Protein AF-A0A8E0V5H8-F1 (afdb_monomer_lite)

Structure (mmCIF, N/CA/C/O backbone):
data_AF-A0A8E0V5H8-F1
#
_entry.id   AF-A0A8E0V5H8-F1
#
loop_
_atom_site.group_PDB
_atom_site.id
_atom_site.type_symbol
_atom_site.label_atom_id
_atom_site.label_alt_id
_atom_site.label_comp_id
_atom_site.label_asym_id
_atom_site.label_entity_id
_atom_site.label_seq_id
_atom_site.pdbx_PDB_ins_code
_atom_site.Cartn_x
_atom_site.Cartn_y
_atom_site.Cartn_z
_atom_site.occupancy
_atom_site.B_iso_or_equiv
_atom_site.auth_seq_id
_atom_site.auth_comp_id
_atom_site.auth_asym_id
_atom_site.auth_atom_id
_atom_site.pdbx_PDB_model_num
ATOM 1 N N . MET A 1 1 ? 18.408 -0.011 6.079 1.00 61.62 1 MET A N 1
ATOM 2 C CA . MET A 1 1 ? 19.449 -0.281 5.066 1.00 61.62 1 MET A CA 1
ATOM 3 C C . MET A 1 1 ? 18.864 0.003 3.688 1.00 61.62 1 MET A C 1
ATOM 5 O O . MET A 1 1 ? 17.857 -0.609 3.338 1.00 61.62 1 MET A O 1
ATOM 9 N N . TRP A 1 2 ? 19.415 0.983 2.966 1.00 67.19 2 TRP A N 1
ATOM 10 C CA . TRP A 1 2 ? 18.943 1.441 1.649 1.00 67.19 2 TRP A CA 1
ATOM 11 C C . TRP A 1 2 ? 20.096 1.348 0.656 1.00 67.19 2 TRP A C 1
ATOM 13 O O . TRP A 1 2 ? 21.160 1.885 0.937 1.00 67.19 2 TRP A O 1
ATOM 23 N N . ALA A 1 3 ? 19.897 0.625 -0.444 1.00 65.56 3 ALA A N 1
ATOM 24 C CA . ALA A 1 3 ? 20.980 0.212 -1.336 1.00 65.56 3 ALA A CA 1
ATOM 25 C C . ALA A 1 3 ? 20.443 -0.527 -2.568 1.00 65.56 3 ALA A C 1
ATOM 27 O O . ALA A 1 3 ? 19.241 -0.804 -2.640 1.00 65.56 3 ALA A O 1
ATOM 28 N N . THR A 1 4 ? 21.333 -0.879 -3.495 1.00 66.75 4 THR A N 1
ATOM 29 C CA . THR A 1 4 ? 21.095 -1.831 -4.593 1.00 66.75 4 THR A CA 1
ATOM 30 C C . THR A 1 4 ? 21.309 -3.282 -4.129 1.00 66.75 4 THR A C 1
ATOM 32 O O . THR A 1 4 ? 21.403 -3.543 -2.927 1.00 66.75 4 THR A O 1
ATOM 35 N N . LEU A 1 5 ? 21.283 -4.245 -5.057 1.00 69.69 5 LEU A N 1
ATOM 36 C CA . LEU A 1 5 ? 21.452 -5.674 -4.774 1.00 69.69 5 LEU A CA 1
ATOM 37 C C . LEU A 1 5 ? 22.862 -5.999 -4.241 1.00 69.69 5 LEU A C 1
ATOM 39 O O . LEU A 1 5 ? 22.973 -6.653 -3.204 1.00 69.69 5 LEU A O 1
ATOM 43 N N . ASP A 1 6 ? 23.893 -5.457 -4.896 1.00 68.88 6 ASP A N 1
ATOM 44 C CA . ASP A 1 6 ? 25.323 -5.711 -4.634 1.00 68.88 6 ASP A CA 1
ATOM 45 C C . ASP A 1 6 ? 26.011 -4.626 -3.788 1.00 68.88 6 ASP A C 1
ATOM 47 O O . ASP A 1 6 ? 27.233 -4.477 -3.813 1.00 68.88 6 ASP A O 1
ATOM 51 N N . ASP A 1 7 ? 25.241 -3.807 -3.072 1.00 73.25 7 ASP A N 1
ATOM 52 C CA . ASP A 1 7 ? 25.827 -2.774 -2.222 1.00 73.25 7 ASP A CA 1
ATOM 53 C C . ASP A 1 7 ? 26.635 -3.413 -1.076 1.00 73.25 7 ASP A C 1
ATOM 55 O O . ASP A 1 7 ? 26.091 -4.234 -0.339 1.00 73.25 7 ASP A O 1
ATOM 59 N N . PRO A 1 8 ? 27.904 -3.028 -0.866 1.00 71.44 8 PRO A N 1
ATOM 60 C CA . PRO A 1 8 ? 28.782 -3.689 0.101 1.00 71.44 8 PRO A CA 1
ATOM 61 C C . PRO A 1 8 ? 28.424 -3.412 1.571 1.00 71.44 8 PRO A C 1
ATOM 63 O O . PRO A 1 8 ? 29.077 -3.937 2.471 1.00 71.44 8 PRO A O 1
ATOM 66 N N . VAL A 1 9 ? 27.446 -2.540 1.841 1.00 74.56 9 VAL A N 1
ATOM 67 C CA . VAL A 1 9 ? 27.025 -2.141 3.193 1.00 74.56 9 VAL A CA 1
ATOM 68 C C . VAL A 1 9 ? 25.563 -2.497 3.459 1.00 74.56 9 VAL A C 1
ATOM 70 O O . VAL A 1 9 ? 25.184 -2.774 4.598 1.00 74.56 9 VAL A O 1
ATOM 73 N N . ALA A 1 10 ? 24.722 -2.463 2.432 1.00 75.56 10 ALA A N 1
ATOM 74 C CA . 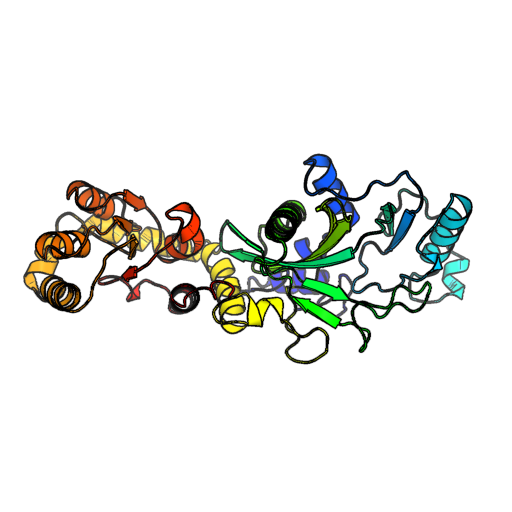ALA A 1 10 ? 23.280 -2.627 2.561 1.00 75.56 10 ALA A CA 1
ATOM 75 C C . ALA A 1 10 ? 22.666 -3.519 1.462 1.00 75.56 10 ALA A C 1
ATOM 77 O O . ALA A 1 10 ? 21.456 -3.440 1.214 1.00 75.56 10 ALA A O 1
ATOM 78 N N . GLY A 1 11 ? 23.484 -4.363 0.829 1.00 80.50 11 GLY A N 1
ATOM 79 C CA . GLY A 1 11 ? 23.102 -5.335 -0.187 1.00 80.50 11 GLY A CA 1
ATOM 80 C C . GLY A 1 11 ? 22.328 -6.532 0.364 1.00 80.50 11 GLY A C 1
ATOM 81 O O . GLY A 1 11 ? 21.857 -6.558 1.507 1.00 80.50 11 GLY A O 1
ATOM 82 N N . VAL A 1 12 ? 22.114 -7.540 -0.488 1.00 84.25 12 VAL A N 1
ATOM 83 C CA . VAL A 1 12 ? 21.314 -8.728 -0.127 1.00 84.25 12 VAL A CA 1
ATOM 84 C C . VAL A 1 12 ? 21.965 -9.519 1.002 1.00 84.25 12 VAL A C 1
ATOM 86 O O . VAL A 1 12 ? 21.256 -9.991 1.894 1.00 84.25 12 VAL A O 1
ATOM 89 N N . LEU A 1 13 ? 23.290 -9.668 0.981 1.00 85.81 13 LEU A N 1
ATOM 90 C CA . LEU A 1 13 ? 24.021 -10.450 1.978 1.00 85.81 13 LEU A CA 1
ATOM 91 C C . LEU A 1 13 ? 23.962 -9.784 3.355 1.00 85.81 13 LEU A C 1
ATOM 93 O O . LEU A 1 13 ? 23.685 -10.449 4.354 1.00 85.81 13 LEU A O 1
ATOM 97 N N . GLU A 1 14 ? 24.112 -8.466 3.396 1.00 87.44 14 GLU A N 1
ATOM 98 C CA . GLU A 1 14 ? 24.053 -7.652 4.607 1.00 87.44 14 GLU A CA 1
ATOM 99 C C . GLU A 1 14 ? 22.628 -7.637 5.170 1.00 87.44 14 GLU A C 1
ATOM 101 O O . GLU A 1 14 ? 22.437 -7.817 6.375 1.00 87.44 14 GLU A O 1
ATOM 106 N N . SER A 1 15 ? 21.610 -7.530 4.303 1.00 86.06 15 SER A N 1
ATOM 107 C CA . SER A 1 15 ? 20.204 -7.730 4.680 1.00 86.06 15 SER A CA 1
ATOM 108 C C . SER A 1 15 ? 19.974 -9.100 5.327 1.00 86.06 15 SER A C 1
ATOM 110 O O . SER A 1 15 ? 19.369 -9.153 6.396 1.00 86.06 15 SER A O 1
ATOM 112 N N . ARG A 1 16 ? 20.486 -10.198 4.746 1.00 89.25 16 ARG A N 1
ATOM 113 C CA . ARG A 1 16 ? 20.338 -11.553 5.325 1.00 89.25 16 ARG A CA 1
ATOM 114 C C . ARG A 1 16 ? 21.029 -11.680 6.674 1.00 89.25 16 ARG A C 1
ATOM 116 O O . ARG A 1 16 ? 20.470 -12.269 7.597 1.00 89.25 16 ARG A O 1
ATOM 123 N N . TYR A 1 17 ? 22.236 -11.133 6.795 1.00 89.06 17 TYR A N 1
ATOM 124 C CA . TYR A 1 17 ? 22.958 -11.131 8.061 1.00 89.06 17 TYR A CA 1
ATOM 125 C C . TYR A 1 17 ? 22.163 -10.386 9.135 1.00 89.06 17 TYR A C 1
ATOM 127 O O . TYR A 1 17 ? 21.938 -10.930 10.214 1.00 89.06 17 TYR A O 1
ATOM 135 N N . PHE A 1 18 ? 21.653 -9.193 8.823 1.00 86.94 18 PHE A N 1
ATOM 136 C CA . PHE A 1 18 ? 20.837 -8.422 9.757 1.00 86.94 18 PHE A CA 1
ATOM 137 C C . PHE A 1 18 ? 19.556 -9.164 10.170 1.00 86.94 18 PHE A C 1
ATOM 139 O O . PHE A 1 18 ? 19.222 -9.211 11.353 1.00 86.94 18 PHE A O 1
ATOM 146 N N . GLU A 1 19 ? 18.863 -9.790 9.216 1.00 87.06 19 GLU A N 1
ATOM 147 C CA . GLU A 1 19 ? 17.675 -10.614 9.474 1.00 87.06 19 GLU A CA 1
ATOM 148 C C . GLU A 1 19 ? 17.983 -11.806 10.391 1.00 87.06 19 GLU A C 1
ATOM 150 O O . GLU A 1 19 ? 17.187 -12.117 11.277 1.00 87.06 19 GLU A O 1
ATOM 155 N N . SER A 1 20 ? 19.157 -12.433 10.246 1.00 89.94 20 SER A N 1
ATOM 156 C CA . SER A 1 20 ? 19.571 -13.573 11.077 1.00 89.94 20 SER A CA 1
ATOM 157 C C . SER A 1 20 ? 19.726 -13.235 12.565 1.00 89.94 20 SER A C 1
ATOM 159 O O . SER A 1 20 ? 19.619 -14.121 13.412 1.00 89.94 20 SER A O 1
ATOM 161 N N . LEU A 1 21 ? 19.919 -11.953 12.899 1.00 90.12 21 LEU A N 1
ATOM 162 C CA . LEU A 1 21 ? 19.999 -11.475 14.281 1.00 90.12 21 LEU A CA 1
ATOM 163 C C . LEU A 1 21 ? 18.622 -11.370 14.956 1.00 90.12 21 LEU A C 1
ATOM 165 O O . LEU A 1 21 ? 18.553 -11.066 16.146 1.00 90.12 21 LEU A O 1
ATOM 169 N N . ASN A 1 22 ? 17.531 -11.594 14.212 1.00 82.88 22 ASN A N 1
ATOM 170 C CA . ASN A 1 22 ? 16.152 -11.470 14.687 1.00 82.88 22 ASN A CA 1
ATOM 171 C C . ASN A 1 22 ? 15.864 -10.104 15.346 1.00 82.88 22 ASN A C 1
ATOM 173 O O . ASN A 1 22 ? 15.116 -9.994 16.321 1.00 82.88 22 ASN A O 1
ATOM 177 N N . LEU A 1 23 ? 16.502 -9.051 14.828 1.00 82.44 23 LEU A N 1
ATOM 178 C CA . LEU A 1 23 ? 16.301 -7.686 15.291 1.00 82.44 23 LEU A CA 1
ATOM 179 C C . LEU A 1 23 ? 15.064 -7.073 14.618 1.00 82.44 23 LEU A C 1
ATOM 181 O O . LEU A 1 23 ? 14.849 -7.283 13.421 1.00 82.44 23 LEU A O 1
ATOM 185 N N . PRO A 1 24 ? 14.274 -6.259 15.342 1.00 78.12 24 PRO A N 1
ATOM 186 C CA . PRO A 1 24 ? 13.177 -5.516 14.741 1.00 78.12 24 PRO A CA 1
ATOM 187 C C . PRO A 1 24 ? 13.637 -4.641 13.572 1.00 78.12 24 PRO A C 1
ATOM 189 O O . PRO A 1 24 ? 14.528 -3.806 13.729 1.00 78.12 24 PRO A O 1
ATOM 192 N N . SER A 1 25 ? 12.999 -4.807 12.410 1.00 78.44 25 SER A N 1
ATOM 193 C CA . SER A 1 25 ? 13.359 -4.095 11.184 1.00 78.44 25 SER A CA 1
ATOM 194 C C . SER A 1 25 ? 12.134 -3.673 10.385 1.00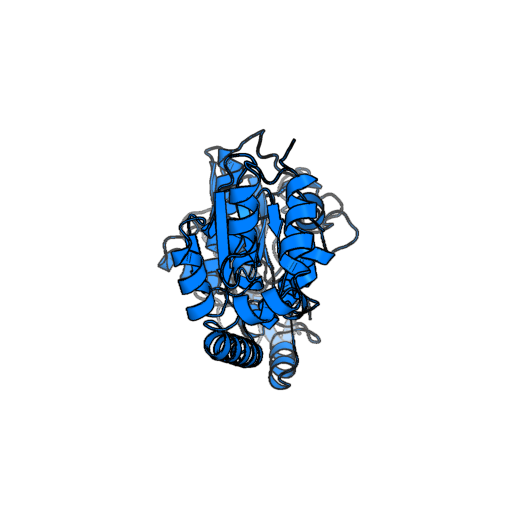 78.44 25 SER A C 1
ATOM 196 O O . SER A 1 25 ? 11.317 -4.496 9.971 1.00 78.44 25 SER A O 1
ATOM 198 N N . CYS A 1 26 ? 12.056 -2.380 10.094 1.00 75.75 26 CYS A N 1
ATOM 199 C CA . CYS A 1 26 ? 11.250 -1.832 9.007 1.00 75.75 26 CYS A CA 1
ATOM 200 C C . CYS A 1 26 ? 12.157 -1.518 7.804 1.00 75.75 26 CYS A C 1
ATOM 202 O O . CYS A 1 26 ? 12.095 -0.448 7.223 1.00 75.75 26 CYS A O 1
ATOM 204 N N . GLY A 1 27 ? 13.107 -2.399 7.493 1.00 75.88 27 GLY A N 1
ATOM 205 C CA . GLY A 1 27 ? 13.953 -2.287 6.307 1.00 75.88 27 GLY A CA 1
ATOM 206 C C . GLY A 1 27 ? 13.397 -3.080 5.127 1.00 75.88 27 GLY A C 1
ATOM 207 O O . GLY A 1 27 ? 12.459 -3.857 5.271 1.00 75.88 27 GLY A O 1
ATOM 208 N N . ILE A 1 28 ? 14.025 -2.911 3.964 1.00 78.50 28 ILE A N 1
ATOM 209 C CA . ILE A 1 28 ? 13.819 -3.802 2.820 1.00 78.50 28 ILE A CA 1
ATOM 210 C C . ILE A 1 28 ? 14.421 -5.165 3.156 1.00 78.50 28 ILE A C 1
ATOM 212 O O . ILE A 1 28 ? 15.620 -5.248 3.458 1.00 78.50 28 ILE A O 1
ATOM 216 N N . CYS A 1 29 ? 13.605 -6.212 3.073 1.00 82.06 29 CYS A N 1
ATOM 217 C CA . CYS A 1 29 ? 14.061 -7.571 3.316 1.00 82.06 29 CYS A CA 1
ATOM 218 C C . CYS A 1 29 ? 14.986 -8.088 2.203 1.00 82.06 29 CYS A C 1
ATOM 220 O O . CYS A 1 29 ? 14.924 -7.656 1.051 1.00 82.06 29 CYS A O 1
ATOM 222 N N . SER A 1 30 ? 15.842 -9.051 2.532 1.00 85.69 30 SER A N 1
ATOM 223 C CA . SER A 1 30 ? 16.802 -9.642 1.597 1.00 85.69 30 SER A CA 1
ATOM 224 C C . SER A 1 30 ? 16.130 -10.305 0.395 1.00 85.69 30 SER A C 1
ATOM 226 O O . SER A 1 30 ? 16.610 -10.181 -0.733 1.00 85.69 30 SER A O 1
ATOM 228 N N . TRP A 1 31 ? 15.001 -10.978 0.619 1.00 85.31 31 TRP A N 1
ATOM 229 C CA . TRP A 1 31 ? 14.212 -11.611 -0.434 1.00 85.31 31 TRP A CA 1
ATOM 230 C C . TRP A 1 31 ? 13.556 -10.574 -1.355 1.00 85.31 31 TRP A C 1
ATOM 232 O O . TRP A 1 31 ? 13.530 -10.788 -2.561 1.00 85.31 31 TRP A O 1
ATOM 242 N N . GLU A 1 32 ? 13.111 -9.427 -0.828 1.00 81.88 32 GLU A N 1
ATOM 243 C CA . GLU A 1 32 ? 12.593 -8.321 -1.648 1.00 81.88 32 GLU A CA 1
ATOM 244 C C . GLU A 1 32 ? 13.691 -7.727 -2.512 1.00 81.88 32 GLU A C 1
ATOM 246 O O . GLU A 1 32 ? 13.478 -7.429 -3.679 1.00 81.88 32 GLU A O 1
ATOM 251 N N . ARG A 1 33 ? 14.882 -7.559 -1.937 1.00 80.38 33 ARG A N 1
ATOM 252 C CA . ARG A 1 33 ? 16.041 -7.026 -2.648 1.00 80.38 33 ARG A CA 1
ATOM 253 C C . ARG A 1 33 ? 16.548 -7.988 -3.721 1.00 80.38 33 ARG A C 1
ATOM 255 O O . ARG A 1 33 ? 17.104 -7.533 -4.705 1.00 80.38 33 ARG A O 1
ATOM 262 N N . SER A 1 34 ? 16.317 -9.288 -3.541 1.00 81.19 34 SER A N 1
ATOM 263 C CA . SER A 1 34 ? 16.594 -10.327 -4.542 1.00 81.19 34 SER A CA 1
ATOM 264 C C . SER A 1 34 ? 15.524 -10.385 -5.645 1.00 81.19 34 SER A C 1
ATOM 266 O O . SER A 1 34 ? 15.623 -11.218 -6.544 1.00 81.19 34 SER A O 1
ATOM 268 N N . MET A 1 35 ? 14.466 -9.562 -5.567 1.00 83.50 35 MET A N 1
ATOM 269 C CA . MET A 1 35 ? 13.486 -9.456 -6.641 1.00 83.50 35 MET A CA 1
ATOM 270 C C . MET A 1 35 ? 14.032 -8.621 -7.789 1.00 83.50 35 MET A C 1
ATOM 272 O O . MET A 1 35 ? 14.701 -7.608 -7.640 1.00 83.50 35 MET A O 1
ATOM 276 N N . THR A 1 36 ? 13.649 -9.078 -8.960 1.00 83.69 36 THR A N 1
ATOM 277 C CA . THR A 1 36 ? 14.303 -8.850 -10.232 1.00 83.69 36 THR A CA 1
ATOM 278 C C . THR A 1 36 ? 13.259 -8.327 -11.203 1.00 83.69 36 THR A C 1
ATOM 280 O O . THR A 1 36 ? 12.073 -8.670 -11.077 1.00 83.69 36 THR A O 1
ATOM 283 N N . LYS A 1 37 ? 13.655 -7.522 -12.196 1.00 86.44 37 LYS A N 1
ATOM 284 C CA . LYS A 1 37 ? 12.700 -7.041 -13.209 1.00 86.44 37 LYS A CA 1
ATOM 285 C C . LYS A 1 37 ? 12.038 -8.210 -13.946 1.00 86.44 37 LYS A C 1
ATOM 287 O O . LYS A 1 37 ? 10.820 -8.213 -14.120 1.00 86.44 37 LYS A O 1
ATOM 292 N N . ASN A 1 38 ? 12.805 -9.245 -14.287 1.00 87.56 38 ASN A N 1
ATOM 293 C CA . ASN A 1 38 ? 12.292 -10.444 -14.950 1.00 87.56 38 ASN A CA 1
ATOM 294 C C . ASN A 1 38 ? 11.340 -11.242 -14.047 1.00 87.56 38 ASN A C 1
ATOM 296 O O . ASN A 1 38 ? 10.272 -11.662 -14.507 1.00 87.56 38 ASN A O 1
ATOM 300 N N . ASN A 1 39 ? 11.657 -11.372 -12.752 1.00 89.75 39 ASN A N 1
ATOM 301 C CA . ASN A 1 39 ? 10.744 -11.973 -11.774 1.00 89.75 39 ASN A CA 1
ATOM 302 C C . ASN A 1 39 ? 9.403 -11.222 -11.715 1.00 89.75 39 ASN A C 1
ATOM 304 O O . ASN A 1 39 ? 8.339 -11.850 -11.740 1.00 89.75 39 ASN A O 1
ATOM 308 N N . PHE A 1 40 ? 9.440 -9.887 -11.702 1.00 91.94 40 PHE A N 1
ATOM 309 C CA . PHE A 1 40 ? 8.237 -9.058 -11.749 1.00 91.94 40 PHE A CA 1
ATOM 310 C C . PHE A 1 40 ? 7.427 -9.289 -13.035 1.00 91.94 40 PHE A C 1
ATOM 312 O O . PHE A 1 40 ? 6.246 -9.631 -12.949 1.00 91.94 40 PHE A O 1
ATOM 319 N N . TYR A 1 41 ? 8.040 -9.187 -14.221 1.00 92.94 41 TYR A N 1
ATOM 320 C CA . TYR A 1 41 ? 7.317 -9.370 -15.488 1.00 92.94 41 TYR A CA 1
ATOM 321 C C . TYR A 1 41 ? 6.713 -10.765 -15.622 1.00 92.94 41 TYR A C 1
ATOM 323 O O . TYR A 1 41 ? 5.582 -10.907 -16.088 1.00 92.94 41 TYR A O 1
ATOM 331 N N . LYS A 1 42 ? 7.435 -11.804 -15.190 1.00 92.50 42 LYS A N 1
ATOM 332 C CA . LYS A 1 42 ? 6.932 -13.181 -15.185 1.00 92.50 42 LYS A CA 1
ATOM 333 C C . LYS A 1 42 ? 5.688 -13.309 -14.308 1.00 92.50 42 LYS A C 1
ATOM 335 O O . LYS A 1 42 ? 4.698 -13.904 -14.735 1.00 92.50 42 LYS A O 1
ATOM 340 N N . ASN A 1 43 ? 5.712 -12.723 -13.111 1.00 93.31 43 ASN A N 1
ATOM 341 C CA . ASN A 1 43 ? 4.565 -12.730 -12.207 1.00 93.31 43 ASN A CA 1
ATOM 342 C C . ASN A 1 43 ? 3.379 -11.936 -12.773 1.00 93.31 43 ASN A C 1
ATOM 344 O O . ASN A 1 43 ? 2.247 -12.420 -12.686 1.00 93.31 43 ASN A O 1
ATOM 348 N N . ALA A 1 44 ? 3.635 -10.779 -13.389 1.00 95.44 44 ALA A N 1
ATOM 349 C CA . ALA A 1 44 ? 2.608 -9.936 -13.996 1.00 95.44 44 ALA A CA 1
ATOM 350 C C . ALA A 1 44 ? 1.919 -10.628 -15.171 1.00 95.44 44 ALA A C 1
ATOM 352 O O . ALA A 1 44 ? 0.695 -10.744 -15.202 1.00 95.44 44 ALA A O 1
ATOM 353 N N . ARG A 1 45 ? 2.703 -11.210 -16.085 1.00 94.88 45 ARG A N 1
ATOM 354 C CA . ARG A 1 45 ? 2.180 -11.988 -17.217 1.00 94.88 45 ARG A CA 1
ATOM 355 C C . ARG A 1 45 ? 1.394 -13.208 -16.751 1.00 94.88 45 ARG A C 1
ATOM 357 O O . ARG A 1 45 ? 0.314 -13.461 -17.271 1.00 94.88 45 ARG A O 1
ATOM 364 N N . ARG A 1 46 ? 1.875 -13.927 -15.726 1.00 95.00 46 ARG A N 1
ATOM 365 C CA . ARG A 1 46 ? 1.159 -15.083 -15.155 1.00 95.00 46 ARG A CA 1
ATOM 366 C C . ARG A 1 46 ? -0.215 -14.704 -14.594 1.00 95.00 46 ARG A C 1
ATOM 368 O O . ARG A 1 46 ? -1.128 -15.518 -14.646 1.00 95.00 46 ARG A O 1
ATOM 375 N N . ARG A 1 47 ? -0.351 -13.503 -14.028 1.00 94.69 47 ARG A N 1
ATOM 376 C CA . ARG A 1 47 ? -1.614 -12.995 -13.468 1.00 94.69 47 ARG A CA 1
ATOM 377 C C . ARG A 1 47 ? -2.447 -12.187 -14.463 1.00 94.69 47 ARG A C 1
ATOM 379 O O . ARG A 1 47 ? -3.558 -11.809 -14.117 1.00 94.69 47 ARG A O 1
ATOM 386 N N . ALA A 1 48 ? -1.918 -11.925 -15.660 1.00 94.69 48 ALA A N 1
ATOM 387 C CA . ALA A 1 48 ? -2.462 -10.964 -16.619 1.00 94.69 48 ALA A CA 1
ATOM 388 C C . ALA A 1 48 ? -2.697 -9.556 -16.020 1.00 94.69 48 ALA A C 1
ATOM 390 O O . ALA A 1 48 ? -3.546 -8.809 -16.500 1.00 94.69 48 ALA A O 1
ATOM 391 N N . ALA A 1 49 ? -1.947 -9.202 -14.970 1.00 94.75 49 ALA A N 1
ATOM 392 C CA . ALA A 1 49 ? -2.022 -7.927 -14.261 1.00 94.75 49 ALA A CA 1
ATOM 393 C C . ALA A 1 49 ? -0.742 -7.699 -13.423 1.00 94.75 49 ALA A C 1
ATOM 395 O O . ALA A 1 49 ? -0.222 -8.671 -12.865 1.00 94.75 49 ALA A O 1
ATOM 396 N N . PRO A 1 50 ? -0.245 -6.454 -13.292 1.00 96.31 50 PRO A N 1
ATOM 397 C CA . PRO A 1 50 ? -0.659 -5.286 -14.076 1.00 96.31 50 PRO A CA 1
ATOM 398 C C . PRO A 1 50 ? -0.285 -5.449 -15.563 1.00 96.31 50 PRO A C 1
ATOM 400 O O . PRO A 1 50 ? 0.507 -6.334 -15.905 1.00 96.31 50 PRO A O 1
ATOM 403 N N . PRO A 1 51 ? -0.811 -4.603 -16.466 1.00 97.12 51 PRO A N 1
ATOM 404 C CA . PRO A 1 51 ? -0.309 -4.532 -17.831 1.00 97.12 51 PRO A CA 1
ATOM 405 C C . PRO A 1 51 ? 1.187 -4.200 -17.826 1.00 97.12 51 PRO A C 1
ATOM 407 O O . PRO A 1 51 ? 1.610 -3.190 -17.264 1.00 97.12 51 PRO A O 1
ATOM 410 N N . VAL A 1 52 ? 1.991 -5.050 -18.458 1.00 96.56 52 VAL A N 1
ATOM 411 C CA . VAL A 1 52 ? 3.433 -4.846 -18.644 1.00 96.56 52 VAL A CA 1
ATOM 412 C C . VAL A 1 52 ? 3.761 -4.892 -20.134 1.00 96.56 52 VAL A C 1
ATOM 414 O O . VAL A 1 52 ? 3.029 -5.543 -20.887 1.00 96.56 52 VAL A O 1
ATOM 417 N N . PRO A 1 53 ? 4.843 -4.242 -20.587 1.00 94.62 53 PRO A N 1
ATOM 418 C CA . PRO A 1 53 ? 5.209 -4.271 -21.996 1.00 94.62 53 PRO A CA 1
ATOM 419 C C . PRO A 1 53 ? 5.513 -5.696 -22.493 1.00 94.62 53 PRO A C 1
ATOM 421 O O . PRO A 1 53 ? 5.967 -6.573 -21.736 1.00 94.62 53 PRO A O 1
ATOM 424 N N . GLY A 1 54 ? 5.249 -5.927 -23.782 1.00 92.94 54 GLY A N 1
ATOM 425 C CA . GLY A 1 54 ? 5.603 -7.170 -24.467 1.00 92.94 54 GLY A CA 1
ATOM 426 C C . GLY A 1 54 ? 7.116 -7.327 -24.633 1.00 92.94 54 GLY A C 1
ATOM 427 O O . GLY A 1 54 ? 7.897 -6.558 -24.077 1.00 92.94 54 GLY A O 1
ATOM 428 N N . THR A 1 55 ? 7.546 -8.329 -25.394 1.00 92.44 55 THR A N 1
ATOM 429 C CA . THR A 1 55 ? 8.978 -8.618 -25.620 1.00 92.44 55 THR A CA 1
ATOM 430 C C . THR A 1 55 ? 9.352 -8.755 -27.086 1.00 92.44 55 THR A C 1
ATOM 432 O O . THR A 1 55 ? 10.530 -8.941 -27.383 1.00 92.44 55 THR A O 1
ATOM 435 N N . ASP A 1 56 ? 8.377 -8.694 -27.995 1.00 91.12 56 ASP A N 1
ATOM 436 C CA . ASP A 1 56 ? 8.536 -9.218 -29.356 1.00 91.12 56 ASP A CA 1
ATOM 437 C C . ASP A 1 56 ? 8.401 -8.169 -30.453 1.00 91.12 56 ASP A C 1
ATOM 439 O O . ASP A 1 56 ? 8.820 -8.419 -31.583 1.00 91.12 56 ASP A O 1
ATOM 443 N N . ARG A 1 57 ? 7.840 -6.996 -30.145 1.00 94.62 57 ARG A N 1
ATOM 444 C CA . ARG A 1 57 ? 7.654 -5.930 -31.130 1.00 94.62 57 ARG A CA 1
ATOM 445 C C . ARG A 1 57 ? 8.663 -4.818 -30.907 1.00 94.62 57 ARG A C 1
ATOM 447 O O . ARG A 1 57 ? 8.847 -4.338 -29.798 1.00 94.62 57 ARG A O 1
ATOM 454 N N . PHE A 1 58 ? 9.305 -4.392 -31.983 1.00 92.62 58 PHE A N 1
ATOM 455 C CA . PHE A 1 58 ? 10.164 -3.218 -31.944 1.00 92.62 58 PHE A CA 1
ATOM 456 C C . PHE A 1 58 ? 9.327 -1.922 -31.905 1.00 92.62 58 PHE A C 1
ATOM 458 O O . PHE A 1 58 ? 8.241 -1.899 -32.491 1.00 92.62 58 PHE A O 1
ATOM 465 N N . PRO A 1 59 ? 9.827 -0.840 -31.275 1.00 95.38 59 PRO A N 1
ATOM 466 C CA . PRO A 1 59 ? 11.114 -0.754 -30.581 1.00 95.38 59 PRO A CA 1
ATOM 467 C C . PRO A 1 59 ? 11.152 -1.527 -29.252 1.00 95.38 59 PRO A C 1
ATOM 469 O O . PRO A 1 59 ? 10.171 -1.572 -28.515 1.00 95.38 59 PRO A O 1
ATOM 472 N N . LEU A 1 60 ? 12.303 -2.131 -28.952 1.00 89.62 60 LEU A N 1
ATOM 473 C CA . LEU A 1 60 ? 12.601 -2.820 -27.696 1.00 89.62 60 LEU A CA 1
ATOM 474 C C . LEU A 1 60 ? 13.616 -2.005 -26.896 1.00 89.62 60 LEU A C 1
ATOM 476 O O . LEU A 1 60 ? 14.526 -1.435 -27.477 1.00 89.62 60 LEU A O 1
ATOM 480 N N . VAL A 1 61 ? 13.512 -1.989 -25.573 1.00 88.38 61 VAL A N 1
ATOM 481 C CA . VAL A 1 61 ? 14.538 -1.436 -24.685 1.00 88.38 61 VAL A CA 1
ATOM 482 C C . VAL A 1 61 ? 15.250 -2.559 -23.936 1.00 88.38 61 VAL A C 1
ATOM 484 O O . VAL A 1 61 ? 14.604 -3.467 -23.402 1.00 88.38 61 VAL A O 1
ATOM 487 N N .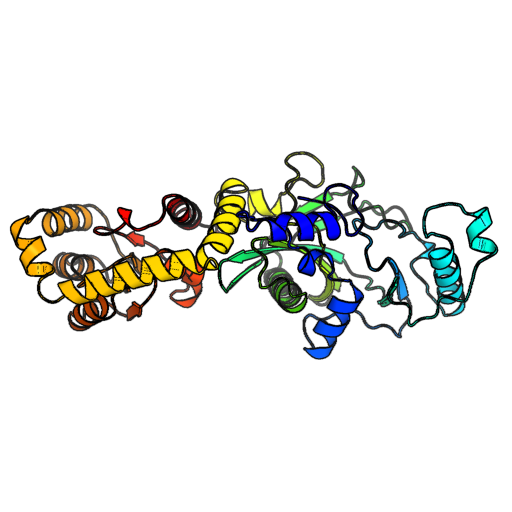 VAL A 1 62 ? 16.580 -2.492 -23.914 1.00 84.56 62 VAL A N 1
ATOM 488 C CA . VAL A 1 62 ? 17.468 -3.377 -23.153 1.00 84.56 62 VAL A CA 1
ATOM 489 C C . VAL A 1 62 ? 17.923 -2.637 -21.907 1.00 84.56 62 VAL A C 1
ATOM 491 O O . VAL A 1 62 ? 18.443 -1.529 -21.997 1.00 84.56 62 VAL A O 1
ATOM 494 N N . LYS A 1 63 ? 17.736 -3.239 -20.735 1.00 82.31 63 LYS A N 1
ATOM 495 C CA . LYS A 1 63 ? 18.171 -2.655 -19.464 1.00 82.31 63 LYS A CA 1
ATOM 496 C C . LYS A 1 63 ? 18.739 -3.716 -18.526 1.00 82.31 63 LYS A C 1
ATOM 498 O O . LYS A 1 63 ? 18.307 -4.866 -18.605 1.00 82.31 63 LYS A O 1
ATOM 503 N N . PRO A 1 64 ? 19.646 -3.356 -17.603 1.00 77.31 64 PRO A N 1
ATOM 504 C CA . PRO A 1 64 ? 20.102 -4.284 -16.576 1.00 77.31 64 PRO A CA 1
ATOM 505 C C . PRO A 1 64 ? 18.933 -4.757 -15.716 1.00 77.31 64 PRO A C 1
ATOM 507 O O . PRO A 1 64 ? 18.048 -3.967 -15.361 1.00 77.31 64 PRO A O 1
ATOM 510 N N . GLU A 1 65 ? 18.945 -6.024 -15.326 1.00 76.62 65 GLU A N 1
ATOM 511 C CA . GLU A 1 65 ? 17.912 -6.599 -14.473 1.00 76.62 65 GLU A CA 1
ATOM 512 C C . GLU A 1 65 ? 17.919 -5.950 -13.075 1.00 76.62 65 GLU A C 1
ATOM 514 O O . GLU A 1 65 ? 16.887 -5.434 -12.638 1.00 76.62 65 GLU A O 1
ATOM 519 N N . ASN A 1 66 ? 19.092 -5.828 -12.446 1.00 68.81 66 ASN A N 1
ATOM 520 C CA . ASN A 1 66 ? 19.259 -5.283 -11.086 1.00 68.81 66 ASN A CA 1
ATOM 521 C C . ASN A 1 66 ? 19.599 -3.785 -11.024 1.00 68.81 66 ASN A C 1
ATOM 523 O O . ASN A 1 66 ? 19.814 -3.231 -9.945 1.00 68.81 66 ASN A O 1
ATOM 527 N N . GLY A 1 67 ? 19.630 -3.105 -12.173 1.00 62.59 67 GLY A N 1
ATOM 528 C CA . GLY A 1 67 ? 19.914 -1.670 -12.233 1.00 62.59 67 GLY A CA 1
ATOM 529 C C . GLY A 1 67 ? 18.798 -0.820 -11.617 1.00 62.59 67 GLY A C 1
ATOM 530 O O . GLY A 1 67 ? 17.616 -1.157 -11.726 1.00 62.59 67 GLY A O 1
ATOM 531 N N . CYS A 1 68 ? 19.163 0.317 -11.029 1.00 65.25 68 CYS A N 1
ATOM 532 C CA . CYS A 1 68 ? 18.225 1.347 -10.577 1.00 65.25 68 CYS A CA 1
ATOM 533 C C . CYS A 1 68 ? 18.534 2.688 -11.250 1.00 65.25 68 CYS A C 1
ATOM 535 O O . CYS A 1 68 ? 19.641 2.894 -11.744 1.00 65.25 68 CYS A O 1
ATOM 537 N N . ALA A 1 69 ? 17.571 3.613 -11.246 1.00 58.59 69 ALA A N 1
ATOM 538 C CA . ALA A 1 69 ? 17.788 5.002 -11.663 1.00 58.59 69 ALA A CA 1
ATOM 539 C C . ALA A 1 69 ? 18.320 5.190 -13.095 1.00 58.59 69 ALA A C 1
ATOM 541 O O . ALA A 1 69 ? 19.077 6.123 -13.360 1.00 58.59 69 ALA A O 1
ATOM 542 N N . SER A 1 70 ? 17.918 4.308 -14.013 1.00 61.06 70 SER A N 1
ATOM 543 C CA . SER A 1 70 ? 18.401 4.297 -15.400 1.00 61.06 70 SER A CA 1
ATOM 544 C C . SER A 1 70 ? 19.924 4.134 -15.530 1.00 61.06 70 SER A C 1
ATOM 546 O O . SER A 1 70 ? 20.501 4.522 -16.541 1.00 61.06 70 SER A O 1
ATOM 548 N N . GLN A 1 71 ? 20.594 3.553 -14.527 1.00 60.50 71 GLN A N 1
ATOM 549 C CA . GLN A 1 71 ? 22.002 3.179 -14.651 1.00 60.50 71 GLN A CA 1
ATOM 550 C C . GLN A 1 71 ? 22.194 2.263 -15.864 1.00 60.50 71 GLN A C 1
ATOM 552 O O . GLN A 1 71 ? 21.474 1.276 -16.017 1.00 60.50 71 GLN A O 1
ATOM 557 N N . LEU A 1 72 ? 23.185 2.600 -16.695 1.00 62.97 72 LEU A N 1
ATOM 558 C CA . LEU A 1 72 ? 23.548 1.874 -17.918 1.00 62.97 72 LEU A CA 1
ATOM 559 C C . LEU A 1 72 ? 22.456 1.862 -19.007 1.00 62.97 72 LEU A C 1
ATOM 561 O O . LEU A 1 72 ? 22.491 0.999 -19.879 1.00 62.97 72 LEU A O 1
ATOM 565 N N . ILE A 1 73 ? 21.503 2.802 -18.962 1.00 68.12 73 ILE A N 1
ATOM 566 C CA . ILE A 1 73 ? 20.540 3.046 -20.044 1.00 68.12 73 ILE A CA 1
ATOM 567 C C . ILE A 1 73 ? 20.946 4.328 -20.780 1.00 68.12 73 ILE A C 1
ATOM 569 O O . ILE A 1 73 ? 21.143 5.374 -20.162 1.00 68.12 73 ILE A O 1
ATOM 573 N N . ASP A 1 74 ? 21.071 4.232 -22.098 1.00 71.75 74 ASP A N 1
ATOM 574 C CA . ASP A 1 74 ? 21.414 5.314 -23.022 1.00 71.75 74 ASP A CA 1
ATOM 575 C C . ASP A 1 74 ? 20.583 5.230 -24.318 1.00 71.75 74 ASP A C 1
ATOM 577 O O . ASP A 1 74 ? 19.729 4.357 -24.472 1.00 71.75 74 ASP A O 1
ATOM 581 N N . GLU A 1 75 ? 20.836 6.122 -25.280 1.00 72.56 75 GLU A N 1
ATOM 582 C CA . GLU A 1 75 ? 20.118 6.133 -26.566 1.00 72.56 75 GLU A CA 1
ATOM 583 C C . GLU A 1 75 ? 20.226 4.802 -27.321 1.00 72.56 75 GLU A C 1
ATOM 585 O O . GLU A 1 75 ? 19.312 4.416 -28.044 1.00 72.56 75 GLU A O 1
ATOM 590 N N . GLN A 1 76 ? 21.326 4.070 -27.136 1.00 75.06 76 GLN A N 1
ATOM 591 C CA . GLN A 1 76 ? 21.556 2.800 -27.815 1.00 75.06 76 GLN A CA 1
ATOM 592 C C . GLN A 1 76 ? 20.857 1.629 -27.114 1.00 75.06 76 GLN A C 1
ATOM 594 O O . GLN A 1 76 ? 20.883 0.502 -27.615 1.00 75.06 76 GLN A O 1
ATOM 599 N N . SER A 1 77 ? 20.268 1.872 -25.945 1.00 81.06 77 SER A N 1
ATOM 600 C CA . SER A 1 77 ? 19.493 0.892 -25.191 1.00 81.06 77 SER A CA 1
ATOM 601 C C . SER A 1 77 ? 18.105 0.685 -25.797 1.00 81.06 77 SER A C 1
ATOM 603 O O . SER A 1 77 ? 17.524 -0.383 -25.614 1.00 81.06 77 SER A O 1
ATOM 605 N N . VAL A 1 78 ? 17.594 1.656 -26.565 1.00 88.69 78 VAL A N 1
ATOM 606 C CA . VAL A 1 78 ? 16.381 1.508 -27.378 1.00 88.69 78 VAL A CA 1
ATOM 607 C C . VAL A 1 78 ? 16.772 1.018 -28.770 1.00 88.69 78 VAL A C 1
ATOM 609 O O . VAL A 1 78 ? 17.477 1.681 -29.520 1.00 88.69 78 VAL A O 1
ATOM 612 N N . CYS A 1 79 ? 16.314 -0.178 -29.104 1.00 87.50 79 CYS A N 1
ATOM 613 C CA . CYS A 1 79 ? 16.596 -0.886 -30.339 1.00 87.50 79 CYS A CA 1
ATOM 614 C C . CYS A 1 79 ? 15.337 -0.877 -31.207 1.00 87.50 79 CYS A C 1
ATOM 616 O O . CYS A 1 79 ? 14.278 -1.312 -30.764 1.00 87.50 79 CYS A O 1
ATOM 618 N N . HIS A 1 80 ? 15.433 -0.435 -32.452 1.00 93.88 80 HIS A N 1
ATOM 619 C CA . HIS A 1 80 ? 14.332 -0.381 -33.416 1.00 93.88 80 HIS A CA 1
ATOM 620 C C . HIS A 1 80 ? 14.272 -1.609 -34.330 1.00 93.88 80 HIS A C 1
ATOM 622 O O . HIS A 1 80 ? 13.307 -1.789 -35.072 1.00 93.88 80 HIS A O 1
ATOM 628 N N . ASN A 1 81 ? 15.298 -2.457 -34.297 1.00 93.75 81 ASN A N 1
ATOM 629 C CA . ASN A 1 81 ? 15.376 -3.678 -35.088 1.00 93.75 81 ASN A CA 1
ATOM 630 C C . ASN A 1 81 ? 16.300 -4.719 -34.433 1.00 93.75 81 ASN A C 1
ATOM 632 O O . ASN A 1 81 ? 16.976 -4.461 -33.436 1.00 93.75 81 ASN A O 1
ATOM 636 N N . GLN A 1 82 ? 16.328 -5.914 -35.025 1.00 92.25 82 GLN A N 1
ATOM 637 C CA . GLN A 1 82 ? 17.085 -7.061 -34.524 1.00 92.25 82 GLN A CA 1
ATOM 638 C C . GLN A 1 82 ? 18.602 -6.816 -34.480 1.00 92.25 82 GLN A C 1
ATOM 640 O O . GLN A 1 82 ? 19.257 -7.244 -33.534 1.00 92.25 82 GLN A O 1
ATOM 645 N N . ALA A 1 83 ? 19.163 -6.102 -35.460 1.00 89.25 83 ALA A N 1
ATOM 646 C CA . ALA A 1 83 ? 20.599 -5.826 -35.504 1.00 89.25 83 ALA A CA 1
ATOM 647 C C . ALA A 1 83 ? 21.030 -4.874 -34.376 1.00 89.25 83 ALA A C 1
ATOM 649 O O . ALA A 1 83 ? 22.073 -5.079 -33.751 1.00 89.25 83 ALA A O 1
ATOM 650 N N . GLU A 1 84 ? 20.210 -3.862 -34.083 1.00 89.44 84 GLU A N 1
ATOM 651 C CA . GLU A 1 84 ? 20.415 -2.960 -32.946 1.00 89.44 84 GLU A CA 1
ATOM 652 C C . GLU A 1 84 ? 20.296 -3.698 -31.613 1.00 89.44 84 GLU A C 1
ATOM 654 O O . GLU A 1 84 ? 21.149 -3.508 -30.747 1.00 89.44 84 GLU A O 1
ATOM 659 N N . LEU A 1 85 ? 19.317 -4.603 -31.481 1.00 85.38 85 LEU A N 1
ATOM 660 C CA . LEU A 1 85 ? 19.163 -5.449 -30.296 1.00 85.38 85 LEU A CA 1
ATOM 661 C C . LEU A 1 85 ? 20.407 -6.304 -30.055 1.00 85.38 85 LEU A C 1
ATOM 663 O O . LEU A 1 85 ? 20.960 -6.296 -28.961 1.00 85.38 85 LEU A O 1
ATOM 667 N N . GLU A 1 86 ? 20.892 -7.006 -31.077 1.00 82.94 86 GLU A N 1
ATOM 668 C CA . GLU A 1 86 ? 22.127 -7.790 -30.979 1.00 82.94 86 GLU A CA 1
ATOM 669 C C . GLU A 1 86 ? 23.341 -6.918 -30.639 1.00 82.94 86 GLU A C 1
ATOM 671 O O . GLU A 1 86 ? 24.221 -7.340 -29.889 1.00 82.94 86 GLU A O 1
ATOM 676 N N . GLY A 1 87 ? 23.388 -5.689 -31.161 1.00 80.69 87 GLY A N 1
ATOM 677 C CA . GLY A 1 87 ? 24.390 -4.694 -30.789 1.00 80.69 87 GLY A CA 1
ATOM 678 C C . GLY A 1 87 ? 24.326 -4.315 -29.310 1.00 80.69 87 GLY A C 1
ATOM 679 O O . GLY A 1 87 ? 25.360 -4.297 -28.646 1.00 80.69 87 GLY A O 1
ATOM 680 N N . ALA A 1 88 ? 23.128 -4.058 -28.786 1.00 80.00 88 ALA A N 1
ATOM 681 C CA . ALA A 1 88 ? 22.914 -3.714 -27.386 1.00 80.00 88 ALA A CA 1
ATOM 682 C C . ALA A 1 88 ? 23.248 -4.864 -26.433 1.00 80.00 88 ALA A C 1
ATOM 684 O O . ALA A 1 88 ? 23.887 -4.630 -25.409 1.00 80.00 88 ALA A O 1
ATOM 685 N N . LEU A 1 89 ? 22.906 -6.103 -26.795 1.00 77.50 89 LEU A N 1
ATOM 686 C CA . LEU A 1 89 ? 23.243 -7.295 -26.011 1.00 77.50 89 LEU A CA 1
ATOM 687 C C . LEU A 1 89 ? 24.760 -7.478 -25.871 1.00 77.50 89 LEU A C 1
ATOM 689 O O . LEU A 1 89 ? 25.248 -7.648 -24.756 1.00 77.50 89 LEU A O 1
ATOM 693 N N . ARG A 1 90 ? 25.513 -7.319 -26.969 1.00 72.31 90 ARG A N 1
ATOM 694 C CA . ARG A 1 90 ? 26.989 -7.358 -26.944 1.00 72.31 90 ARG A CA 1
ATOM 695 C C . ARG A 1 90 ? 27.609 -6.250 -26.090 1.00 72.31 90 ARG A C 1
ATOM 697 O O . ARG A 1 90 ? 28.691 -6.422 -25.542 1.00 72.31 90 ARG A O 1
ATOM 704 N N . ARG A 1 91 ? 26.962 -5.083 -25.991 1.00 69.38 91 ARG A N 1
ATOM 705 C CA . ARG A 1 91 ? 27.439 -3.995 -25.119 1.00 69.38 91 ARG A CA 1
ATOM 706 C C . ARG A 1 91 ? 27.121 -4.256 -23.654 1.00 69.38 91 ARG A C 1
ATOM 708 O O . ARG A 1 91 ? 27.978 -4.007 -22.817 1.00 69.38 91 ARG A O 1
ATOM 715 N N . ALA A 1 92 ? 25.924 -4.755 -23.344 1.00 63.41 92 ALA A N 1
ATOM 716 C CA . ALA A 1 92 ? 25.551 -5.136 -21.982 1.00 63.41 92 ALA A CA 1
ATOM 717 C C . ALA A 1 92 ? 26.512 -6.197 -21.417 1.00 63.41 92 ALA A C 1
ATOM 719 O O . ALA A 1 92 ? 26.963 -6.070 -20.282 1.00 63.41 92 ALA A O 1
ATOM 720 N N . GLU A 1 93 ? 26.911 -7.157 -22.254 1.00 54.31 93 GLU A N 1
ATOM 721 C CA . GLU A 1 93 ? 27.949 -8.162 -21.985 1.00 54.31 93 GLU A CA 1
ATOM 722 C C . GLU A 1 93 ? 29.311 -7.536 -21.610 1.00 54.31 93 GLU A C 1
ATOM 724 O O . GLU A 1 93 ? 30.014 -8.057 -20.753 1.00 54.31 93 GLU A O 1
ATOM 729 N N . ALA A 1 94 ? 29.662 -6.363 -22.150 1.00 52.56 94 ALA A N 1
ATOM 730 C CA . ALA A 1 94 ? 30.918 -5.668 -21.849 1.00 52.56 94 ALA A CA 1
ATOM 731 C C . ALA A 1 94 ? 30.905 -4.828 -20.548 1.00 52.56 94 ALA A C 1
ATOM 733 O O . ALA A 1 94 ? 31.947 -4.295 -20.165 1.00 52.56 94 ALA A O 1
ATOM 734 N N . MET A 1 95 ? 29.755 -4.666 -19.877 1.00 49.25 95 MET A N 1
ATOM 735 C CA . MET A 1 95 ? 29.582 -3.722 -18.754 1.00 49.25 95 MET A CA 1
ATOM 736 C C . MET A 1 95 ? 29.608 -4.352 -17.344 1.00 49.25 95 MET A C 1
ATOM 738 O O . MET A 1 95 ? 29.392 -3.642 -16.361 1.00 49.25 95 MET A O 1
ATOM 742 N N . GLY A 1 96 ? 29.923 -5.644 -17.195 1.00 48.59 96 GLY A N 1
ATOM 743 C CA . GLY A 1 96 ? 30.156 -6.272 -15.884 1.00 48.59 96 GLY A CA 1
ATOM 744 C C . GLY A 1 96 ? 31.482 -5.816 -15.248 1.00 48.59 96 GLY A C 1
ATOM 745 O O . GLY A 1 96 ? 32.557 -6.213 -15.686 1.00 48.59 96 GLY A O 1
ATOM 746 N N . ILE A 1 97 ? 31.422 -4.951 -14.233 1.00 47.53 97 ILE A N 1
ATOM 747 C CA . ILE A 1 97 ? 32.569 -4.225 -13.652 1.00 47.53 97 ILE A CA 1
ATOM 748 C C . ILE A 1 97 ? 33.619 -5.156 -13.000 1.00 47.53 97 ILE A C 1
ATOM 750 O O . ILE A 1 97 ? 33.295 -5.933 -12.106 1.00 47.53 97 ILE A O 1
ATOM 754 N N . GLY A 1 98 ? 34.898 -4.971 -13.376 1.00 41.25 98 GLY A N 1
ATOM 755 C CA . GLY A 1 98 ? 36.083 -5.465 -12.653 1.00 41.25 98 GLY A CA 1
ATOM 756 C C . GLY A 1 98 ? 37.417 -5.184 -13.364 1.00 41.25 98 GLY A C 1
ATOM 757 O O . GLY A 1 98 ? 38.244 -4.430 -12.860 1.00 41.25 98 GLY A O 1
ATOM 758 N N . ASP A 1 99 ? 37.616 -5.741 -14.559 1.00 45.16 99 ASP A N 1
ATOM 759 C CA . ASP A 1 99 ? 38.786 -5.486 -15.414 1.00 45.16 99 ASP A CA 1
ATOM 760 C C . ASP A 1 99 ? 38.469 -5.880 -16.868 1.00 45.16 99 ASP A C 1
ATOM 762 O O . ASP A 1 99 ? 38.319 -7.057 -17.199 1.00 45.16 99 ASP A O 1
ATOM 766 N N . ILE A 1 100 ? 38.373 -4.871 -17.739 1.00 44.72 100 ILE A N 1
ATOM 767 C CA . ILE A 1 100 ? 37.930 -4.973 -19.142 1.00 44.72 100 ILE A CA 1
ATOM 768 C C . ILE A 1 100 ? 38.808 -5.941 -19.956 1.00 44.72 100 ILE A C 1
ATOM 770 O O . ILE A 1 100 ? 38.339 -6.541 -20.923 1.00 44.72 100 ILE A O 1
ATOM 774 N N . LYS A 1 101 ? 40.084 -6.106 -19.583 1.00 39.25 101 LYS A N 1
ATOM 775 C CA . LYS A 1 101 ? 41.065 -6.837 -20.398 1.00 39.25 101 LYS A CA 1
ATOM 776 C C . LYS A 1 101 ? 41.095 -8.341 -20.108 1.00 39.25 101 LYS A C 1
ATOM 778 O O . LYS A 1 101 ? 41.205 -9.127 -21.039 1.00 39.25 101 LYS A O 1
ATOM 783 N N . THR A 1 102 ? 40.939 -8.729 -18.844 1.00 39.22 102 THR A N 1
ATOM 784 C CA . THR A 1 102 ? 40.950 -10.134 -18.391 1.00 39.22 102 THR A CA 1
ATOM 785 C C . THR A 1 102 ? 39.601 -10.835 -18.652 1.00 39.22 102 THR A C 1
ATOM 787 O O . THR A 1 102 ? 39.535 -12.047 -18.859 1.00 39.22 102 THR A O 1
ATOM 790 N N . TYR A 1 103 ? 38.509 -10.064 -18.715 1.00 41.06 103 TYR A N 1
ATOM 791 C CA . TYR A 1 103 ? 37.156 -10.555 -19.005 1.00 41.06 103 TYR A CA 1
ATOM 792 C C . TYR A 1 103 ? 36.945 -10.912 -20.487 1.00 41.06 103 TYR A C 1
ATOM 794 O O . TYR A 1 103 ? 36.376 -11.956 -20.798 1.00 41.06 103 TYR A O 1
ATOM 802 N N . ALA A 1 104 ? 37.492 -10.110 -21.409 1.00 36.59 104 ALA A N 1
ATOM 803 C CA . ALA A 1 104 ? 37.424 -10.366 -22.854 1.00 36.59 104 ALA A CA 1
ATOM 804 C C . ALA A 1 104 ? 38.031 -11.725 -23.264 1.00 36.59 104 ALA A C 1
ATOM 806 O O . ALA A 1 104 ? 37.688 -12.276 -24.308 1.00 36.59 104 ALA A O 1
ATOM 807 N N . GLU A 1 105 ? 38.920 -12.273 -22.434 1.00 38.41 105 GLU A N 1
ATOM 808 C CA . GLU A 1 105 ? 39.598 -13.549 -22.660 1.00 38.41 105 GLU A CA 1
ATOM 809 C C . GLU A 1 105 ? 38.860 -14.751 -22.024 1.00 38.41 105 GLU A C 1
ATOM 811 O O . GLU A 1 105 ? 39.295 -15.889 -22.206 1.00 38.41 105 GLU A O 1
ATOM 816 N N . SER A 1 106 ? 37.743 -14.547 -21.302 1.00 36.12 106 SER A N 1
ATOM 817 C CA . SER A 1 106 ? 37.166 -15.565 -20.406 1.00 36.12 106 SER A CA 1
ATOM 818 C C . SER A 1 106 ? 35.630 -15.741 -20.400 1.00 36.12 106 SER A C 1
ATOM 820 O O . SER A 1 106 ? 35.079 -15.893 -19.320 1.00 36.12 106 SER A O 1
ATOM 822 N N . TYR A 1 107 ? 34.967 -15.885 -21.565 1.00 37.81 107 TYR A N 1
ATOM 823 C CA . TYR A 1 107 ? 33.785 -16.772 -21.824 1.00 37.81 107 TYR A CA 1
ATOM 824 C C . TYR A 1 107 ? 32.522 -16.194 -22.526 1.00 37.81 107 TYR A C 1
ATOM 826 O O . TYR A 1 107 ? 32.128 -15.060 -22.315 1.00 37.81 107 TYR A O 1
ATOM 834 N N . ASN A 1 108 ? 31.914 -17.118 -23.309 1.00 38.88 108 ASN A N 1
ATOM 835 C CA . ASN A 1 108 ? 30.530 -17.444 -23.759 1.00 38.88 108 ASN A CA 1
ATOM 836 C C . ASN A 1 108 ? 29.382 -16.398 -23.892 1.00 38.88 108 ASN A C 1
ATOM 838 O O . ASN A 1 108 ? 29.133 -15.647 -22.960 1.00 38.88 108 ASN A O 1
ATOM 842 N N . PRO A 1 109 ? 28.553 -16.489 -24.966 1.00 43.41 109 PRO A N 1
ATOM 843 C CA . PRO A 1 109 ? 27.653 -15.427 -25.423 1.00 43.41 109 PRO A CA 1
ATOM 844 C C . PRO A 1 109 ? 26.364 -15.268 -24.598 1.00 43.41 109 PRO A C 1
ATOM 846 O O . PRO A 1 109 ? 25.577 -16.211 -24.448 1.00 43.41 109 PRO A O 1
ATOM 849 N N . VAL A 1 110 ? 26.092 -14.036 -24.165 1.00 54.03 110 VAL A N 1
ATOM 850 C CA . VAL A 1 110 ? 24.817 -13.604 -23.562 1.00 54.03 110 VAL A CA 1
ATOM 851 C C . VAL A 1 110 ? 23.704 -13.587 -24.626 1.00 54.03 110 VAL A C 1
ATOM 853 O O . VAL A 1 110 ? 23.690 -12.768 -25.543 1.00 54.03 110 VAL A O 1
ATOM 856 N N . GLY A 1 111 ? 22.745 -14.514 -24.527 1.00 55.25 111 GLY A N 1
ATOM 857 C CA . GLY A 1 111 ? 21.560 -14.577 -25.393 1.00 55.25 111 GLY A CA 1
ATOM 858 C C . GLY A 1 111 ? 20.326 -13.883 -24.797 1.00 55.25 111 GLY A C 1
ATOM 859 O O . GLY A 1 111 ? 20.310 -13.502 -23.632 1.00 55.25 111 GLY A O 1
ATOM 860 N N . ARG A 1 112 ? 19.232 -13.814 -25.572 1.00 59.56 112 ARG A N 1
ATOM 861 C CA . ARG A 1 112 ? 17.913 -13.243 -25.186 1.00 59.56 112 ARG A CA 1
ATOM 862 C C . ARG A 1 112 ? 17.289 -13.852 -23.909 1.00 59.56 112 ARG A C 1
ATOM 864 O O . ARG A 1 112 ? 16.309 -13.320 -23.406 1.00 59.56 112 ARG A O 1
ATOM 871 N N . ASN A 1 113 ? 17.848 -14.959 -23.417 1.00 59.16 113 ASN A N 1
ATOM 872 C CA . ASN A 1 113 ? 17.410 -15.703 -22.234 1.00 59.16 113 ASN A CA 1
ATOM 873 C C . ASN A 1 113 ? 18.317 -15.481 -21.007 1.00 59.16 113 ASN A C 1
ATOM 875 O O . ASN A 1 113 ? 18.252 -16.273 -20.074 1.00 59.16 113 ASN A O 1
ATOM 879 N N . SER A 1 114 ? 19.214 -14.489 -21.029 1.00 65.25 114 SER A N 1
ATOM 880 C CA . SER A 1 114 ? 20.014 -14.139 -19.851 1.00 65.25 114 SER A CA 1
ATOM 881 C C . SER A 1 114 ? 19.124 -13.558 -18.755 1.00 65.25 114 SER A C 1
ATOM 883 O O . SER A 1 114 ? 18.246 -12.739 -19.028 1.00 65.25 114 SER A O 1
ATOM 885 N N . ASP A 1 115 ? 19.378 -13.979 -17.518 1.00 68.06 115 ASP A N 1
ATOM 886 C CA . ASP A 1 115 ? 18.679 -13.462 -16.344 1.00 68.06 115 ASP A CA 1
ATOM 887 C C . ASP A 1 115 ? 19.180 -12.054 -15.955 1.00 68.06 115 ASP A C 1
ATOM 889 O O . ASP A 1 115 ? 18.439 -11.298 -15.337 1.00 68.06 115 ASP A O 1
ATOM 893 N N . ASP A 1 116 ? 20.368 -11.638 -16.412 1.00 69.75 116 ASP A N 1
ATOM 894 C CA . ASP A 1 116 ? 21.031 -10.383 -16.012 1.00 69.75 116 ASP A CA 1
ATOM 895 C C . ASP A 1 116 ? 20.497 -9.130 -16.730 1.00 69.75 116 ASP A C 1
ATOM 897 O O . ASP A 1 116 ? 20.804 -7.989 -16.360 1.00 69.75 116 ASP A O 1
ATOM 901 N N . ILE A 1 117 ? 19.677 -9.322 -17.765 1.00 79.00 117 ILE A N 1
ATOM 902 C CA . ILE A 1 117 ? 19.096 -8.253 -18.577 1.00 79.00 117 ILE A CA 1
ATOM 903 C C . ILE A 1 117 ? 17.581 -8.406 -18.694 1.00 79.00 117 ILE A C 1
ATOM 905 O O . ILE A 1 117 ? 17.030 -9.501 -18.769 1.00 79.00 117 ILE A O 1
ATOM 909 N N . ALA A 1 118 ? 16.892 -7.275 -18.772 1.00 84.25 118 ALA A N 1
ATOM 910 C CA . ALA A 1 118 ? 15.488 -7.212 -19.131 1.00 84.25 118 ALA A CA 1
ATOM 911 C C . ALA A 1 118 ? 15.348 -6.596 -20.526 1.00 84.25 118 ALA A C 1
ATOM 913 O O . ALA A 1 118 ? 15.852 -5.504 -20.794 1.00 84.25 118 ALA A O 1
ATOM 914 N N . ILE A 1 119 ? 14.627 -7.299 -21.397 1.00 88.12 119 ILE A N 1
ATOM 915 C CA . ILE A 1 119 ? 14.236 -6.829 -22.727 1.00 88.12 119 ILE A CA 1
ATOM 916 C C . ILE A 1 119 ? 12.725 -6.634 -22.705 1.00 88.12 119 ILE A C 1
ATOM 918 O O . ILE A 1 119 ? 11.994 -7.525 -22.269 1.00 88.12 119 ILE A O 1
ATOM 922 N N . GLN A 1 120 ? 12.244 -5.486 -23.168 1.00 91.38 120 GLN A N 1
ATOM 923 C CA . GLN A 1 120 ? 10.812 -5.194 -23.202 1.00 91.38 120 GLN A CA 1
ATOM 924 C C . GLN A 1 120 ? 10.459 -4.239 -24.346 1.00 91.38 120 GLN A C 1
ATOM 926 O O . GLN A 1 120 ? 11.310 -3.482 -24.797 1.00 91.38 120 GLN A O 1
ATOM 931 N N . GLU A 1 121 ? 9.202 -4.227 -24.776 1.00 94.25 121 GLU A N 1
ATOM 932 C CA . GLU A 1 121 ? 8.656 -3.208 -25.676 1.00 94.25 121 GLU A CA 1
ATOM 933 C C . GLU A 1 121 ? 8.865 -1.810 -25.072 1.00 94.25 121 GLU A C 1
ATOM 935 O O . GLU A 1 121 ? 8.593 -1.564 -23.888 1.00 94.25 121 GLU A O 1
ATOM 940 N N . TYR A 1 122 ? 9.379 -0.892 -25.888 1.00 91.31 122 TYR A N 1
ATOM 941 C CA . TYR A 1 122 ? 9.464 0.516 -25.541 1.00 91.31 122 TYR A CA 1
ATOM 942 C C . TYR A 1 122 ? 8.074 1.137 -25.701 1.00 91.31 122 TYR A C 1
ATOM 944 O O . TYR A 1 122 ? 7.497 1.158 -26.789 1.00 91.31 122 TYR A O 1
ATOM 952 N N . ILE A 1 123 ? 7.523 1.627 -24.593 1.00 91.56 123 ILE A N 1
ATOM 953 C CA . ILE A 1 123 ? 6.224 2.297 -24.576 1.00 91.56 123 ILE A CA 1
ATOM 954 C C . ILE A 1 123 ? 6.462 3.785 -24.800 1.00 91.56 123 ILE A C 1
ATOM 956 O O . ILE A 1 123 ? 6.939 4.478 -23.903 1.00 91.56 123 ILE A O 1
ATOM 960 N N . ASP A 1 124 ? 6.109 4.276 -25.983 1.00 89.38 124 ASP A N 1
ATOM 961 C CA . ASP A 1 124 ? 6.159 5.704 -26.292 1.00 89.38 124 ASP A CA 1
ATOM 962 C C . ASP A 1 124 ? 4.939 6.420 -25.697 1.00 89.38 124 ASP A C 1
ATOM 964 O O . ASP A 1 124 ? 3.907 6.613 -26.336 1.00 89.38 124 ASP A O 1
ATOM 968 N N . GLY A 1 125 ? 5.017 6.688 -24.399 1.00 90.44 125 GLY A N 1
ATOM 969 C CA . GLY A 1 125 ? 3.968 7.327 -23.615 1.00 90.44 125 GLY A CA 1
ATOM 970 C C . GLY A 1 125 ? 4.554 8.174 -22.496 1.00 90.44 125 GLY A C 1
ATOM 971 O O . GLY A 1 125 ? 5.745 8.078 -22.175 1.00 90.44 125 GLY A O 1
ATOM 972 N N . GLU A 1 126 ? 3.701 8.990 -21.886 1.00 91.69 126 GLU A N 1
ATOM 973 C CA . GLU A 1 126 ? 4.094 9.885 -20.804 1.00 91.69 126 GLU A CA 1
ATOM 974 C C . GLU A 1 126 ? 4.518 9.081 -19.571 1.00 91.69 126 GLU A C 1
ATOM 976 O O . GLU A 1 126 ? 3.899 8.071 -19.228 1.00 91.69 126 GLU A O 1
ATOM 981 N N . LYS A 1 127 ? 5.588 9.523 -18.905 1.00 90.62 127 LYS A N 1
ATOM 982 C CA . LYS A 1 127 ? 6.167 8.836 -17.750 1.00 90.62 127 LYS A CA 1
ATOM 983 C C . LYS A 1 127 ? 5.514 9.312 -16.460 1.00 90.62 127 LYS A C 1
ATOM 985 O O . LYS A 1 127 ? 5.508 10.507 -16.162 1.00 90.62 127 LYS A O 1
ATOM 990 N N . TYR A 1 128 ? 5.055 8.356 -15.664 1.00 91.81 128 TYR A N 1
ATOM 991 C CA . TYR A 1 128 ? 4.495 8.596 -14.345 1.00 91.81 128 TYR A CA 1
ATOM 992 C C . TYR A 1 128 ? 5.209 7.764 -13.282 1.00 91.81 128 TYR A C 1
ATOM 994 O O . TYR A 1 128 ? 5.762 6.702 -13.567 1.00 91.81 128 TYR A O 1
ATOM 1002 N N . THR A 1 129 ? 5.147 8.232 -12.044 1.00 89.81 129 THR A N 1
ATOM 1003 C CA . THR A 1 129 ? 5.542 7.475 -10.858 1.00 89.81 129 THR A CA 1
ATOM 1004 C C . THR A 1 129 ? 4.391 7.495 -9.867 1.00 89.81 129 THR A C 1
ATOM 1006 O O . THR A 1 129 ? 3.761 8.533 -9.666 1.00 89.81 129 THR A O 1
ATOM 1009 N N . CYS A 1 130 ? 4.117 6.365 -9.227 1.00 91.31 130 CYS A N 1
ATOM 1010 C CA . CYS A 1 130 ? 3.163 6.289 -8.129 1.00 91.31 130 CYS A CA 1
ATOM 1011 C C . CYS A 1 130 ? 3.781 5.506 -6.974 1.00 91.31 130 CYS A C 1
ATOM 1013 O O . CYS A 1 130 ? 4.220 4.370 -7.149 1.00 91.31 130 CYS A O 1
ATOM 1015 N N . THR A 1 131 ? 3.836 6.127 -5.800 1.00 89.81 131 THR A N 1
ATOM 1016 C CA . THR A 1 131 ? 4.319 5.482 -4.581 1.00 89.81 131 THR A CA 1
ATOM 1017 C C . THR A 1 131 ? 3.197 4.655 -3.966 1.00 89.81 131 THR A C 1
ATOM 1019 O O . THR A 1 131 ? 2.113 5.178 -3.721 1.00 89.81 131 THR A O 1
ATOM 1022 N N . VAL A 1 132 ? 3.459 3.385 -3.668 1.00 89.88 132 VAL A N 1
ATOM 1023 C CA . VAL A 1 132 ? 2.528 2.495 -2.965 1.00 89.88 132 VAL A CA 1
ATOM 1024 C C . VAL A 1 132 ? 3.072 2.194 -1.577 1.00 89.88 132 VAL A C 1
ATOM 1026 O O . VAL A 1 132 ? 4.216 1.768 -1.443 1.00 89.88 132 VAL A O 1
ATOM 1029 N N . VAL A 1 133 ? 2.265 2.404 -0.541 1.00 87.44 133 VAL A N 1
ATOM 1030 C CA . VAL A 1 133 ? 2.612 2.156 0.864 1.00 87.44 133 VAL A CA 1
ATOM 1031 C C . VAL A 1 133 ? 1.789 0.980 1.377 1.00 87.44 133 VAL A C 1
ATOM 1033 O O . VAL A 1 133 ? 0.560 1.014 1.328 1.00 87.44 133 VAL A O 1
ATOM 1036 N N . GLN A 1 134 ? 2.451 -0.067 1.879 1.00 85.44 134 GLN A N 1
ATOM 1037 C CA . GLN A 1 134 ? 1.763 -1.171 2.550 1.00 85.44 134 GLN A CA 1
ATOM 1038 C C . GLN A 1 134 ? 1.186 -0.714 3.897 1.00 85.44 134 GLN A C 1
ATOM 1040 O O . GLN A 1 134 ? 1.854 -0.006 4.646 1.00 85.44 134 GLN A O 1
ATOM 1045 N N . MET A 1 135 ? -0.025 -1.170 4.212 1.00 80.94 135 MET A N 1
ATOM 1046 C CA . MET A 1 135 ? -0.731 -0.937 5.469 1.00 80.94 135 MET A CA 1
ATOM 1047 C C . MET A 1 135 ? -1.383 -2.234 5.940 1.00 80.94 135 MET A C 1
ATOM 1049 O O . MET A 1 135 ? -2.429 -2.619 5.430 1.00 80.94 135 MET A O 1
ATOM 1053 N N . GLY A 1 136 ? -0.737 -2.940 6.867 1.00 77.31 136 GLY A N 1
ATOM 1054 C CA . GLY A 1 136 ? -1.159 -4.274 7.285 1.00 77.31 136 GLY A CA 1
ATOM 1055 C C . GLY A 1 136 ? -1.265 -5.223 6.086 1.00 77.31 136 GLY A C 1
ATOM 1056 O O . GLY A 1 136 ? -0.272 -5.532 5.411 1.00 77.31 136 GLY A O 1
ATOM 1057 N N . ASP A 1 137 ? -2.484 -5.672 5.828 1.00 75.94 137 ASP A N 1
ATOM 1058 C CA . ASP A 1 137 ? -2.885 -6.611 4.781 1.00 75.94 137 ASP A CA 1
ATOM 1059 C C . ASP A 1 137 ? -3.170 -5.891 3.452 1.00 75.94 137 ASP A C 1
ATOM 1061 O O . ASP A 1 137 ? -3.139 -6.499 2.374 1.00 75.94 137 ASP A O 1
ATOM 1065 N N . ALA A 1 138 ? -3.438 -4.589 3.546 1.00 79.69 138 ALA A N 1
ATOM 1066 C CA . ALA A 1 138 ? -3.792 -3.692 2.465 1.00 79.69 138 ALA A CA 1
ATOM 1067 C C . ALA A 1 138 ? -2.585 -2.856 1.999 1.00 79.69 138 ALA A C 1
ATOM 1069 O O . ALA A 1 138 ? -1.446 -2.986 2.465 1.00 79.69 138 ALA A O 1
ATOM 1070 N N . CYS A 1 139 ? -2.829 -1.993 1.018 1.00 86.06 139 CYS A N 1
ATOM 1071 C CA . CYS A 1 139 ? -1.880 -0.990 0.563 1.00 86.06 139 CYS A CA 1
ATOM 1072 C C . CYS A 1 139 ? -2.628 0.205 -0.016 1.00 86.06 139 CYS A C 1
ATOM 1074 O O . CYS A 1 139 ? -3.698 0.041 -0.600 1.00 86.06 139 CYS A O 1
ATOM 1076 N N . ILE A 1 140 ? -2.020 1.382 0.083 1.00 86.50 140 ILE A N 1
ATOM 1077 C CA . ILE A 1 140 ? -2.517 2.592 -0.565 1.00 86.50 140 ILE A CA 1
ATOM 1078 C C . ILE A 1 140 ? -1.558 3.022 -1.662 1.00 86.50 140 ILE A C 1
ATOM 1080 O O . ILE A 1 140 ? -0.340 2.973 -1.492 1.00 86.50 140 ILE A O 1
ATOM 1084 N N . ALA A 1 141 ? -2.107 3.480 -2.777 1.00 90.25 141 ALA A N 1
ATOM 1085 C CA . ALA A 1 141 ? -1.362 4.257 -3.751 1.00 90.25 141 ALA A CA 1
ATOM 1086 C C . ALA A 1 141 ? -1.487 5.741 -3.397 1.00 90.25 141 ALA A C 1
ATOM 1088 O O . ALA A 1 141 ? -2.587 6.251 -3.194 1.00 90.25 141 ALA A O 1
ATOM 1089 N N . LEU A 1 142 ? -0.362 6.444 -3.332 1.00 89.94 142 LEU A N 1
ATOM 1090 C CA . LEU A 1 142 ? -0.332 7.894 -3.165 1.00 89.94 142 LEU A CA 1
ATOM 1091 C C . LEU A 1 142 ? -0.662 8.592 -4.489 1.00 89.94 142 LEU A C 1
ATOM 1093 O O . LEU A 1 142 ? -0.915 7.943 -5.508 1.00 89.94 142 LEU A O 1
ATOM 1097 N N . THR A 1 143 ? -0.675 9.926 -4.482 1.00 89.69 143 THR A N 1
ATOM 1098 C CA . THR A 1 143 ? -0.895 10.705 -5.705 1.00 89.69 143 THR A CA 1
ATOM 1099 C C . THR A 1 143 ? 0.123 10.297 -6.775 1.00 89.69 143 THR A C 1
ATOM 1101 O O . THR A 1 143 ? 1.316 10.236 -6.479 1.00 89.69 143 THR A O 1
ATOM 1104 N N . PRO A 1 144 ? -0.303 10.014 -8.015 1.00 91.50 144 PRO A N 1
ATOM 1105 C CA . PRO A 1 144 ? 0.618 9.845 -9.127 1.00 91.50 144 PRO A CA 1
ATOM 1106 C C . PRO A 1 144 ? 1.295 11.167 -9.502 1.00 91.50 144 PRO A C 1
ATOM 1108 O O . PRO A 1 144 ? 0.697 12.242 -9.439 1.00 91.50 144 PRO A O 1
ATOM 1111 N N . PHE A 1 145 ? 2.535 11.079 -9.965 1.00 87.88 145 PHE A N 1
ATOM 1112 C CA . PHE A 1 145 ? 3.300 12.219 -10.450 1.00 87.88 145 PHE A CA 1
ATOM 1113 C C . PHE A 1 145 ? 3.754 11.978 -11.872 1.00 87.88 145 PHE A C 1
ATOM 1115 O O . PHE A 1 145 ? 4.173 10.876 -12.216 1.00 87.88 145 PHE A O 1
ATOM 1122 N N . LYS A 1 146 ? 3.715 13.026 -12.683 1.00 88.69 146 LYS A N 1
ATOM 1123 C CA . LYS A 1 146 ? 4.283 13.037 -14.021 1.00 88.69 146 LYS A CA 1
ATOM 1124 C C . LYS A 1 146 ? 5.750 13.438 -13.932 1.00 88.69 146 LYS A C 1
ATOM 1126 O O . LYS A 1 146 ? 6.089 14.469 -13.350 1.00 88.69 146 LYS A O 1
ATOM 1131 N N . ALA A 1 147 ? 6.627 12.624 -14.506 1.00 79.38 147 ALA A N 1
ATOM 1132 C CA . ALA A 1 147 ? 8.036 12.964 -14.639 1.00 79.38 147 ALA A CA 1
ATOM 1133 C C . ALA A 1 147 ? 8.232 13.733 -15.952 1.00 79.38 147 ALA A C 1
ATOM 1135 O O . ALA A 1 147 ? 8.146 13.155 -17.034 1.00 79.38 147 ALA A O 1
ATOM 1136 N N . GLY A 1 148 ? 8.480 15.038 -15.855 1.00 67.19 148 GLY A N 1
ATOM 1137 C CA . GLY A 1 148 ? 8.825 15.894 -16.983 1.00 67.19 148 GLY A CA 1
ATOM 1138 C C . GLY A 1 148 ? 10.335 16.076 -17.089 1.00 67.19 148 GLY A C 1
ATOM 1139 O O . GLY A 1 148 ? 10.957 16.709 -16.236 1.00 67.19 148 GLY A O 1
ATOM 1140 N N . THR A 1 149 ? 10.941 15.572 -18.157 1.00 56.12 149 THR A N 1
ATOM 1141 C CA . THR A 1 149 ? 12.262 16.026 -18.604 1.00 56.12 149 THR A CA 1
ATOM 1142 C C . THR A 1 149 ? 12.055 17.109 -19.661 1.00 56.12 149 THR A C 1
ATOM 1144 O O . THR A 1 149 ? 11.146 17.016 -20.484 1.00 56.12 149 THR A O 1
ATOM 1147 N N . LYS A 1 150 ? 12.865 18.177 -19.654 1.00 48.88 150 LYS A N 1
ATOM 1148 C CA . LYS A 1 150 ? 12.900 19.080 -20.814 1.00 48.88 150 LYS A CA 1
ATOM 1149 C C . LYS A 1 150 ? 13.334 18.255 -22.022 1.00 48.88 150 LYS A C 1
ATOM 1151 O O . LYS A 1 150 ? 14.441 17.719 -22.011 1.00 48.88 150 LYS A O 1
ATOM 1156 N N . GLU A 1 151 ? 12.482 18.179 -23.041 1.00 41.62 151 GLU A N 1
ATOM 1157 C CA . GLU A 1 151 ? 12.831 17.601 -24.335 1.00 41.62 151 GLU A CA 1
ATOM 1158 C C . GLU A 1 151 ? 14.082 18.299 -24.884 1.00 41.62 151 GLU A C 1
ATOM 1160 O O . GLU A 1 151 ? 14.053 19.436 -25.356 1.00 41.62 151 GLU A O 1
ATOM 1165 N N . ARG A 1 152 ? 15.212 17.602 -24.815 1.00 39.44 152 ARG A N 1
ATOM 1166 C CA . ARG A 1 152 ? 16.308 17.767 -25.761 1.00 39.44 152 ARG A CA 1
ATOM 1167 C C . ARG A 1 152 ? 16.388 16.455 -26.518 1.00 39.44 152 ARG A C 1
ATOM 1169 O O . ARG A 1 152 ? 16.900 15.478 -25.985 1.00 39.44 152 ARG A O 1
ATOM 1176 N N . THR A 1 153 ? 15.785 16.455 -27.706 1.00 36.56 153 THR A N 1
ATOM 1177 C CA . THR A 1 153 ? 16.050 15.546 -28.835 1.00 36.56 153 THR A CA 1
ATOM 1178 C C . THR A 1 153 ? 16.874 14.304 -28.472 1.00 36.56 153 THR A C 1
ATOM 1180 O O . THR A 1 153 ? 18.098 14.386 -28.415 1.00 36.56 153 THR A O 1
ATOM 1183 N N . GLY A 1 154 ? 16.206 13.173 -28.239 1.00 41.09 154 GLY A N 1
ATOM 1184 C CA . GLY A 1 154 ? 16.826 11.841 -28.283 1.00 41.09 154 GLY A CA 1
ATOM 1185 C C . GLY A 1 154 ? 17.418 11.283 -26.986 1.00 41.09 154 GLY A C 1
ATOM 1186 O O . GLY A 1 154 ? 17.538 10.068 -26.889 1.00 41.09 154 GLY A O 1
ATOM 1187 N N . THR A 1 155 ? 17.694 12.098 -25.963 1.00 41.50 155 THR A N 1
ATOM 1188 C CA . THR A 1 155 ? 18.353 11.602 -24.736 1.00 41.50 155 THR A CA 1
ATOM 1189 C C . THR A 1 155 ? 17.356 11.238 -23.625 1.00 41.50 155 THR A C 1
ATOM 1191 O O . THR A 1 155 ? 16.712 12.116 -23.045 1.00 41.50 155 THR A O 1
ATOM 1194 N N . GLU A 1 156 ? 17.255 9.951 -23.256 1.00 46.34 156 GLU A N 1
ATOM 1195 C CA . GLU A 1 156 ? 16.685 9.554 -21.956 1.00 46.34 156 GLU A CA 1
ATOM 1196 C C . GLU A 1 156 ? 17.614 10.075 -20.845 1.00 46.34 156 GLU A C 1
ATOM 1198 O O . GLU A 1 156 ? 18.636 9.479 -20.515 1.00 46.34 156 GLU A O 1
ATOM 1203 N N . LYS A 1 157 ? 17.294 11.243 -20.278 1.00 49.44 157 LYS A N 1
ATOM 1204 C CA . LYS A 1 157 ? 18.013 11.770 -19.112 1.00 49.44 157 LYS A CA 1
ATOM 1205 C C . LYS A 1 157 ? 17.754 10.895 -17.880 1.00 49.44 157 LYS A C 1
ATOM 1207 O O . LYS A 1 157 ? 16.633 10.438 -17.643 1.00 49.44 157 LYS A O 1
ATOM 1212 N N . LEU A 1 158 ? 18.802 10.707 -17.075 1.00 51.59 158 LEU A N 1
ATOM 1213 C CA . LEU A 1 158 ? 18.767 9.985 -15.800 1.00 51.59 158 LEU A CA 1
ATOM 1214 C C . LEU A 1 158 ? 17.674 10.550 -14.876 1.00 51.59 158 LEU A C 1
ATOM 1216 O O . LEU A 1 158 ? 17.489 11.764 -14.790 1.00 51.59 158 LEU A O 1
ATOM 1220 N N . LYS A 1 159 ? 17.014 9.665 -14.113 1.00 50.88 159 LYS A N 1
ATOM 1221 C CA . LYS A 1 159 ? 15.934 9.969 -13.141 1.00 50.88 159 LYS A CA 1
ATOM 1222 C C . LYS A 1 159 ? 16.304 11.056 -12.105 1.00 50.88 159 LYS A C 1
ATOM 1224 O O . LYS A 1 159 ? 15.413 11.605 -11.466 1.00 50.88 159 LYS A O 1
ATOM 1229 N N . PHE A 1 160 ? 17.594 11.371 -11.965 1.00 50.78 160 PHE A N 1
ATOM 1230 C CA . PHE A 1 160 ? 18.156 12.333 -11.012 1.00 50.78 160 PHE A CA 1
ATOM 1231 C C . PHE A 1 160 ? 18.860 13.535 -11.658 1.00 50.78 160 PHE A C 1
ATOM 1233 O O . PHE A 1 160 ? 19.626 14.225 -10.985 1.00 50.78 160 PHE A O 1
ATOM 1240 N N . ASP A 1 161 ? 18.635 13.808 -12.946 1.00 57.84 161 ASP A N 1
ATOM 1241 C CA . ASP A 1 161 ? 19.123 15.060 -13.528 1.00 57.84 161 ASP A CA 1
ATOM 1242 C C . ASP A 1 161 ? 18.461 16.256 -12.820 1.00 57.84 161 ASP A C 1
ATOM 1244 O O . ASP A 1 161 ? 17.250 16.249 -12.581 1.00 57.84 161 ASP A O 1
ATOM 1248 N N . GLY A 1 162 ? 19.243 17.295 -12.513 1.00 55.00 162 GLY A N 1
ATOM 1249 C CA . GLY A 1 162 ? 18.786 18.505 -11.822 1.00 55.00 162 GLY A CA 1
ATOM 1250 C C . GLY A 1 162 ? 17.701 19.281 -12.577 1.00 55.00 162 GLY A C 1
ATOM 1251 O O . GLY A 1 162 ? 17.036 20.140 -12.001 1.00 55.00 162 GLY A O 1
ATOM 1252 N N . GLU A 1 163 ? 17.504 18.968 -13.859 1.00 59.50 163 GLU A N 1
ATOM 1253 C CA . GLU A 1 163 ? 16.453 19.527 -14.709 1.00 59.50 163 GLU A CA 1
ATOM 1254 C C . GLU A 1 163 ? 15.144 18.719 -14.712 1.00 59.50 163 GLU A C 1
ATOM 1256 O O . GLU A 1 163 ? 14.150 19.198 -15.267 1.00 59.50 163 GLU A O 1
ATOM 1261 N N . THR A 1 164 ? 15.119 17.520 -14.117 1.00 64.38 164 THR A N 1
ATOM 1262 C CA . THR A 1 164 ? 13.907 16.692 -14.026 1.00 64.38 164 THR A CA 1
ATOM 1263 C C . THR A 1 164 ? 12.901 17.378 -13.114 1.00 64.38 164 THR A C 1
ATOM 1265 O O . THR A 1 164 ? 13.180 17.642 -11.944 1.00 64.38 164 THR A O 1
ATOM 1268 N N . ARG A 1 165 ? 11.717 17.678 -13.648 1.00 69.31 165 ARG A N 1
ATOM 1269 C CA . ARG A 1 165 ? 10.608 18.254 -12.890 1.00 69.31 165 ARG A CA 1
ATOM 1270 C C . ARG A 1 165 ? 9.577 17.176 -12.630 1.00 69.31 165 ARG A C 1
ATOM 1272 O O . ARG A 1 165 ? 9.149 16.482 -13.546 1.00 69.31 165 ARG A O 1
ATOM 1279 N N . ILE A 1 166 ? 9.178 17.055 -11.376 1.00 75.94 166 ILE A N 1
ATOM 1280 C CA . ILE A 1 166 ? 8.083 16.187 -10.972 1.00 75.94 166 ILE A CA 1
ATOM 1281 C C . ILE A 1 166 ? 6.845 17.075 -10.848 1.00 75.94 166 ILE A C 1
ATOM 1283 O O . ILE A 1 166 ? 6.853 18.049 -10.097 1.00 75.94 166 ILE A O 1
ATOM 1287 N N . GLU A 1 167 ? 5.804 16.767 -11.614 1.00 84.06 167 GLU A N 1
ATOM 1288 C CA . GLU A 1 167 ? 4.525 17.472 -11.575 1.00 84.06 167 GLU A CA 1
ATOM 1289 C C . GLU A 1 167 ? 3.466 16.583 -10.926 1.00 84.06 167 GLU A C 1
ATOM 1291 O O . GLU A 1 167 ? 3.290 15.422 -11.300 1.00 84.06 167 GLU A O 1
ATOM 1296 N N . GLN A 1 168 ? 2.768 17.116 -9.926 1.00 83.94 168 GLN A N 1
ATOM 1297 C CA . GLN A 1 168 ? 1.687 16.399 -9.262 1.00 83.94 168 GLN A CA 1
ATOM 1298 C C . GLN A 1 168 ? 0.476 16.306 -10.189 1.00 83.94 168 GLN A C 1
ATOM 1300 O O . GLN A 1 168 ? -0.045 17.332 -10.625 1.00 83.94 168 GLN A O 1
ATOM 1305 N N . LEU A 1 169 ? -0.018 15.090 -10.430 1.00 88.62 169 LEU A N 1
ATOM 1306 C CA . LEU A 1 169 ? -1.270 14.910 -11.153 1.00 88.62 169 LEU A CA 1
ATOM 1307 C C . LEU A 1 169 ? -2.440 15.250 -10.225 1.00 88.62 169 LEU A C 1
ATOM 1309 O O . LEU A 1 169 ? -2.564 14.682 -9.138 1.00 88.62 169 LEU A O 1
ATOM 1313 N N . ARG A 1 170 ? -3.326 16.159 -10.638 1.00 88.00 170 ARG A N 1
ATOM 1314 C CA . ARG A 1 170 ? -4.517 16.497 -9.849 1.00 88.00 170 ARG A CA 1
ATOM 1315 C C . ARG A 1 170 ? -5.693 15.629 -10.270 1.00 88.00 170 ARG A C 1
ATOM 1317 O O . ARG A 1 170 ? -6.087 15.633 -11.434 1.00 88.00 170 ARG A O 1
ATOM 1324 N N . LYS A 1 171 ? -6.326 14.949 -9.307 1.00 89.00 171 LYS A N 1
ATOM 1325 C CA . LYS A 1 171 ? -7.492 14.084 -9.568 1.00 89.00 171 LYS A CA 1
ATOM 1326 C C . LYS A 1 171 ? -8.623 14.814 -10.305 1.00 89.00 171 LYS A C 1
ATOM 1328 O O . LYS A 1 171 ? -9.281 14.216 -11.142 1.00 89.00 171 LYS A O 1
ATOM 1333 N N . LYS A 1 172 ? -8.831 16.109 -10.039 1.00 90.56 172 LYS A N 1
ATOM 1334 C CA . LYS A 1 172 ? -9.886 16.904 -10.693 1.00 90.56 172 LYS A CA 1
ATOM 1335 C C . LYS A 1 172 ? -9.658 17.144 -12.186 1.00 90.56 172 LYS A C 1
ATOM 1337 O O . LYS A 1 172 ? -10.628 17.351 -12.904 1.00 90.56 172 LYS A O 1
ATOM 1342 N N . GLU A 1 173 ? -8.409 17.128 -12.646 1.00 90.25 173 GLU A N 1
ATOM 1343 C CA . GLU A 1 173 ? -8.065 17.412 -14.045 1.00 90.25 173 GLU A CA 1
ATOM 1344 C C . GLU A 1 173 ? -8.274 16.181 -14.932 1.00 90.25 173 GLU A C 1
ATOM 1346 O O . GLU A 1 173 ? -8.771 16.299 -16.050 1.00 90.25 173 GLU A O 1
ATOM 1351 N N . ASN A 1 174 ? -7.940 14.991 -14.424 1.00 91.62 174 ASN A N 1
ATOM 1352 C CA . ASN A 1 174 ? -8.195 13.729 -15.112 1.00 91.62 174 ASN A CA 1
ATOM 1353 C C . ASN A 1 174 ? -8.435 12.589 -14.102 1.00 91.62 174 ASN A C 1
ATOM 1355 O O . ASN A 1 174 ? -7.505 11.841 -13.781 1.00 91.62 174 ASN A O 1
ATOM 1359 N N . PRO A 1 175 ? -9.670 12.440 -13.585 1.00 93.31 175 PRO A N 1
ATOM 1360 C CA . PRO A 1 175 ? -9.964 11.468 -12.532 1.00 93.31 175 PRO A CA 1
ATOM 1361 C C . PRO A 1 175 ? -9.773 10.024 -13.001 1.00 93.31 175 PRO A C 1
ATOM 1363 O O . PRO A 1 175 ? -9.281 9.197 -12.238 1.00 93.31 175 PRO A O 1
ATOM 1366 N N . PHE A 1 176 ? -10.086 9.736 -14.269 1.00 94.69 176 PHE A N 1
ATOM 1367 C CA . PHE A 1 176 ? -9.949 8.397 -14.839 1.00 94.69 176 PHE A CA 1
ATOM 1368 C C . PHE A 1 176 ? -8.484 7.949 -14.898 1.00 94.69 176 PHE A C 1
ATOM 1370 O O . PHE A 1 176 ? -8.150 6.869 -14.414 1.00 94.69 176 PHE A O 1
ATOM 1377 N N . LEU A 1 177 ? -7.592 8.785 -15.443 1.00 95.44 177 LEU A N 1
ATOM 1378 C CA . LEU A 1 177 ? -6.164 8.466 -15.499 1.00 95.44 177 LEU A CA 1
ATOM 1379 C C . LEU A 1 177 ? -5.563 8.360 -14.095 1.00 95.44 177 LEU A C 1
ATOM 1381 O O . LEU A 1 177 ? -4.776 7.454 -13.835 1.00 95.44 177 LEU A O 1
ATOM 1385 N N . PHE A 1 178 ? -5.955 9.258 -13.187 1.00 94.62 178 PHE A N 1
ATOM 1386 C CA . PHE A 1 178 ? -5.491 9.253 -11.802 1.00 94.62 178 PHE A CA 1
ATOM 1387 C C . PHE A 1 178 ? -5.791 7.915 -11.112 1.00 94.62 178 PHE A C 1
ATOM 1389 O O . PHE A 1 178 ? -4.879 7.261 -10.607 1.00 94.62 178 PHE A O 1
ATOM 1396 N N . GLU A 1 179 ? -7.051 7.476 -11.143 1.00 94.81 179 GLU A N 1
ATOM 1397 C CA . GLU A 1 179 ? -7.472 6.211 -10.530 1.00 94.81 179 GLU A CA 1
ATOM 1398 C C . GLU A 1 179 ? -6.852 5.006 -11.242 1.00 94.81 179 GLU A C 1
ATOM 1400 O O . GLU A 1 179 ? -6.426 4.046 -10.597 1.00 94.81 179 GLU A O 1
ATOM 1405 N N . ARG A 1 180 ? -6.719 5.061 -12.574 1.00 97.00 180 ARG A N 1
ATOM 1406 C CA . ARG A 1 180 ? -6.075 3.993 -13.345 1.00 97.00 180 ARG A CA 1
ATOM 1407 C C . ARG A 1 180 ? -4.604 3.820 -12.968 1.00 97.00 180 ARG A C 1
ATOM 1409 O O . ARG A 1 180 ? -4.172 2.685 -12.784 1.00 97.00 180 ARG A O 1
ATOM 1416 N N . LEU A 1 181 ? -3.853 4.915 -12.825 1.00 97.00 181 LEU A N 1
ATOM 1417 C CA . LEU A 1 181 ? -2.452 4.894 -12.391 1.00 97.00 181 LEU A CA 1
ATOM 1418 C C . LEU A 1 181 ? -2.314 4.287 -10.989 1.00 97.00 181 LEU A C 1
ATOM 1420 O O . LEU A 1 181 ? -1.456 3.430 -10.788 1.00 97.00 181 LEU A O 1
ATOM 1424 N N . GLN A 1 182 ? -3.175 4.682 -10.046 1.00 95.50 182 GLN A N 1
ATOM 1425 C CA . GLN A 1 182 ? -3.169 4.143 -8.682 1.00 95.50 182 GLN A CA 1
ATOM 1426 C C . GLN A 1 182 ? -3.477 2.641 -8.647 1.00 95.50 182 GLN A C 1
ATOM 1428 O O . GLN A 1 182 ? -2.743 1.877 -8.022 1.00 95.50 182 GLN A O 1
ATOM 1433 N N . ASN A 1 183 ? -4.511 2.203 -9.367 1.00 95.88 183 ASN A N 1
ATOM 1434 C CA . ASN A 1 183 ? -4.899 0.793 -9.421 1.00 95.88 183 ASN A CA 1
ATOM 1435 C C . ASN A 1 183 ? -3.797 -0.075 -10.043 1.00 95.88 183 ASN A C 1
ATOM 1437 O O . ASN A 1 183 ? -3.416 -1.097 -9.477 1.00 95.88 183 ASN A O 1
ATOM 1441 N N . VAL A 1 184 ? -3.218 0.366 -11.166 1.00 97.62 184 VAL A N 1
ATOM 1442 C CA . VAL A 1 184 ? -2.105 -0.346 -11.814 1.00 97.62 184 VAL A CA 1
ATOM 1443 C C . VAL A 1 184 ? -0.860 -0.378 -10.918 1.00 97.62 184 VAL A C 1
ATOM 1445 O O . VAL A 1 184 ? -0.146 -1.381 -10.897 1.00 97.62 184 VAL A O 1
ATOM 1448 N N . ALA A 1 185 ? -0.603 0.679 -10.141 1.00 95.56 185 ALA A N 1
ATOM 1449 C CA . ALA A 1 185 ? 0.489 0.703 -9.172 1.00 95.56 185 ALA A CA 1
ATOM 1450 C C . ALA A 1 185 ? 0.279 -0.301 -8.027 1.00 95.56 185 ALA A C 1
ATOM 1452 O O . ALA A 1 185 ? 1.209 -1.026 -7.668 1.00 95.56 185 ALA A O 1
ATOM 1453 N N . ILE A 1 186 ? -0.940 -0.387 -7.485 1.00 93.75 186 ILE A N 1
ATOM 1454 C CA . ILE A 1 186 ? -1.308 -1.376 -6.461 1.00 93.75 186 ILE A CA 1
ATOM 1455 C C . ILE A 1 186 ? -1.121 -2.796 -7.000 1.00 93.75 186 ILE A C 1
ATOM 1457 O O . ILE A 1 186 ? -0.457 -3.610 -6.354 1.00 93.75 186 ILE A O 1
ATOM 1461 N N . ASP A 1 187 ? -1.623 -3.086 -8.202 1.00 95.31 187 ASP A N 1
ATOM 1462 C CA . ASP A 1 187 ? -1.440 -4.392 -8.838 1.00 95.31 187 ASP A CA 1
ATOM 1463 C C . ASP A 1 187 ? 0.048 -4.727 -8.996 1.00 95.31 187 ASP A C 1
ATOM 1465 O O . ASP A 1 187 ? 0.485 -5.822 -8.632 1.00 95.31 187 ASP A O 1
ATOM 1469 N N . ALA A 1 188 ? 0.856 -3.771 -9.467 1.00 94.94 188 ALA A N 1
ATOM 1470 C CA . ALA A 1 188 ? 2.299 -3.942 -9.589 1.00 94.94 188 ALA A CA 1
ATOM 1471 C C . ALA A 1 188 ? 2.961 -4.302 -8.255 1.00 94.94 188 ALA A C 1
ATOM 1473 O O . ALA A 1 188 ? 3.720 -5.273 -8.188 1.00 94.94 188 ALA A O 1
ATOM 1474 N N . PHE A 1 189 ? 2.634 -3.562 -7.196 1.00 91.94 189 PHE A N 1
ATOM 1475 C CA . PHE A 1 189 ? 3.143 -3.787 -5.845 1.00 91.94 189 PHE A CA 1
ATOM 1476 C C . PHE A 1 189 ? 2.758 -5.169 -5.294 1.00 91.94 189 PHE A C 1
ATOM 1478 O O . PHE A 1 189 ? 3.559 -5.859 -4.660 1.00 91.94 189 PHE A O 1
ATOM 1485 N N . VAL A 1 190 ? 1.525 -5.612 -5.540 1.00 89.88 190 VAL A N 1
ATOM 1486 C CA . VAL A 1 190 ? 1.037 -6.918 -5.077 1.00 89.88 190 VAL A CA 1
ATOM 1487 C C . VAL A 1 190 ? 1.714 -8.071 -5.826 1.00 89.88 190 VAL A C 1
ATOM 1489 O O . VAL A 1 190 ? 1.932 -9.151 -5.267 1.00 89.88 190 VAL A O 1
ATOM 1492 N N . VAL A 1 191 ? 2.039 -7.872 -7.100 1.00 91.62 191 VAL A N 1
ATOM 1493 C CA . VAL A 1 191 ? 2.604 -8.892 -7.992 1.00 91.62 191 VAL A CA 1
ATOM 1494 C C . VAL A 1 191 ? 4.126 -8.997 -7.883 1.00 91.62 191 VAL A C 1
ATOM 1496 O O . VAL A 1 191 ? 4.675 -10.088 -8.065 1.00 91.62 191 VAL A O 1
ATOM 1499 N N . SER A 1 192 ? 4.812 -7.911 -7.521 1.00 87.19 192 SER A N 1
ATOM 1500 C CA . SER A 1 192 ? 6.257 -7.894 -7.253 1.00 87.19 192 SER A CA 1
ATOM 1501 C C . SER A 1 192 ? 6.658 -8.673 -5.997 1.00 87.19 192 SER A C 1
ATOM 1503 O O . SER A 1 192 ? 7.834 -8.723 -5.654 1.00 87.19 192 SER A O 1
ATOM 1505 N N . GLY A 1 193 ? 5.697 -9.279 -5.295 1.00 78.94 193 GLY A N 1
ATOM 1506 C CA . GLY A 1 193 ? 5.949 -10.010 -4.060 1.00 78.94 193 GLY A CA 1
ATOM 1507 C C . GLY A 1 193 ? 6.209 -9.095 -2.869 1.00 78.94 193 GLY A C 1
ATOM 1508 O O . GLY A 1 193 ? 6.413 -9.605 -1.780 1.00 78.94 193 GLY A O 1
ATOM 1509 N N . CYS A 1 194 ? 6.129 -7.768 -3.021 1.00 75.75 194 CYS A N 1
ATOM 1510 C CA . CYS A 1 194 ? 6.358 -6.825 -1.926 1.00 75.75 194 CYS A CA 1
ATOM 1511 C C . CYS A 1 194 ? 5.312 -6.920 -0.801 1.00 75.75 194 CYS A C 1
ATOM 1513 O O . CYS A 1 194 ? 5.514 -6.330 0.256 1.00 75.75 194 CYS A O 1
ATOM 1515 N N . ARG A 1 195 ? 4.225 -7.690 -0.970 1.00 72.81 195 ARG A N 1
ATOM 1516 C CA . ARG A 1 195 ? 3.344 -8.072 0.143 1.00 72.81 195 ARG A CA 1
ATOM 1517 C C . ARG A 1 195 ? 4.122 -8.910 1.151 1.00 72.81 195 ARG A C 1
ATOM 1519 O O . ARG A 1 195 ? 4.481 -10.047 0.875 1.00 72.81 195 ARG A O 1
ATOM 1526 N N . GLY A 1 196 ? 4.337 -8.351 2.333 1.00 70.50 196 GLY A N 1
ATOM 1527 C CA . GLY A 1 196 ? 5.274 -8.924 3.306 1.00 70.50 196 GLY A CA 1
ATOM 1528 C C . GLY A 1 196 ? 6.422 -7.973 3.624 1.00 70.50 196 GLY A C 1
ATOM 1529 O O . GLY A 1 196 ? 7.105 -8.163 4.627 1.00 70.50 196 GLY A O 1
ATOM 1530 N N . SER A 1 197 ? 6.556 -6.902 2.841 1.00 71.75 197 SER A N 1
ATOM 1531 C CA . SER A 1 197 ? 7.392 -5.763 3.176 1.00 71.75 197 SER A CA 1
ATOM 1532 C C . SER A 1 197 ? 6.756 -4.936 4.269 1.00 71.75 197 SER A C 1
ATOM 1534 O O . SER A 1 197 ? 5.538 -4.776 4.331 1.00 71.75 197 SER A O 1
ATOM 1536 N N . ASN A 1 198 ? 7.568 -4.402 5.167 1.00 76.00 198 ASN A N 1
ATOM 1537 C CA . ASN A 1 198 ? 7.084 -3.384 6.092 1.00 76.00 198 ASN A CA 1
ATOM 1538 C C . ASN A 1 198 ? 7.075 -1.998 5.425 1.00 76.00 198 ASN A C 1
ATOM 1540 O O . ASN A 1 198 ? 6.686 -1.041 6.079 1.00 76.00 198 ASN A O 1
ATOM 1544 N N . MET A 1 199 ? 7.472 -1.896 4.147 1.00 79.44 199 MET A N 1
ATOM 1545 C CA . MET A 1 199 ? 7.787 -0.655 3.436 1.00 79.44 199 MET A CA 1
ATOM 1546 C C . MET A 1 199 ? 6.852 -0.366 2.254 1.00 79.44 199 MET A C 1
ATOM 1548 O O . MET A 1 199 ? 6.097 -1.221 1.795 1.00 79.44 199 MET A O 1
ATOM 1552 N N . GLY A 1 200 ? 6.953 0.858 1.730 1.00 84.88 200 GLY A N 1
ATOM 1553 C CA . GLY A 1 200 ? 6.398 1.253 0.436 1.00 84.88 200 GLY A CA 1
ATOM 1554 C C . GLY A 1 200 ? 7.420 1.210 -0.706 1.00 84.88 200 GLY A C 1
ATOM 1555 O O . GLY A 1 200 ? 8.624 1.111 -0.462 1.00 84.88 200 GLY A O 1
ATOM 1556 N N . ARG A 1 201 ? 6.943 1.306 -1.951 1.00 86.00 201 ARG A N 1
ATOM 1557 C CA . ARG A 1 201 ? 7.731 1.249 -3.196 1.00 86.00 201 ARG A CA 1
ATOM 1558 C C . ARG A 1 201 ? 7.280 2.313 -4.181 1.00 86.00 201 ARG A C 1
ATOM 1560 O O . ARG A 1 201 ? 6.086 2.587 -4.275 1.00 86.00 201 ARG A O 1
ATOM 1567 N N . ASP A 1 202 ? 8.215 2.813 -4.974 1.00 87.9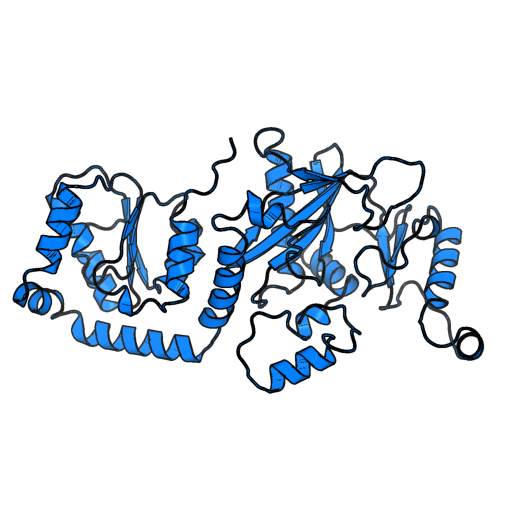4 202 ASP A N 1
ATOM 1568 C CA . ASP A 1 202 ? 7.879 3.605 -6.151 1.00 87.94 202 ASP A CA 1
ATOM 1569 C C . ASP A 1 202 ? 7.626 2.686 -7.347 1.00 87.94 202 ASP A C 1
ATOM 1571 O O . ASP A 1 202 ? 8.395 1.768 -7.640 1.00 87.94 202 ASP A O 1
ATOM 1575 N N . ILE A 1 203 ? 6.510 2.921 -8.030 1.00 91.12 203 ILE A N 1
ATOM 1576 C CA . ILE A 1 203 ? 6.126 2.198 -9.235 1.00 91.12 203 ILE A CA 1
ATOM 1577 C C . ILE A 1 203 ? 6.311 3.131 -10.423 1.00 91.12 203 ILE A C 1
ATOM 1579 O O . ILE A 1 203 ? 5.676 4.185 -10.497 1.00 91.12 203 ILE A O 1
ATOM 1583 N N . SER A 1 204 ? 7.165 2.731 -11.361 1.00 91.75 204 SER A N 1
ATOM 1584 C CA . SER A 1 204 ? 7.392 3.455 -12.607 1.00 91.75 204 SER A CA 1
ATOM 1585 C C . SER A 1 204 ? 6.379 3.004 -13.657 1.00 91.75 204 SER A C 1
ATOM 1587 O O . SER A 1 204 ? 6.272 1.818 -13.985 1.00 91.75 204 SER A O 1
ATOM 1589 N N . LEU A 1 205 ? 5.639 3.963 -14.200 1.00 95.19 205 LEU A N 1
ATOM 1590 C CA . LEU A 1 205 ? 4.506 3.757 -15.094 1.00 95.19 205 LEU A CA 1
ATOM 1591 C C . LEU A 1 205 ? 4.707 4.552 -16.390 1.00 95.19 205 LEU A C 1
ATOM 1593 O O . LEU A 1 205 ? 5.349 5.605 -16.400 1.00 95.19 205 LEU A O 1
ATOM 1597 N N . ARG A 1 206 ? 4.115 4.079 -17.485 1.00 95.06 206 ARG A N 1
ATOM 1598 C CA . ARG A 1 206 ? 3.904 4.887 -18.691 1.00 95.06 206 ARG A CA 1
ATOM 1599 C C . ARG A 1 206 ? 2.449 4.822 -19.116 1.00 95.06 206 ARG A C 1
ATOM 1601 O O . ARG A 1 206 ? 1.847 3.753 -19.025 1.00 95.06 206 ARG A O 1
ATOM 1608 N N . ALA A 1 207 ? 1.906 5.945 -19.575 1.00 95.12 207 ALA A N 1
ATOM 1609 C CA . ALA A 1 207 ? 0.546 6.005 -20.090 1.00 95.12 207 ALA A CA 1
ATOM 1610 C C . ALA A 1 207 ? 0.499 6.541 -21.522 1.00 95.12 207 ALA A C 1
ATOM 1612 O O . ALA A 1 207 ? 1.184 7.509 -21.861 1.00 95.12 207 ALA A O 1
ATOM 1613 N N . TRP A 1 208 ? -0.324 5.914 -22.355 1.00 93.88 208 TRP A N 1
ATOM 1614 C CA . TRP A 1 208 ? -0.635 6.412 -23.690 1.00 93.88 208 TRP A CA 1
ATOM 1615 C C . TRP A 1 208 ? -1.727 7.489 -23.652 1.00 93.88 208 TRP A C 1
ATOM 1617 O O . TRP A 1 208 ? -2.503 7.550 -22.695 1.00 93.88 208 TRP A O 1
ATOM 1627 N N . PRO A 1 209 ? -1.854 8.312 -24.713 1.00 90.62 209 PRO A N 1
ATOM 1628 C CA . PRO A 1 209 ? -2.898 9.338 -24.799 1.00 90.62 209 PRO A CA 1
ATOM 1629 C C . PRO A 1 209 ? -4.331 8.799 -24.688 1.00 90.62 209 PRO A C 1
ATOM 1631 O O . PRO A 1 209 ? -5.239 9.536 -24.317 1.00 90.62 209 PRO A O 1
ATOM 1634 N N . ASN A 1 210 ? -4.547 7.518 -25.001 1.00 91.56 210 ASN A N 1
ATOM 1635 C CA . ASN A 1 210 ? -5.844 6.851 -24.872 1.00 91.56 210 ASN A CA 1
ATOM 1636 C C . ASN A 1 210 ? -6.193 6.448 -23.422 1.00 91.56 210 ASN A C 1
ATOM 1638 O O . ASN A 1 210 ? -7.290 5.948 -23.188 1.00 91.56 210 ASN A O 1
ATOM 1642 N N . GLY A 1 211 ? -5.284 6.654 -22.462 1.00 90.88 211 GLY A N 1
ATOM 1643 C CA . GLY A 1 211 ? -5.471 6.314 -21.051 1.00 90.88 211 GLY A CA 1
ATOM 1644 C C . GLY A 1 211 ? -5.001 4.911 -20.654 1.00 90.88 211 GLY A C 1
ATOM 1645 O O . GLY A 1 211 ? -5.114 4.559 -19.478 1.00 90.88 211 GLY A O 1
ATOM 1646 N N . ASP A 1 212 ? -4.455 4.117 -21.580 1.00 95.00 212 ASP A N 1
ATOM 1647 C CA . ASP A 1 212 ? -3.837 2.835 -21.234 1.00 95.00 212 ASP A CA 1
ATOM 1648 C C . ASP A 1 212 ? -2.560 3.062 -20.425 1.00 95.00 212 ASP A C 1
ATOM 1650 O O . ASP A 1 212 ? -1.713 3.874 -20.796 1.00 95.00 212 ASP A O 1
ATOM 1654 N N . VAL A 1 213 ? -2.414 2.322 -19.324 1.00 97.50 213 VAL A N 1
ATOM 1655 C CA . VAL A 1 213 ? -1.292 2.434 -18.384 1.00 97.50 213 VAL A CA 1
ATOM 1656 C C . VAL A 1 213 ? -0.540 1.111 -18.323 1.00 97.50 213 VAL A C 1
ATOM 1658 O O . VAL A 1 213 ? -1.145 0.058 -18.117 1.00 97.50 213 VAL A O 1
ATOM 1661 N N . PHE A 1 214 ? 0.784 1.187 -18.428 1.00 97.19 214 PHE A N 1
ATOM 1662 C CA . PHE A 1 214 ? 1.702 0.058 -18.344 1.00 97.19 214 PHE A CA 1
ATOM 1663 C C . PHE A 1 214 ? 2.678 0.249 -17.190 1.00 97.19 214 PHE A C 1
ATOM 1665 O O . PHE A 1 214 ? 3.269 1.321 -17.029 1.00 97.19 214 PHE A O 1
ATOM 1672 N N . THR A 1 215 ? 2.907 -0.810 -16.419 1.00 96.88 215 THR A N 1
ATOM 1673 C CA . THR A 1 215 ? 3.984 -0.833 -15.434 1.00 96.88 215 THR A CA 1
ATOM 1674 C C . THR A 1 215 ? 5.309 -1.123 -16.116 1.00 96.88 215 THR A C 1
ATOM 1676 O O . THR A 1 215 ? 5.503 -2.183 -16.711 1.00 96.88 215 THR A O 1
ATOM 1679 N N . ILE A 1 216 ? 6.243 -0.183 -15.997 1.00 94.00 216 ILE A N 1
ATOM 1680 C CA . ILE A 1 216 ? 7.592 -0.319 -16.541 1.00 94.00 216 ILE A CA 1
ATOM 1681 C C . ILE A 1 216 ? 8.486 -1.056 -15.560 1.00 94.00 216 ILE A C 1
ATOM 1683 O O . ILE A 1 216 ? 9.214 -1.949 -15.976 1.00 94.00 216 ILE A O 1
ATOM 1687 N N . GLU A 1 217 ? 8.443 -0.711 -14.276 1.00 90.38 217 GLU A N 1
ATOM 1688 C CA . GLU A 1 217 ? 9.211 -1.388 -13.230 1.00 90.38 217 GLU A CA 1
ATOM 1689 C C . GLU A 1 217 ? 8.698 -1.032 -11.834 1.00 90.38 217 GLU A C 1
ATOM 1691 O O . GLU A 1 217 ? 8.028 -0.017 -11.636 1.00 90.38 217 GLU A O 1
ATOM 1696 N N . VAL A 1 218 ? 9.035 -1.888 -10.874 1.00 89.38 218 VAL A N 1
ATOM 1697 C CA . VAL A 1 218 ? 8.872 -1.639 -9.441 1.00 89.38 218 VAL A CA 1
ATOM 1698 C C . VAL A 1 218 ? 10.256 -1.336 -8.896 1.00 89.38 218 VAL A C 1
ATOM 1700 O O . VAL A 1 218 ? 11.138 -2.193 -8.959 1.00 89.38 218 VAL A O 1
ATOM 1703 N N . ASP A 1 219 ? 10.468 -0.116 -8.412 1.00 81.69 219 ASP A N 1
ATOM 1704 C CA . ASP A 1 219 ? 11.776 0.291 -7.921 1.00 81.69 219 ASP A CA 1
ATOM 1705 C C . ASP A 1 219 ? 12.109 -0.481 -6.629 1.00 81.69 219 ASP A C 1
ATOM 1707 O O . ASP A 1 219 ? 11.319 -0.480 -5.681 1.00 81.69 219 ASP A O 1
ATOM 1711 N N . PRO A 1 220 ? 13.289 -1.123 -6.532 1.00 67.00 220 PRO A N 1
ATOM 1712 C CA . PRO A 1 220 ? 13.703 -1.850 -5.330 1.00 67.00 220 PRO A CA 1
ATOM 1713 C C . PRO A 1 220 ? 14.127 -0.905 -4.198 1.00 67.00 220 PRO A C 1
ATOM 1715 O O . PRO A 1 220 ? 14.469 -1.358 -3.105 1.00 67.00 220 PRO A O 1
ATOM 1718 N N . GLN A 1 221 ? 14.102 0.407 -4.430 1.00 67.69 221 GLN A N 1
ATOM 1719 C CA . GLN A 1 221 ? 14.275 1.431 -3.406 1.00 67.69 221 GLN A CA 1
ATOM 1720 C C . GLN A 1 221 ? 12.920 1.710 -2.733 1.00 67.69 221 GLN A C 1
ATOM 1722 O O . GLN A 1 221 ? 11.872 1.476 -3.340 1.00 67.69 221 GLN A O 1
ATOM 1727 N N . PRO A 1 222 ? 12.895 2.083 -1.444 1.00 65.69 222 PRO A N 1
ATOM 1728 C CA . PRO A 1 222 ? 11.629 2.411 -0.803 1.00 65.69 222 PRO A CA 1
ATOM 1729 C C . PRO A 1 222 ? 11.052 3.683 -1.437 1.00 65.69 222 PRO A C 1
ATOM 1731 O O . PRO A 1 222 ? 11.780 4.390 -2.134 1.00 65.69 222 PRO A O 1
ATOM 1734 N N . ALA A 1 223 ? 9.782 3.989 -1.144 1.00 60.38 223 ALA A N 1
ATOM 1735 C CA . ALA A 1 223 ? 9.261 5.354 -1.262 1.00 60.38 223 ALA A CA 1
ATOM 1736 C C . ALA A 1 223 ? 10.353 6.310 -0.773 1.00 60.38 223 ALA A C 1
ATOM 1738 O O . ALA A 1 223 ? 10.801 6.159 0.371 1.00 60.38 223 ALA A O 1
ATOM 1739 N N . ALA A 1 224 ? 10.886 7.142 -1.665 1.00 60.41 224 ALA A N 1
ATOM 1740 C CA . ALA A 1 224 ? 12.115 7.863 -1.383 1.00 60.41 224 ALA A CA 1
ATOM 1741 C C . ALA A 1 224 ? 11.988 8.645 -0.052 1.00 60.41 224 ALA A C 1
ATOM 1743 O O . ALA A 1 224 ? 10.901 9.076 0.333 1.00 60.41 224 ALA A O 1
ATOM 1744 N N . PHE A 1 225 ? 13.087 8.708 0.707 1.00 67.38 225 PHE A N 1
ATOM 1745 C CA . PHE A 1 225 ? 13.264 9.592 1.869 1.00 67.38 225 PHE A CA 1
ATOM 1746 C C . PHE A 1 225 ? 14.376 10.587 1.529 1.00 67.38 225 PHE A C 1
ATOM 1748 O O . PHE A 1 225 ? 15.420 10.643 2.183 1.00 67.38 225 PHE A O 1
ATOM 1755 N N . MET A 1 226 ? 14.206 11.300 0.423 1.00 67.75 226 MET A N 1
ATOM 1756 C CA . MET A 1 226 ? 15.029 12.410 -0.009 1.00 67.75 226 MET A CA 1
ATOM 1757 C C . MET A 1 226 ? 14.443 13.730 0.525 1.00 67.75 226 MET A C 1
ATOM 1759 O O . MET A 1 226 ? 13.644 14.391 -0.141 1.00 67.75 226 MET A O 1
ATOM 1763 N N . PRO A 1 227 ? 14.887 14.215 1.704 1.00 59.72 227 PRO A N 1
ATOM 1764 C CA . PRO A 1 227 ? 14.319 15.415 2.319 1.00 59.72 227 PRO A CA 1
ATOM 1765 C C . PRO A 1 227 ? 14.580 16.703 1.521 1.00 59.72 227 PRO A C 1
ATOM 1767 O O . PRO A 1 227 ? 13.950 17.724 1.797 1.00 59.72 227 PRO A O 1
ATOM 1770 N N . LYS A 1 228 ? 15.524 16.690 0.568 1.00 63.22 228 LYS A N 1
ATOM 1771 C CA . LYS A 1 228 ? 15.919 17.839 -0.257 1.00 63.22 228 LYS A CA 1
ATOM 1772 C C . LYS A 1 228 ? 16.226 17.399 -1.689 1.00 63.22 228 LYS A C 1
ATOM 1774 O O . LYS A 1 228 ? 16.767 16.317 -1.895 1.00 63.22 228 LYS A O 1
ATOM 1779 N N . GLY A 1 229 ? 15.984 18.296 -2.645 1.00 64.19 229 GLY A N 1
ATOM 1780 C CA . GLY A 1 229 ? 16.375 18.138 -4.047 1.00 64.19 229 GLY A CA 1
ATOM 1781 C C . GLY A 1 229 ? 15.189 18.147 -5.019 1.00 64.19 229 GLY A C 1
ATOM 1782 O O . GLY A 1 229 ? 14.041 18.224 -4.590 1.00 64.19 229 GLY A O 1
ATOM 1783 N N . PRO A 1 230 ? 15.457 18.076 -6.332 1.00 58.34 230 PRO A N 1
ATOM 1784 C CA . PRO A 1 230 ? 14.422 18.050 -7.374 1.00 58.34 230 PRO A CA 1
ATOM 1785 C C . PRO A 1 230 ? 13.541 16.791 -7.312 1.00 58.34 230 PRO A C 1
ATOM 1787 O O . PRO A 1 230 ? 12.398 16.815 -7.756 1.00 58.34 230 PRO A O 1
ATOM 1790 N N . SER A 1 231 ? 14.057 15.718 -6.709 1.00 58.38 231 SER A N 1
ATOM 1791 C CA . SER A 1 231 ? 13.351 14.460 -6.447 1.00 58.38 231 SER A CA 1
ATOM 1792 C C . SER A 1 231 ? 12.893 14.338 -4.989 1.00 58.38 231 SER A C 1
ATOM 1794 O O . SER A 1 231 ? 12.799 13.227 -4.485 1.00 58.38 231 SER A O 1
ATOM 1796 N N . GLN A 1 232 ? 12.670 15.464 -4.293 1.00 67.12 232 GLN A N 1
ATOM 1797 C CA . GLN A 1 232 ? 12.124 15.456 -2.932 1.00 67.12 232 GLN A CA 1
ATOM 1798 C C . GLN A 1 232 ? 10.831 14.636 -2.890 1.00 67.12 232 GLN A C 1
ATOM 1800 O O . GLN A 1 232 ? 10.097 14.615 -3.878 1.00 67.12 232 GLN A O 1
ATOM 1805 N N . ASP A 1 233 ? 10.521 14.014 -1.752 1.00 72.50 233 ASP A N 1
ATOM 1806 C CA . ASP A 1 233 ? 9.401 13.070 -1.616 1.00 72.50 233 ASP A CA 1
ATOM 1807 C C . ASP A 1 233 ? 8.035 13.774 -1.534 1.00 72.50 233 ASP A C 1
ATOM 1809 O O . ASP A 1 233 ? 7.236 13.600 -0.613 1.00 72.50 233 ASP A O 1
ATOM 1813 N N . GLN A 1 234 ? 7.758 14.583 -2.554 1.00 72.38 234 GLN A N 1
ATOM 1814 C CA . GLN A 1 234 ? 6.503 15.263 -2.829 1.00 72.38 234 GLN A CA 1
ATOM 1815 C C . GLN A 1 234 ? 5.294 14.313 -2.723 1.00 72.38 234 GLN A C 1
ATOM 1817 O O . GLN A 1 234 ? 4.302 14.734 -2.124 1.00 72.38 234 GLN A O 1
ATOM 1822 N N . PRO A 1 235 ? 5.344 13.037 -3.184 1.00 73.75 235 PRO A N 1
ATOM 1823 C CA . PRO A 1 235 ? 4.260 12.086 -2.935 1.00 73.75 235 PRO A CA 1
ATOM 1824 C C . PRO A 1 235 ? 3.914 11.931 -1.460 1.00 73.75 235 PRO A C 1
ATOM 1826 O O . PRO A 1 235 ? 2.744 12.054 -1.098 1.00 73.75 235 PRO A O 1
ATOM 1829 N N . LEU A 1 236 ? 4.921 11.716 -0.614 1.00 77.38 236 LEU A N 1
ATOM 1830 C CA . LEU A 1 236 ? 4.735 11.507 0.817 1.00 77.38 236 LEU A CA 1
ATOM 1831 C C . LEU A 1 236 ? 4.268 12.794 1.498 1.00 77.38 236 LEU A C 1
ATOM 1833 O O . LEU A 1 236 ? 3.320 12.768 2.273 1.00 77.38 236 LEU A O 1
ATOM 1837 N N . VAL A 1 237 ? 4.905 13.925 1.184 1.00 74.56 237 VAL A N 1
ATOM 1838 C CA . VAL A 1 237 ? 4.618 15.220 1.819 1.00 74.56 237 VAL A CA 1
ATOM 1839 C C . VAL A 1 237 ? 3.220 15.737 1.473 1.00 74.56 237 VAL A C 1
ATOM 1841 O O . VAL A 1 237 ? 2.551 16.292 2.342 1.00 74.56 237 VAL A O 1
ATOM 1844 N N . HIS A 1 238 ? 2.771 15.570 0.227 1.00 73.50 238 HIS A N 1
ATOM 1845 C CA . HIS A 1 238 ? 1.515 16.166 -0.242 1.00 73.50 238 HIS A CA 1
ATOM 1846 C C . HIS A 1 238 ? 0.320 15.221 -0.229 1.00 73.50 238 HIS A C 1
ATOM 1848 O O . HIS A 1 238 ? -0.814 15.696 -0.224 1.00 73.50 238 HIS A O 1
ATOM 1854 N N . SER A 1 239 ? 0.551 13.908 -0.249 1.00 77.06 239 SER A N 1
ATOM 1855 C CA . SER A 1 239 ? -0.529 12.932 -0.449 1.00 77.06 239 SER A CA 1
ATOM 1856 C C . SER A 1 239 ? -0.781 12.048 0.755 1.00 77.06 239 SER A C 1
ATOM 1858 O O . SER A 1 239 ? -1.844 11.442 0.818 1.00 77.06 239 SER A O 1
ATOM 1860 N N . LEU A 1 240 ? 0.172 11.955 1.688 1.00 81.44 240 LEU A N 1
ATOM 1861 C CA . LEU A 1 240 ? -0.031 11.214 2.921 1.00 81.44 240 LEU A CA 1
ATOM 1862 C C . LEU A 1 240 ? -0.220 12.188 4.090 1.00 81.44 240 LEU A C 1
ATOM 1864 O O . LEU A 1 240 ? 0.710 12.929 4.427 1.00 81.44 240 LEU A O 1
ATOM 1868 N N . PRO A 1 241 ? -1.391 12.187 4.745 1.00 75.88 241 PRO A N 1
ATOM 1869 C CA . PRO A 1 241 ? -1.592 12.936 5.979 1.00 75.88 241 PRO A CA 1
ATOM 1870 C C . PRO A 1 241 ? -0.519 12.600 7.015 1.00 75.88 241 PRO A C 1
ATOM 1872 O O . PRO A 1 241 ? -0.185 11.439 7.236 1.00 75.88 241 PRO A O 1
ATOM 1875 N N . GLY A 1 242 ? 0.064 13.631 7.625 1.00 77.50 242 GLY A N 1
ATOM 1876 C CA . GLY A 1 242 ? 1.175 13.470 8.564 1.00 77.50 242 GLY A CA 1
ATOM 1877 C C . GLY A 1 242 ? 2.550 13.231 7.921 1.00 77.50 242 GLY A C 1
ATOM 1878 O O . GLY A 1 242 ? 3.529 13.148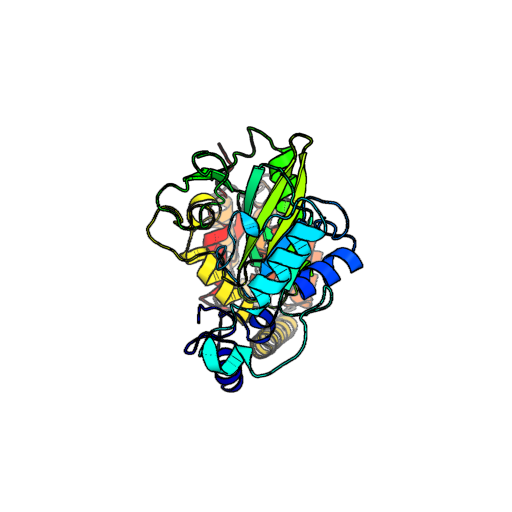 8.660 1.00 77.50 242 GLY A O 1
ATOM 1879 N N . GLY A 1 243 ? 2.662 13.172 6.587 1.00 80.38 243 GLY A N 1
ATOM 1880 C CA . GLY A 1 243 ? 3.929 13.171 5.845 1.00 80.38 243 GLY A CA 1
ATOM 1881 C C . GLY A 1 243 ? 4.904 12.058 6.255 1.00 80.38 243 GLY A C 1
ATOM 1882 O O . GLY A 1 243 ? 4.502 10.927 6.523 1.00 80.38 243 GLY A O 1
ATOM 1883 N N . TYR A 1 244 ? 6.206 12.367 6.332 1.00 78.88 244 TYR A N 1
ATOM 1884 C CA . TYR A 1 244 ? 7.235 11.380 6.705 1.00 78.88 244 TYR A CA 1
ATOM 1885 C C . TYR A 1 244 ? 6.999 10.686 8.051 1.00 78.88 244 TYR A C 1
ATOM 1887 O O . TYR A 1 244 ? 7.149 9.462 8.094 1.00 78.88 244 TYR A O 1
ATOM 1895 N N . PRO A 1 245 ? 6.641 11.400 9.143 1.00 79.62 245 PRO A N 1
ATOM 1896 C CA . PRO A 1 245 ? 6.293 10.740 10.396 1.00 79.62 245 PRO A CA 1
ATOM 1897 C C . PRO A 1 245 ? 5.235 9.649 10.219 1.00 79.62 245 PRO A C 1
ATOM 1899 O O . PRO A 1 245 ? 5.416 8.548 10.733 1.00 79.62 245 PRO A O 1
ATOM 1902 N N . ALA A 1 246 ? 4.171 9.919 9.455 1.00 79.50 246 ALA A N 1
ATOM 1903 C CA . ALA A 1 246 ? 3.115 8.942 9.207 1.00 79.50 246 ALA A CA 1
ATOM 1904 C C . ALA A 1 246 ? 3.639 7.703 8.469 1.00 79.50 246 ALA A C 1
ATOM 1906 O O . ALA A 1 246 ? 3.388 6.587 8.917 1.00 79.50 246 ALA A O 1
ATOM 1907 N N . VAL A 1 247 ? 4.442 7.878 7.411 1.00 81.81 247 VAL A N 1
ATOM 1908 C CA . VAL A 1 247 ? 5.064 6.755 6.681 1.00 81.81 247 VAL A CA 1
ATOM 1909 C C . VAL A 1 247 ? 5.894 5.871 7.615 1.00 81.81 247 VAL A C 1
ATOM 1911 O O . VAL A 1 247 ? 5.748 4.650 7.615 1.00 81.81 247 VAL A O 1
ATOM 1914 N N . ILE A 1 248 ? 6.755 6.476 8.438 1.00 81.62 248 ILE A N 1
ATOM 1915 C CA . ILE A 1 248 ? 7.615 5.737 9.374 1.00 81.62 248 ILE A CA 1
ATOM 1916 C C . ILE A 1 248 ? 6.763 4.963 10.385 1.00 81.62 248 ILE A C 1
ATOM 1918 O O . ILE A 1 248 ? 7.041 3.797 10.668 1.00 81.62 248 ILE A O 1
ATOM 1922 N N . ASN A 1 249 ? 5.705 5.586 10.903 1.00 80.00 249 ASN A N 1
ATOM 1923 C CA . ASN A 1 249 ? 4.790 4.939 11.837 1.00 80.00 249 ASN A CA 1
ATOM 1924 C C . ASN A 1 249 ? 4.040 3.774 11.189 1.00 80.00 249 ASN A C 1
ATOM 1926 O O . ASN A 1 249 ? 3.937 2.720 11.812 1.00 80.00 249 ASN A O 1
ATOM 1930 N N . ILE A 1 250 ? 3.599 3.915 9.935 1.00 81.19 250 ILE A N 1
ATOM 1931 C CA . ILE A 1 250 ? 3.012 2.817 9.157 1.00 81.19 250 ILE A CA 1
ATOM 1932 C C . ILE A 1 250 ? 4.005 1.658 9.043 1.00 81.19 250 ILE A C 1
ATOM 1934 O O . ILE A 1 250 ? 3.642 0.510 9.288 1.00 81.19 250 ILE A O 1
ATOM 1938 N N . PHE A 1 251 ? 5.276 1.932 8.751 1.00 83.81 251 PHE A N 1
ATOM 1939 C CA . PHE A 1 251 ? 6.270 0.869 8.617 1.00 83.81 251 PHE A CA 1
ATOM 1940 C C . PHE A 1 251 ? 6.549 0.137 9.933 1.00 83.81 251 PHE A C 1
ATOM 1942 O O . PHE A 1 251 ? 6.685 -1.090 9.961 1.00 83.81 251 PHE A O 1
ATOM 1949 N N . ILE A 1 252 ? 6.598 0.876 11.042 1.00 79.81 252 ILE A N 1
ATOM 1950 C CA . ILE A 1 252 ? 6.705 0.299 12.386 1.00 79.81 252 ILE A CA 1
ATOM 1951 C C . ILE A 1 252 ? 5.460 -0.536 12.705 1.00 79.81 252 ILE A C 1
ATOM 1953 O O . ILE A 1 252 ? 5.586 -1.644 13.227 1.00 79.81 252 ILE A O 1
ATOM 1957 N N . ALA A 1 253 ? 4.271 -0.036 12.378 1.00 78.38 253 ALA A N 1
ATOM 1958 C CA . ALA A 1 253 ? 3.016 -0.734 12.612 1.00 78.38 253 ALA A CA 1
ATOM 1959 C C . ALA A 1 253 ? 2.930 -2.045 11.828 1.00 78.38 253 ALA A C 1
ATOM 1961 O O . ALA A 1 253 ? 2.635 -3.084 12.415 1.00 78.38 253 ALA A O 1
ATOM 1962 N N . ASN A 1 254 ? 3.287 -2.027 10.541 1.00 80.31 254 ASN A N 1
ATOM 1963 C CA . ASN A 1 254 ? 3.354 -3.222 9.698 1.00 80.31 254 ASN A CA 1
ATOM 1964 C C . ASN A 1 254 ? 4.237 -4.307 10.325 1.00 80.31 254 ASN A C 1
ATOM 1966 O O . ASN A 1 254 ? 3.845 -5.474 10.382 1.00 80.31 254 ASN A O 1
ATOM 1970 N N . TYR A 1 255 ? 5.407 -3.915 10.844 1.00 80.38 255 TYR A N 1
ATOM 1971 C CA . TYR A 1 255 ? 6.294 -4.835 11.552 1.00 80.38 255 TYR A CA 1
ATOM 1972 C C . TYR A 1 255 ? 5.621 -5.423 12.803 1.00 80.38 255 TYR A C 1
ATOM 1974 O O . TYR A 1 255 ? 5.648 -6.637 13.011 1.00 80.38 255 TYR A O 1
ATOM 1982 N N . LEU A 1 256 ? 5.009 -4.577 13.638 1.00 76.00 256 LEU A N 1
ATOM 1983 C CA . LEU A 1 256 ? 4.393 -5.006 14.896 1.00 76.00 256 LEU A CA 1
ATOM 1984 C C . LEU A 1 256 ? 3.211 -5.955 14.673 1.00 76.00 256 LEU A C 1
ATOM 1986 O O . LEU A 1 256 ? 3.110 -6.959 15.372 1.00 76.00 256 LEU A O 1
ATOM 1990 N N . LEU A 1 257 ? 2.372 -5.694 13.670 1.00 74.12 257 LEU A N 1
ATOM 1991 C CA . LEU A 1 257 ? 1.188 -6.508 13.358 1.00 74.12 257 LEU A CA 1
ATOM 1992 C C . LEU A 1 257 ? 1.526 -7.902 12.828 1.00 74.12 257 LEU A C 1
ATOM 1994 O O . LEU A 1 257 ? 0.752 -8.854 12.976 1.00 74.12 257 LEU A O 1
ATOM 1998 N N . ARG A 1 258 ? 2.699 -8.041 12.212 1.00 74.38 258 ARG A N 1
ATOM 1999 C CA . ARG A 1 258 ? 3.210 -9.329 11.734 1.00 74.38 258 ARG A CA 1
ATOM 2000 C C . ARG A 1 258 ? 3.950 -10.114 12.796 1.00 74.38 258 ARG A C 1
ATOM 2002 O O . ARG A 1 258 ? 4.124 -11.321 12.640 1.00 74.38 258 ARG A O 1
ATOM 2009 N N . ASN A 1 259 ? 4.398 -9.457 13.860 1.00 73.06 259 ASN A N 1
ATOM 2010 C CA . ASN A 1 259 ? 5.161 -10.130 14.889 1.00 73.06 259 ASN A CA 1
ATOM 2011 C C . ASN A 1 259 ? 4.243 -11.038 15.721 1.00 73.06 259 ASN A C 1
ATOM 2013 O O . ASN A 1 259 ? 3.340 -10.576 16.417 1.00 73.06 259 ASN A O 1
ATOM 2017 N N . VAL A 1 260 ? 4.498 -12.347 15.660 1.00 64.25 260 VAL A N 1
ATOM 2018 C CA . VAL A 1 260 ? 3.715 -13.390 16.346 1.00 64.25 260 VAL A CA 1
ATOM 2019 C C . VAL A 1 260 ? 3.617 -13.130 17.853 1.00 64.25 260 VAL A C 1
ATOM 2021 O O . VAL A 1 260 ? 2.557 -13.334 18.435 1.00 64.25 260 VAL A O 1
ATOM 2024 N N . ALA A 1 261 ? 4.666 -12.576 18.469 1.00 66.19 261 ALA A N 1
ATOM 2025 C CA . ALA A 1 261 ? 4.662 -12.263 19.896 1.00 66.19 261 ALA A CA 1
ATOM 2026 C C . ALA A 1 261 ? 3.592 -11.224 20.284 1.00 66.19 261 ALA A C 1
ATOM 2028 O O . ALA A 1 261 ? 3.080 -11.264 21.399 1.00 66.19 261 ALA A O 1
ATOM 2029 N N . GLN A 1 262 ? 3.225 -10.310 19.377 1.00 66.50 262 GLN A N 1
ATOM 2030 C CA . GLN A 1 262 ? 2.134 -9.360 19.619 1.00 66.50 262 GLN A CA 1
ATOM 2031 C C . GLN A 1 262 ? 0.764 -10.036 19.526 1.00 66.50 262 GLN A C 1
ATOM 2033 O O . GLN A 1 262 ? -0.110 -9.756 20.344 1.00 66.50 262 GLN A O 1
ATOM 2038 N N . ARG A 1 263 ? 0.592 -10.997 18.607 1.00 69.56 263 ARG A N 1
ATOM 2039 C CA . ARG A 1 263 ? -0.649 -11.786 18.516 1.00 69.56 263 ARG A CA 1
ATOM 2040 C C . ARG A 1 263 ? -0.916 -12.566 19.803 1.00 69.56 263 ARG A C 1
ATOM 2042 O O . ARG A 1 263 ? -2.056 -12.607 20.259 1.00 69.56 263 ARG A O 1
ATOM 2049 N N . ASP A 1 264 ? 0.130 -13.102 20.429 1.00 77.62 264 ASP A N 1
ATOM 2050 C CA . ASP A 1 264 ? 0.013 -13.801 21.714 1.00 77.62 264 ASP A CA 1
ATOM 2051 C C . ASP A 1 264 ? -0.431 -12.873 22.855 1.00 77.62 264 ASP A C 1
ATOM 2053 O O . ASP A 1 264 ? -1.167 -13.294 23.750 1.00 77.62 264 ASP A O 1
ATOM 2057 N N . VAL A 1 265 ? -0.003 -11.606 22.843 1.00 80.31 265 VAL A N 1
ATOM 2058 C CA . VAL A 1 265 ? -0.437 -10.606 23.830 1.00 80.31 265 VAL A CA 1
ATOM 2059 C C . VAL A 1 265 ? -1.903 -10.243 23.609 1.00 80.31 265 VAL A C 1
ATOM 2061 O O . VAL A 1 265 ? -2.685 -10.320 24.557 1.00 80.31 265 VAL A O 1
ATOM 2064 N N . SER A 1 266 ? -2.307 -9.931 22.374 1.00 81.62 266 SER A N 1
ATOM 2065 C CA . SER A 1 266 ? -3.707 -9.628 22.048 1.00 81.62 266 SER A CA 1
ATOM 2066 C C . SER A 1 266 ? -4.639 -10.788 22.399 1.00 81.62 266 SER A C 1
ATOM 2068 O O . SER A 1 266 ? -5.687 -10.561 22.997 1.00 81.62 266 SER A O 1
ATOM 2070 N N . ALA A 1 267 ? -4.239 -12.034 22.124 1.00 86.75 267 ALA A N 1
ATOM 2071 C CA . ALA A 1 267 ? -5.018 -13.218 22.486 1.00 86.75 267 ALA A CA 1
ATOM 2072 C C . ALA A 1 267 ? -5.199 -13.363 24.008 1.00 86.75 267 ALA A C 1
ATOM 2074 O O . ALA A 1 267 ? -6.287 -13.704 24.473 1.00 86.75 267 ALA A O 1
ATOM 2075 N N . LYS A 1 268 ? -4.161 -13.063 24.803 1.00 89.81 268 LYS A N 1
ATOM 2076 C CA . LYS A 1 268 ? -4.253 -13.068 26.274 1.00 89.81 268 LYS A CA 1
ATOM 2077 C C . LYS A 1 268 ? -5.186 -11.978 26.796 1.00 89.81 268 LYS A C 1
ATOM 2079 O O . LYS A 1 268 ? -5.971 -12.250 27.703 1.00 89.81 268 LYS A O 1
ATOM 2084 N N . ILE A 1 269 ? -5.121 -10.772 26.229 1.00 89.88 269 ILE A N 1
ATOM 2085 C CA . ILE A 1 269 ? -6.026 -9.674 26.598 1.00 89.88 269 ILE A CA 1
ATOM 2086 C C . ILE A 1 269 ? -7.467 -10.062 26.242 1.00 89.88 269 ILE A C 1
ATOM 2088 O O . ILE A 1 269 ? -8.331 -10.026 27.114 1.00 89.88 269 ILE A O 1
ATOM 2092 N N . ALA A 1 270 ? -7.712 -10.534 25.016 1.00 93.12 270 ALA A N 1
ATOM 2093 C CA . ALA A 1 270 ? -9.029 -10.989 24.572 1.00 93.12 270 ALA A CA 1
ATOM 2094 C C . ALA A 1 270 ? -9.607 -12.070 25.498 1.00 93.12 270 ALA A C 1
ATOM 2096 O O . ALA A 1 270 ? -10.743 -11.947 25.948 1.00 93.12 270 ALA A O 1
ATOM 2097 N N . ALA A 1 271 ? -8.810 -13.081 25.863 1.00 94.50 271 ALA A N 1
ATOM 2098 C CA . ALA A 1 271 ? -9.230 -14.136 26.785 1.00 94.50 271 ALA A CA 1
ATOM 2099 C C . ALA A 1 271 ? -9.562 -13.603 28.193 1.00 94.50 271 ALA A C 1
ATOM 2101 O O . ALA A 1 271 ? -10.519 -14.061 28.820 1.00 94.50 271 ALA A O 1
ATOM 2102 N N . SER A 1 272 ? -8.797 -12.625 28.689 1.00 93.44 272 SER A N 1
ATOM 2103 C CA . SER A 1 272 ? -9.068 -11.975 29.976 1.00 93.44 272 SER A CA 1
ATOM 2104 C C . SER A 1 272 ? -10.407 -11.231 29.957 1.00 93.44 272 SER A C 1
ATOM 2106 O O . SER A 1 272 ? -11.217 -11.397 30.870 1.00 93.44 272 SER A O 1
ATOM 2108 N N . TYR A 1 273 ? -10.670 -10.456 28.903 1.00 94.12 273 TYR A N 1
ATOM 2109 C CA . TYR A 1 273 ? -11.925 -9.719 28.743 1.00 94.12 273 TYR A CA 1
ATOM 2110 C C . TYR A 1 273 ? -13.114 -10.654 28.471 1.00 94.12 273 TYR A C 1
ATOM 2112 O O . TYR A 1 273 ? -14.179 -10.464 29.053 1.00 94.12 273 TYR A O 1
ATOM 2120 N N . ASP A 1 274 ? -12.916 -11.754 27.740 1.00 96.19 274 ASP A N 1
ATOM 2121 C CA . ASP A 1 274 ? -13.911 -12.824 27.599 1.00 96.19 274 ASP A CA 1
ATOM 2122 C C . ASP A 1 274 ? -14.272 -13.466 28.957 1.00 96.19 274 ASP A C 1
ATOM 2124 O O . ASP A 1 274 ? -15.416 -13.873 29.190 1.00 96.19 274 ASP A O 1
ATOM 2128 N N . GLY A 1 275 ? -13.310 -13.580 29.874 1.00 94.00 275 GLY A N 1
ATOM 2129 C CA . GLY A 1 275 ? -13.549 -14.054 31.239 1.00 94.00 275 GLY A CA 1
ATOM 2130 C C . GLY A 1 275 ? -14.325 -13.058 32.108 1.00 94.00 275 GLY A C 1
ATOM 2131 O O . GLY A 1 275 ? -14.999 -13.465 33.055 1.00 94.00 275 GLY A O 1
ATOM 2132 N N . PHE A 1 276 ? -14.252 -11.768 31.777 1.00 91.38 276 PHE A N 1
ATOM 2133 C CA . PHE A 1 276 ? -14.814 -10.675 32.569 1.00 91.38 276 PHE A CA 1
ATOM 2134 C C . PHE A 1 276 ? -16.129 -10.102 32.009 1.00 91.38 276 PHE A C 1
ATOM 2136 O O . PHE A 1 276 ? -16.869 -9.449 32.741 1.00 91.38 276 PHE A O 1
ATOM 2143 N N . ALA A 1 277 ? -16.467 -10.411 30.754 1.00 93.38 277 ALA A N 1
ATOM 2144 C CA . ALA A 1 277 ? -17.572 -9.819 30.000 1.00 93.38 277 ALA A CA 1
ATOM 2145 C C . ALA A 1 277 ? -18.910 -9.735 30.746 1.00 93.38 277 ALA A C 1
ATOM 2147 O O . ALA A 1 277 ? -19.509 -8.669 30.824 1.00 93.38 277 ALA A O 1
ATOM 2148 N N . SER A 1 278 ? -19.356 -10.821 31.381 1.00 92.25 278 SER A N 1
ATOM 2149 C CA . SER A 1 278 ? -20.660 -10.852 32.061 1.00 92.25 278 SER A CA 1
ATOM 2150 C C . SER A 1 278 ? -20.745 -9.985 33.324 1.00 92.25 278 SER A C 1
ATOM 2152 O O . SER A 1 278 ? -21.819 -9.861 33.901 1.00 92.25 278 SER A O 1
ATOM 2154 N N . LYS A 1 279 ? -19.613 -9.478 33.822 1.00 90.88 279 LYS A N 1
ATOM 2155 C CA . LYS A 1 279 ? -19.517 -8.648 35.034 1.00 90.88 279 LYS A CA 1
ATOM 2156 C C . LYS A 1 279 ? -18.989 -7.248 34.732 1.00 90.88 279 LYS A C 1
ATOM 2158 O O . LYS A 1 279 ? -18.818 -6.469 35.669 1.00 90.88 279 LYS A O 1
ATOM 2163 N N . TYR A 1 280 ? -18.695 -6.966 33.464 1.00 88.19 280 TYR A N 1
ATOM 2164 C CA . TYR A 1 280 ? -18.024 -5.749 33.033 1.00 88.19 280 TYR A CA 1
ATOM 2165 C C . TYR A 1 280 ? -18.826 -4.518 33.437 1.00 88.19 280 TYR A C 1
ATOM 2167 O O . TYR A 1 280 ? -18.348 -3.725 34.241 1.00 88.19 280 TYR A O 1
ATOM 2175 N N . ASP A 1 281 ? -20.084 -4.448 33.000 1.00 85.44 281 ASP A N 1
ATOM 2176 C CA . ASP A 1 281 ? -20.956 -3.302 33.265 1.00 85.44 281 ASP A CA 1
ATOM 2177 C C . ASP A 1 281 ? -21.232 -3.135 34.758 1.00 85.44 281 ASP A C 1
ATOM 2179 O O . ASP A 1 281 ? -21.123 -2.037 35.279 1.00 85.44 281 ASP A O 1
ATOM 2183 N N . THR A 1 282 ? -21.471 -4.225 35.494 1.00 82.62 282 THR A N 1
ATOM 2184 C CA . THR A 1 282 ? -21.683 -4.160 36.952 1.00 82.62 282 THR A CA 1
ATOM 2185 C C . THR A 1 282 ? -20.449 -3.654 37.703 1.00 82.62 282 THR A C 1
ATOM 2187 O O . THR A 1 282 ? -20.573 -2.998 38.735 1.00 82.62 282 THR A O 1
ATOM 2190 N N . SER A 1 283 ? -19.254 -3.971 37.204 1.00 75.00 283 SER A N 1
ATOM 2191 C CA . SER A 1 283 ? -18.002 -3.486 37.789 1.00 75.00 283 SER A CA 1
ATOM 2192 C C . SER A 1 283 ? -17.731 -2.029 37.408 1.00 75.00 283 SER A C 1
ATOM 2194 O O . SER A 1 283 ? -17.205 -1.287 38.228 1.00 75.00 283 SER A O 1
ATOM 2196 N N . LEU A 1 284 ? -18.128 -1.609 36.202 1.00 72.00 284 LEU A N 1
ATOM 2197 C CA . LEU A 1 284 ? -18.067 -0.215 35.755 1.00 72.00 284 LEU A CA 1
ATOM 2198 C C . LEU A 1 284 ? -19.079 0.687 36.482 1.00 72.00 284 LEU A C 1
ATOM 2200 O O . LEU A 1 284 ? -18.747 1.819 36.829 1.00 72.00 284 LEU A O 1
ATOM 2204 N N . ASP A 1 285 ? -20.284 0.182 36.755 1.00 64.62 285 ASP A N 1
ATOM 2205 C CA . ASP A 1 285 ? -21.348 0.884 37.488 1.00 64.62 285 ASP A CA 1
ATOM 2206 C C . ASP A 1 285 ? -20.957 1.186 38.938 1.00 64.62 285 ASP A C 1
ATOM 2208 O O . ASP A 1 285 ? -21.413 2.174 39.512 1.00 64.62 285 ASP A O 1
ATOM 2212 N N . HIS A 1 286 ? -20.078 0.376 39.542 1.00 58.81 286 HIS A N 1
ATOM 2213 C CA . HIS A 1 286 ? -19.554 0.671 40.877 1.00 58.81 286 HIS A CA 1
ATOM 2214 C C . HIS A 1 286 ? -18.761 1.984 40.920 1.00 58.81 286 HIS A C 1
ATOM 2216 O O . HIS A 1 286 ? -18.752 2.649 41.955 1.00 58.81 286 HIS A O 1
ATOM 2222 N N . ASP A 1 287 ? -18.173 2.385 39.790 1.00 56.75 287 ASP A N 1
ATOM 2223 C CA . ASP A 1 287 ? -17.369 3.597 39.684 1.00 56.75 287 ASP A CA 1
ATOM 2224 C C . ASP A 1 287 ? -18.102 4.769 39.010 1.00 56.75 287 ASP A C 1
ATOM 2226 O O . ASP A 1 287 ? -17.559 5.870 39.051 1.00 56.75 287 ASP A O 1
ATOM 2230 N N . ASN A 1 288 ? -19.298 4.578 38.417 1.00 61.31 288 ASN A N 1
ATOM 2231 C CA . ASN A 1 288 ? -20.233 5.572 37.820 1.00 61.31 288 ASN A CA 1
ATOM 2232 C C . ASN A 1 288 ? -19.636 6.687 36.921 1.00 61.31 288 ASN A C 1
ATOM 2234 O O . ASN A 1 288 ? -20.333 7.597 36.470 1.00 61.31 288 ASN A O 1
ATOM 2238 N N . THR A 1 289 ? -18.339 6.645 36.644 1.00 75.38 289 THR A N 1
ATOM 2239 C CA . THR A 1 289 ? -17.561 7.765 36.110 1.00 75.38 289 THR A CA 1
ATOM 2240 C C . THR A 1 289 ? -17.448 7.692 34.601 1.00 75.38 289 THR A C 1
ATOM 2242 O O . THR A 1 289 ? -17.467 8.730 33.949 1.00 75.38 289 THR A O 1
ATOM 2245 N N . ILE A 1 290 ? -17.389 6.488 34.025 1.00 80.88 290 ILE A N 1
ATOM 2246 C CA . ILE A 1 290 ? -17.194 6.307 32.582 1.00 80.88 290 ILE A CA 1
ATOM 2247 C C . ILE A 1 290 ? -18.463 6.659 31.803 1.00 80.88 290 ILE A C 1
ATOM 2249 O O . ILE A 1 290 ? -18.395 7.484 30.898 1.00 80.88 290 ILE A O 1
ATOM 2253 N N . ALA A 1 291 ? -19.627 6.118 32.177 1.00 84.62 291 ALA A N 1
ATOM 2254 C CA . ALA A 1 291 ? -20.888 6.457 31.511 1.00 84.62 291 ALA A CA 1
ATOM 2255 C C . ALA A 1 291 ? -21.229 7.950 31.660 1.00 84.62 291 ALA A C 1
ATOM 2257 O O . ALA A 1 291 ? -21.667 8.581 30.701 1.00 84.62 291 ALA A O 1
ATOM 2258 N N . ALA A 1 292 ? -20.963 8.543 32.830 1.00 86.81 292 ALA A N 1
ATOM 2259 C CA . ALA A 1 292 ? -21.133 9.979 33.049 1.00 86.81 292 ALA A CA 1
ATOM 2260 C C . ALA A 1 292 ? -20.153 10.821 32.214 1.00 86.81 292 ALA A C 1
ATOM 2262 O O . ALA A 1 292 ? -20.551 11.829 31.635 1.00 86.81 292 ALA A O 1
ATOM 2263 N N . ALA A 1 293 ? -18.884 10.409 32.110 1.00 87.69 293 ALA A N 1
ATOM 2264 C CA . ALA A 1 293 ? -17.896 11.085 31.272 1.00 87.69 293 ALA A CA 1
ATOM 2265 C C . ALA A 1 293 ? -18.259 11.007 29.784 1.00 87.69 293 ALA A C 1
ATOM 2267 O O . ALA A 1 293 ? -18.169 12.018 29.090 1.00 87.69 293 ALA A O 1
ATOM 2268 N N . ILE A 1 294 ? -18.713 9.842 29.310 1.00 89.88 294 ILE A N 1
ATOM 2269 C CA . ILE A 1 294 ? -19.219 9.677 27.945 1.00 89.88 294 ILE A CA 1
ATOM 2270 C C . ILE A 1 294 ? -20.422 10.592 27.727 1.00 89.88 294 ILE A C 1
ATOM 2272 O O . ILE A 1 294 ? -20.422 11.339 26.756 1.00 89.88 294 ILE A O 1
ATOM 2276 N N . ARG A 1 295 ? -21.392 10.601 28.650 1.00 90.00 295 ARG A N 1
ATOM 2277 C CA . ARG A 1 295 ? -22.596 11.438 28.544 1.00 90.00 295 ARG A CA 1
ATOM 2278 C C . ARG A 1 295 ? -22.248 12.919 28.427 1.00 90.00 295 ARG A C 1
ATOM 2280 O O . ARG A 1 295 ? -22.702 13.586 27.507 1.00 90.00 295 ARG A O 1
ATOM 2287 N N . ASN A 1 296 ? -21.345 13.403 29.279 1.00 89.38 296 ASN A N 1
ATOM 2288 C CA . ASN A 1 296 ? -20.855 14.779 29.206 1.00 89.38 296 ASN A CA 1
ATOM 2289 C C . ASN A 1 296 ? -20.227 15.108 27.842 1.00 89.38 296 ASN A C 1
ATOM 2291 O O . ASN A 1 296 ? -20.340 16.236 27.375 1.00 89.38 296 ASN A O 1
ATOM 2295 N N . LEU A 1 297 ? -19.548 14.152 27.204 1.00 89.19 297 LEU A N 1
ATOM 2296 C CA . LEU A 1 297 ? -18.959 14.360 25.882 1.00 89.19 297 LEU A CA 1
ATOM 2297 C C . LEU A 1 297 ? -20.011 14.307 24.773 1.00 89.19 297 LEU A C 1
ATOM 2299 O O . LEU A 1 297 ? -19.974 15.155 23.888 1.00 89.19 297 LEU A O 1
ATOM 2303 N N . THR A 1 298 ? -20.956 13.369 24.828 1.00 89.31 298 THR A N 1
ATOM 2304 C CA . THR A 1 298 ? -22.058 13.271 23.855 1.00 89.31 298 THR A CA 1
ATOM 2305 C C . THR A 1 298 ? -23.034 14.441 23.941 1.00 89.31 298 THR A C 1
ATOM 2307 O O . THR A 1 298 ? -23.693 14.743 22.956 1.00 89.31 298 THR A O 1
ATOM 2310 N N . ASP A 1 299 ? -23.110 15.118 25.089 1.00 87.75 299 ASP A N 1
ATOM 2311 C CA . ASP A 1 299 ? -23.918 16.331 25.263 1.00 87.75 299 ASP A CA 1
ATOM 2312 C C . ASP A 1 299 ? -23.231 17.581 24.682 1.00 87.75 299 ASP A C 1
ATOM 2314 O O . ASP A 1 299 ? -23.891 18.563 24.342 1.00 87.75 299 ASP A O 1
ATOM 2318 N N . VAL A 1 300 ? -21.896 17.569 24.590 1.00 87.94 300 VAL A N 1
ATOM 2319 C CA . VAL A 1 300 ? -21.088 18.717 24.143 1.00 87.94 300 VAL A CA 1
ATOM 2320 C C . VAL A 1 300 ? -20.724 18.627 22.662 1.00 87.94 300 VAL A C 1
ATOM 2322 O O . VAL A 1 300 ? -20.626 19.658 21.994 1.00 87.94 300 VAL A O 1
ATOM 2325 N N . TYR A 1 301 ? -20.499 17.419 22.148 1.00 87.81 301 TYR A N 1
ATOM 2326 C CA . TYR A 1 301 ? -20.032 17.184 20.786 1.00 87.81 301 TYR A CA 1
ATOM 2327 C C . TYR A 1 301 ? -21.092 16.473 19.947 1.00 87.81 301 TYR A C 1
ATOM 2329 O O . TYR A 1 301 ? -21.735 15.533 20.404 1.00 87.81 301 TYR A O 1
ATOM 2337 N N . ASP A 1 302 ? -21.227 16.902 18.691 1.00 88.69 302 ASP A N 1
ATOM 2338 C CA . ASP A 1 302 ? -22.018 16.190 17.690 1.00 88.69 302 ASP A CA 1
ATOM 2339 C C . ASP A 1 302 ? -21.224 14.982 17.175 1.00 88.69 302 ASP A C 1
ATOM 2341 O O . ASP A 1 302 ? -20.068 15.125 16.768 1.00 88.69 302 ASP A O 1
ATOM 2345 N N . PHE A 1 303 ? -21.853 13.808 17.214 1.00 90.88 303 PHE A N 1
ATOM 2346 C CA . PHE A 1 303 ? -21.316 12.540 16.714 1.00 90.88 303 PHE A CA 1
ATOM 2347 C C . PHE A 1 303 ? -22.077 12.045 15.469 1.00 90.88 303 PHE A C 1
ATOM 2349 O O . PHE A 1 303 ? -22.105 10.843 15.190 1.00 90.88 303 PHE A O 1
ATOM 2356 N N . GLY A 1 304 ? -22.751 12.938 14.737 1.00 90.56 304 GLY A N 1
ATOM 2357 C CA . GLY A 1 304 ? -23.443 12.609 13.493 1.00 90.56 304 GLY A CA 1
ATOM 2358 C C . GLY A 1 304 ? -22.510 12.066 12.401 1.00 90.56 304 GLY A C 1
ATOM 2359 O O . GLY A 1 304 ? -21.366 12.483 12.269 1.00 90.56 304 GLY A O 1
ATOM 2360 N N . GLY A 1 305 ? -23.016 11.142 11.579 1.00 91.88 305 GLY A N 1
ATOM 2361 C CA . GLY A 1 305 ? -22.220 10.472 10.543 1.00 91.88 305 GLY A CA 1
ATOM 2362 C C . GLY A 1 305 ? -21.722 9.095 10.982 1.00 91.88 305 GLY A C 1
ATOM 2363 O O . GLY A 1 305 ? -22.396 8.408 11.749 1.00 91.88 305 GLY A O 1
ATOM 2364 N N . THR A 1 306 ? -20.580 8.654 10.455 1.00 94.19 306 THR A N 1
ATOM 2365 C CA . THR A 1 306 ? -20.001 7.335 10.755 1.00 94.19 306 THR A CA 1
ATOM 2366 C C . THR A 1 306 ? -19.029 7.421 11.925 1.00 94.19 306 THR A C 1
ATOM 2368 O O . THR A 1 306 ? -18.046 8.163 11.874 1.00 94.19 306 THR A O 1
ATOM 2371 N N . VAL A 1 307 ? -19.271 6.615 12.960 1.00 94.19 307 VAL A N 1
ATOM 2372 C CA . VAL A 1 307 ? -18.449 6.564 14.173 1.00 94.19 307 VAL A CA 1
ATOM 2373 C C . VAL A 1 307 ? -17.820 5.186 14.323 1.00 94.19 307 VAL A C 1
ATOM 2375 O O . VAL A 1 307 ? -18.517 4.170 14.344 1.00 94.19 307 VAL A O 1
ATOM 2378 N N . PHE A 1 308 ? -16.501 5.160 14.478 1.00 95.00 308 PHE A N 1
ATOM 2379 C CA . PHE A 1 308 ? -15.760 3.975 14.889 1.00 95.00 308 PHE A CA 1
ATOM 2380 C C . PHE A 1 308 ? -15.565 4.002 16.402 1.00 95.00 308 PHE A C 1
ATOM 2382 O O . PHE A 1 308 ? -14.866 4.870 16.926 1.00 95.00 308 PHE A O 1
ATOM 2389 N N . ASP A 1 309 ? -16.153 3.035 17.096 1.00 95.25 309 ASP A N 1
ATOM 2390 C CA . ASP A 1 309 ? -15.952 2.823 18.527 1.00 95.25 309 ASP A CA 1
ATOM 2391 C C . ASP A 1 309 ? -14.927 1.706 18.744 1.00 95.25 309 ASP A C 1
ATOM 2393 O O . ASP A 1 309 ? -15.217 0.514 18.594 1.00 95.25 309 ASP A O 1
ATOM 2397 N N . LEU A 1 310 ? -13.687 2.111 19.015 1.00 94.19 310 LEU A N 1
ATOM 2398 C CA . LEU A 1 310 ? -12.548 1.219 19.168 1.00 94.19 310 LEU A CA 1
ATOM 2399 C C . LEU A 1 310 ? -12.455 0.700 20.600 1.00 94.19 310 LEU A C 1
ATOM 2401 O O . LEU A 1 310 ? -12.410 1.479 21.554 1.00 94.19 310 LEU A O 1
ATOM 2405 N N . ALA A 1 311 ? -12.326 -0.621 20.723 1.00 93.81 311 ALA A N 1
ATOM 2406 C CA . ALA A 1 311 ? -12.484 -1.347 21.978 1.00 93.81 311 ALA A CA 1
ATOM 2407 C C . ALA A 1 311 ? -13.837 -1.026 22.634 1.00 93.81 311 ALA A C 1
ATOM 2409 O O . ALA A 1 311 ? -13.909 -0.569 23.778 1.00 93.81 311 ALA A O 1
ATOM 2410 N N . CYS A 1 312 ? -14.908 -1.243 21.862 1.00 95.19 312 CYS A N 1
ATOM 2411 C CA . CYS A 1 312 ? -16.275 -0.874 22.233 1.00 95.19 312 CYS A CA 1
ATOM 2412 C C . CYS A 1 312 ? -16.804 -1.623 23.469 1.00 95.19 312 CYS A C 1
ATOM 2414 O O . CYS A 1 312 ? -17.821 -1.227 24.046 1.00 95.19 312 CYS A O 1
ATOM 2416 N N . GLY A 1 313 ? -16.136 -2.699 23.902 1.00 94.62 313 GLY A N 1
ATOM 2417 C CA . GLY A 1 313 ? -16.526 -3.479 25.065 1.00 94.62 313 GLY A CA 1
ATOM 2418 C C . GLY A 1 313 ? -17.945 -4.022 24.912 1.00 94.62 313 GLY A C 1
ATOM 2419 O O . GLY A 1 313 ? -18.280 -4.673 23.925 1.00 94.62 313 GLY A O 1
ATOM 2420 N N . THR A 1 314 ? -18.786 -3.743 25.901 1.00 95.12 314 THR A N 1
ATOM 2421 C CA . THR A 1 314 ? -20.217 -4.088 25.942 1.00 95.12 314 THR A CA 1
ATOM 2422 C C . THR A 1 314 ? -21.121 -3.061 25.252 1.00 95.12 314 THR A C 1
ATOM 2424 O O . THR A 1 314 ? -22.333 -3.253 25.223 1.00 95.12 314 THR A O 1
ATOM 2427 N N . GLY A 1 315 ? -20.563 -1.997 24.662 1.00 94.56 315 GLY A N 1
ATOM 2428 C CA . GLY A 1 315 ? -21.317 -0.996 23.900 1.00 94.56 315 GLY A CA 1
ATOM 2429 C C . GLY A 1 315 ? -21.814 0.207 24.706 1.00 94.56 315 GLY A C 1
ATOM 2430 O O . GLY A 1 315 ? -22.751 0.880 24.280 1.00 94.56 315 GLY A O 1
ATOM 2431 N N . VAL A 1 316 ? -21.202 0.502 25.862 1.00 92.75 316 VAL A N 1
ATOM 2432 C CA . VAL A 1 316 ? -21.610 1.614 26.749 1.00 92.75 316 VAL A CA 1
ATOM 2433 C C . VAL A 1 316 ? -21.680 2.949 26.002 1.00 92.75 316 VAL A C 1
ATOM 2435 O O . VAL A 1 316 ? -22.629 3.705 26.201 1.00 92.75 316 VAL A O 1
ATOM 2438 N N . PHE A 1 317 ? -20.713 3.234 25.122 1.00 93.38 317 PHE A N 1
ATOM 2439 C CA . PHE A 1 317 ? -20.700 4.472 24.342 1.00 93.38 317 PHE A CA 1
ATOM 2440 C C . PHE A 1 317 ? -21.935 4.605 23.448 1.00 93.38 317 PHE A C 1
ATOM 2442 O O . PHE A 1 317 ? -22.643 5.607 23.535 1.00 93.38 317 PHE A O 1
ATOM 2449 N N . GLY A 1 318 ? -22.220 3.582 22.639 1.00 94.12 318 GLY A N 1
ATOM 2450 C CA . GLY A 1 318 ? -23.376 3.580 21.752 1.00 94.12 318 GLY A CA 1
ATOM 2451 C C . GLY A 1 318 ? -24.683 3.724 22.521 1.00 94.12 318 GLY A C 1
ATOM 2452 O O . GLY A 1 318 ? -25.511 4.550 22.148 1.00 94.12 318 GLY A O 1
ATOM 2453 N N . CYS A 1 319 ? -24.848 2.996 23.632 1.00 92.81 319 CYS A N 1
ATOM 2454 C CA . CYS A 1 319 ? -26.037 3.109 24.480 1.00 92.81 319 CYS A CA 1
ATOM 2455 C C . CYS A 1 319 ? -26.240 4.537 25.009 1.00 92.81 319 CYS A C 1
ATOM 2457 O O . CYS A 1 319 ? -27.337 5.078 24.893 1.00 92.81 319 CYS A O 1
ATOM 2459 N N . VAL A 1 320 ? -25.187 5.176 25.531 1.00 92.00 320 VAL A N 1
ATOM 2460 C CA . VAL A 1 320 ? -25.273 6.558 26.031 1.00 92.00 320 VAL A CA 1
ATOM 2461 C C . VAL A 1 320 ? -25.584 7.547 24.903 1.00 92.00 320 VAL A C 1
ATOM 2463 O O . VAL A 1 320 ? -26.403 8.443 25.095 1.00 92.00 320 VAL A O 1
ATOM 2466 N N . LEU A 1 321 ? -24.986 7.371 23.721 1.00 91.94 321 LEU A N 1
ATOM 2467 C CA . LEU A 1 321 ? -25.250 8.224 22.560 1.00 91.94 321 LEU A CA 1
ATOM 2468 C C . LEU A 1 321 ? -26.689 8.068 22.032 1.00 91.94 321 LEU A C 1
ATOM 2470 O O . LEU A 1 321 ? -27.318 9.048 21.642 1.00 91.94 321 LEU A O 1
ATOM 2474 N N . ALA A 1 322 ? -27.234 6.849 22.041 1.00 90.50 322 ALA A N 1
ATOM 2475 C CA . ALA A 1 322 ? -28.614 6.594 21.631 1.00 90.50 322 ALA A CA 1
ATOM 2476 C C . ALA A 1 322 ? -29.637 7.230 22.592 1.00 90.50 322 ALA A C 1
ATOM 2478 O O . ALA A 1 322 ? -30.706 7.661 22.164 1.00 90.50 322 ALA A O 1
ATOM 2479 N N . GLU A 1 323 ? -29.310 7.325 23.885 1.00 88.06 323 GLU A N 1
ATOM 2480 C CA . GLU A 1 323 ? -30.149 7.996 24.885 1.00 88.06 323 GLU A CA 1
ATOM 2481 C C . GLU A 1 323 ? -30.169 9.523 24.737 1.00 88.06 323 GLU A C 1
ATOM 2483 O O . GLU A 1 323 ? -31.168 10.156 25.086 1.00 88.06 323 GLU A O 1
ATOM 2488 N N . SER A 1 324 ? -29.087 10.135 24.243 1.00 78.44 324 SER A N 1
ATOM 2489 C CA . SER A 1 324 ? -28.959 11.595 24.161 1.00 78.44 324 SER A CA 1
ATOM 2490 C C . SER A 1 324 ? -29.685 12.227 22.961 1.00 78.44 324 SER A C 1
ATOM 2492 O O . SER A 1 324 ? -29.636 13.445 22.800 1.00 78.44 324 SER A O 1
ATOM 2494 N N . ASN A 1 325 ? -30.417 11.446 22.145 1.00 63.22 325 ASN A N 1
ATOM 2495 C CA . ASN A 1 325 ? -31.101 11.899 20.916 1.00 63.22 325 ASN A CA 1
ATOM 2496 C C . ASN A 1 325 ? -30.170 12.634 19.925 1.00 63.22 325 ASN A C 1
ATOM 2498 O O . ASN A 1 325 ? -30.638 13.438 19.110 1.00 63.22 325 ASN A O 1
ATOM 2502 N N . ALA A 1 326 ? -28.859 12.376 19.988 1.00 59.03 326 ALA A N 1
ATOM 2503 C CA . ALA A 1 326 ? -27.906 12.884 19.011 1.00 59.03 326 ALA A CA 1
ATOM 2504 C C . ALA A 1 326 ? -28.242 12.329 17.613 1.00 59.03 326 ALA A C 1
ATOM 2506 O O . ALA A 1 326 ? -28.924 11.311 17.491 1.00 59.03 326 ALA A O 1
ATOM 2507 N N . ALA A 1 327 ? -27.832 13.049 16.565 1.00 59.50 327 ALA A N 1
ATOM 2508 C CA . ALA A 1 327 ? -28.136 12.772 15.159 1.00 59.50 327 ALA A CA 1
ATOM 2509 C C . ALA A 1 327 ? -27.982 11.285 14.767 1.00 59.50 327 ALA A C 1
ATOM 2511 O O . ALA A 1 327 ? -27.318 10.526 15.454 1.00 59.50 327 ALA A O 1
ATOM 2512 N N . SER A 1 328 ? -28.571 10.871 13.635 1.00 78.56 328 SER A N 1
ATOM 2513 C CA . SER A 1 328 ? -28.487 9.501 13.089 1.00 78.56 328 SER A CA 1
ATOM 2514 C C . SER A 1 328 ? -27.030 9.045 12.872 1.00 78.56 328 SER A C 1
ATOM 2516 O O . SER A 1 328 ? -26.519 9.106 11.752 1.00 78.56 328 SER A O 1
ATOM 2518 N N . SER A 1 329 ? -26.364 8.594 13.934 1.00 90.62 329 SER A N 1
ATOM 2519 C CA . SER A 1 329 ? -24.999 8.086 13.915 1.00 90.62 329 SER A CA 1
ATOM 2520 C C . SER A 1 329 ? -25.000 6.641 13.448 1.00 90.62 329 SER A C 1
ATOM 2522 O O . SER A 1 329 ? -25.706 5.785 13.980 1.00 90.62 329 SER A O 1
ATOM 2524 N N . ARG A 1 330 ? -24.161 6.358 12.460 1.00 94.38 330 ARG A N 1
ATOM 2525 C CA . ARG A 1 330 ? -23.842 5.009 12.019 1.00 94.38 330 ARG A CA 1
ATOM 2526 C C . ARG A 1 330 ? -22.694 4.482 12.874 1.00 94.38 330 ARG A C 1
ATOM 2528 O O . ARG A 1 330 ? -21.542 4.858 12.666 1.00 94.38 330 ARG A O 1
ATOM 2535 N N . LEU A 1 331 ? -23.018 3.645 13.856 1.00 95.75 331 LEU A N 1
ATOM 2536 C CA . LEU A 1 331 ? -22.049 3.118 14.818 1.00 95.75 331 LEU A CA 1
ATOM 2537 C C . LEU A 1 331 ? -21.463 1.779 14.359 1.00 95.75 331 LEU A C 1
ATOM 2539 O O . LEU A 1 331 ? -22.195 0.802 14.175 1.00 95.75 331 LEU A O 1
ATOM 2543 N N . LEU A 1 332 ? -20.136 1.728 14.246 1.00 97.25 332 LEU A N 1
ATOM 2544 C CA . LEU A 1 332 ? -19.360 0.517 13.985 1.00 97.25 332 LEU A CA 1
ATOM 2545 C C . LEU A 1 332 ? -18.439 0.249 15.179 1.00 97.25 332 LEU A C 1
ATOM 2547 O O . LEU A 1 332 ? -17.579 1.064 15.513 1.00 97.25 332 LEU A O 1
ATOM 2551 N N . GLY A 1 333 ? -18.654 -0.880 15.853 1.00 97.00 333 GLY A N 1
ATOM 2552 C CA . GLY A 1 333 ? -17.894 -1.275 17.039 1.00 97.00 333 GLY A CA 1
ATOM 2553 C C . GLY A 1 333 ? -16.765 -2.245 16.706 1.00 97.00 333 GLY A C 1
ATOM 2554 O O . GLY A 1 333 ? -16.926 -3.123 15.859 1.00 97.00 333 GLY A O 1
ATOM 2555 N N . PHE A 1 334 ? -15.641 -2.137 17.408 1.00 96.06 334 PHE A N 1
ATOM 2556 C CA . PHE A 1 334 ? -14.497 -3.034 17.239 1.00 96.06 334 PHE A CA 1
ATOM 2557 C C . PHE A 1 334 ? -14.000 -3.493 18.603 1.00 96.06 334 PHE A C 1
ATOM 2559 O O . PHE A 1 334 ? -13.663 -2.659 19.438 1.00 96.06 334 PHE A O 1
ATOM 2566 N N . ASP A 1 335 ? -13.928 -4.801 18.836 1.00 96.00 335 ASP A N 1
ATOM 2567 C CA . ASP A 1 335 ? -13.359 -5.345 20.071 1.00 96.00 335 ASP A CA 1
ATOM 2568 C C . ASP A 1 335 ? -12.641 -6.673 19.816 1.00 96.00 335 ASP A C 1
ATOM 2570 O O . ASP A 1 335 ? -13.085 -7.492 19.015 1.00 96.00 335 ASP A O 1
ATOM 2574 N N . ILE A 1 336 ? -11.538 -6.917 20.523 1.00 94.06 336 ILE A N 1
ATOM 2575 C CA . ILE A 1 336 ? -10.795 -8.181 20.429 1.00 94.06 336 ILE A CA 1
ATOM 2576 C C . ILE A 1 336 ? -11.479 -9.319 21.195 1.00 94.06 336 ILE A C 1
ATOM 2578 O O . ILE A 1 336 ? -11.246 -10.491 20.901 1.00 94.06 336 ILE A O 1
ATOM 2582 N N . SER A 1 337 ? -12.304 -8.995 22.193 1.00 96.06 337 SER A N 1
ATOM 2583 C CA . SER A 1 337 ? -13.056 -9.954 22.992 1.00 96.06 337 SER A CA 1
ATOM 2584 C C . SER A 1 337 ? -14.360 -10.312 22.292 1.00 96.06 337 SER A C 1
ATOM 2586 O O . SER A 1 337 ? -15.284 -9.508 22.151 1.00 96.06 337 SER A O 1
ATOM 2588 N N . SER A 1 338 ? -14.465 -11.583 21.906 1.00 97.12 338 SER A N 1
ATOM 2589 C CA . SER A 1 338 ? -15.655 -12.125 21.255 1.00 97.12 338 SER A CA 1
ATOM 2590 C C . SER A 1 338 ? -16.913 -11.989 22.117 1.00 97.12 338 SER A C 1
ATOM 2592 O O . SER A 1 338 ? -17.994 -11.708 21.596 1.00 97.12 338 SER A O 1
ATOM 2594 N N . LYS A 1 339 ? -16.790 -12.152 23.439 1.00 97.81 339 LYS A N 1
ATOM 2595 C CA . LYS A 1 339 ? -17.926 -12.056 24.361 1.00 97.81 339 LYS A CA 1
ATOM 2596 C C . LYS A 1 339 ? -18.344 -10.620 24.631 1.00 97.81 339 LYS A C 1
ATOM 2598 O O . LYS A 1 339 ? -19.547 -10.381 24.654 1.00 97.81 339 LYS A O 1
ATOM 2603 N N . MET A 1 340 ? -17.399 -9.691 24.789 1.00 96.81 340 MET A N 1
ATOM 2604 C CA . MET A 1 340 ? -17.719 -8.262 24.890 1.00 96.81 340 MET A CA 1
ATOM 2605 C C . MET A 1 340 ? -18.481 -7.807 23.645 1.00 96.81 340 MET A C 1
ATOM 2607 O O . MET A 1 340 ? -19.616 -7.347 23.747 1.00 96.81 340 MET A O 1
ATOM 2611 N N . ALA A 1 341 ? -17.932 -8.099 22.463 1.00 97.19 341 ALA A N 1
ATOM 2612 C CA . ALA A 1 341 ? -18.567 -7.779 21.192 1.00 97.19 341 ALA A CA 1
ATOM 2613 C C . ALA A 1 341 ? -19.961 -8.409 21.038 1.00 97.19 341 ALA A C 1
ATOM 2615 O O . ALA A 1 341 ? -20.866 -7.772 20.511 1.00 97.19 341 ALA A O 1
ATOM 2616 N N . ASN A 1 342 ? -20.174 -9.647 21.498 1.00 97.94 342 ASN A N 1
ATOM 2617 C CA . ASN A 1 342 ? -21.501 -10.272 21.471 1.00 97.94 342 ASN A CA 1
ATOM 2618 C C . ASN A 1 342 ? -22.514 -9.549 22.369 1.00 97.94 342 ASN A C 1
ATOM 2620 O O . ASN A 1 342 ? -23.666 -9.391 21.965 1.00 97.94 342 ASN A O 1
ATOM 2624 N N . ILE A 1 343 ? -22.096 -9.093 23.553 1.00 97.44 343 ILE A N 1
ATOM 2625 C CA . ILE A 1 343 ? -22.941 -8.274 24.433 1.00 97.44 343 ILE A CA 1
ATOM 2626 C C . ILE A 1 343 ? -23.242 -6.937 23.750 1.00 97.44 343 ILE A C 1
ATOM 2628 O O . ILE A 1 343 ? -24.409 -6.570 23.636 1.00 97.44 343 ILE A O 1
ATOM 2632 N N . CYS A 1 344 ? -22.229 -6.280 23.184 1.00 97.31 344 CYS A N 1
ATOM 2633 C CA . CYS A 1 344 ? -22.393 -5.049 22.413 1.00 97.31 344 CYS A CA 1
ATOM 2634 C C . CYS A 1 344 ? -23.393 -5.213 21.256 1.00 97.31 344 CYS A C 1
ATOM 2636 O O . CYS A 1 344 ? -24.339 -4.436 21.148 1.00 97.31 344 CYS A O 1
ATOM 2638 N N . ARG A 1 345 ? -23.293 -6.284 20.453 1.00 97.88 345 ARG A N 1
ATOM 2639 C CA . ARG A 1 345 ? -24.277 -6.596 19.393 1.00 97.88 345 ARG A CA 1
ATOM 2640 C C . ARG A 1 345 ? -25.693 -6.749 19.941 1.00 97.88 345 ARG A C 1
ATOM 2642 O O . ARG A 1 345 ? -26.644 -6.324 19.294 1.00 97.88 345 ARG A O 1
ATOM 2649 N N . SER A 1 346 ? -25.841 -7.353 21.120 1.00 97.06 346 SER A N 1
ATOM 2650 C CA . SER A 1 346 ? -27.156 -7.592 21.724 1.00 97.06 346 SER A CA 1
ATOM 2651 C C . SER A 1 346 ? -27.878 -6.315 22.168 1.00 97.06 346 SER A C 1
ATOM 2653 O O . SER A 1 346 ? -29.091 -6.356 22.354 1.00 97.06 346 SER A O 1
ATOM 2655 N N . THR A 1 347 ? -27.170 -5.182 22.270 1.00 95.38 347 THR A N 1
ATOM 2656 C CA . THR A 1 347 ? -27.786 -3.871 22.542 1.00 95.38 347 THR A CA 1
ATOM 2657 C C . THR A 1 347 ? -28.698 -3.409 21.403 1.00 95.38 347 THR A C 1
ATOM 2659 O O . THR A 1 347 ? -29.634 -2.651 21.638 1.00 95.38 347 THR A O 1
ATOM 2662 N N . GLY A 1 348 ? -28.432 -3.851 20.167 1.00 95.44 348 GLY A N 1
ATOM 2663 C CA . GLY A 1 348 ? -29.142 -3.402 18.967 1.00 95.44 348 GLY A CA 1
ATOM 2664 C C . GLY A 1 348 ? -28.832 -1.962 18.541 1.00 95.44 348 GLY A C 1
ATOM 2665 O O . GLY A 1 348 ? -29.482 -1.459 17.631 1.00 95.44 348 GLY A O 1
ATOM 2666 N N . VAL A 1 349 ? -27.862 -1.304 19.185 1.00 95.06 349 VAL A N 1
ATOM 2667 C CA . VAL A 1 349 ? -27.518 0.105 18.931 1.00 95.06 349 VAL A CA 1
ATOM 2668 C C . VAL A 1 349 ? -26.472 0.262 17.820 1.00 95.06 349 VAL A C 1
ATOM 2670 O O . VAL A 1 349 ? -26.471 1.254 17.096 1.00 95.06 349 VAL A O 1
ATOM 2673 N N . TYR A 1 350 ? -25.590 -0.725 17.657 1.00 96.88 350 TYR A N 1
ATOM 2674 C CA . TYR A 1 350 ? -24.532 -0.715 16.645 1.00 96.88 350 TYR A CA 1
ATOM 2675 C C . TYR A 1 350 ? -25.022 -1.355 15.345 1.00 96.88 350 TYR A C 1
ATOM 2677 O O . TYR A 1 350 ? -25.641 -2.418 15.378 1.00 96.88 350 TYR A O 1
ATOM 2685 N N . GLU A 1 351 ? -24.689 -0.757 14.196 1.00 96.44 351 GLU A N 1
ATOM 2686 C CA . GLU A 1 351 ? -24.980 -1.353 12.884 1.00 96.44 351 GLU A CA 1
ATOM 2687 C C . GLU A 1 351 ? -24.203 -2.661 12.705 1.00 96.44 351 GLU A C 1
ATOM 2689 O O . GLU A 1 351 ? -24.747 -3.676 12.267 1.00 96.44 351 GLU A O 1
ATOM 2694 N N . ALA A 1 352 ? -22.923 -2.638 13.078 1.00 97.19 352 ALA A N 1
ATOM 2695 C CA . ALA A 1 352 ? -22.070 -3.810 13.092 1.00 97.19 352 ALA A CA 1
ATOM 2696 C C . ALA A 1 352 ? -21.053 -3.727 14.230 1.00 97.19 352 ALA A C 1
ATOM 2698 O O . ALA A 1 352 ? -20.626 -2.652 14.651 1.00 97.19 352 ALA A O 1
ATOM 2699 N N . VAL A 1 353 ? -20.648 -4.901 14.711 1.00 97.75 353 VAL A N 1
ATOM 2700 C CA . VAL A 1 353 ? -19.544 -5.047 15.660 1.00 97.75 353 VAL A CA 1
ATOM 2701 C C . VAL A 1 353 ? -18.596 -6.097 15.108 1.00 97.75 353 VAL A C 1
ATOM 2703 O O . VAL A 1 353 ? -19.029 -7.213 14.797 1.00 97.75 353 VAL A O 1
ATOM 2706 N N . HIS A 1 354 ? -17.318 -5.765 15.001 1.00 96.81 354 HIS A N 1
ATOM 2707 C CA . HIS A 1 354 ? -16.274 -6.599 14.418 1.00 96.81 354 HIS A CA 1
ATOM 2708 C C . HIS A 1 354 ? -15.340 -7.135 15.504 1.00 96.81 354 HIS A C 1
ATOM 2710 O O . HIS A 1 354 ? -15.056 -6.447 16.485 1.00 96.81 354 HIS A O 1
ATOM 2716 N N . ILE A 1 355 ? -14.881 -8.381 15.332 1.00 95.25 355 ILE A N 1
ATOM 2717 C CA . ILE A 1 355 ? -13.876 -8.974 16.220 1.00 95.25 355 ILE A CA 1
ATOM 2718 C C . ILE A 1 355 ? -12.499 -8.626 15.674 1.00 95.25 355 ILE A C 1
ATOM 2720 O O . ILE A 1 355 ? -11.956 -9.372 14.866 1.00 95.25 355 ILE A O 1
ATOM 2724 N N . GLU A 1 356 ? -11.978 -7.471 16.070 1.00 90.50 356 GLU A N 1
ATOM 2725 C CA . GLU A 1 356 ? -10.741 -6.907 15.531 1.00 90.50 356 GLU A CA 1
ATOM 2726 C C . GLU A 1 356 ? -9.976 -6.122 16.596 1.00 90.50 356 GLU A C 1
ATOM 2728 O O . GLU A 1 356 ? -10.558 -5.590 17.545 1.00 90.50 356 GLU A O 1
ATOM 2733 N N . SER A 1 357 ? -8.653 -6.026 16.432 1.00 87.06 357 SER A N 1
ATOM 2734 C CA . SER A 1 357 ? -7.851 -5.111 17.251 1.00 87.06 357 SER A CA 1
ATOM 2735 C C . SER A 1 357 ? -8.071 -3.663 16.825 1.00 87.06 357 SER A C 1
ATOM 2737 O O . SER A 1 357 ? -8.439 -3.389 15.683 1.00 87.06 357 SER A O 1
ATOM 2739 N N . MET A 1 358 ? -7.807 -2.718 17.732 1.00 86.38 358 MET A N 1
ATOM 2740 C CA . MET A 1 358 ? -7.906 -1.288 17.419 1.00 86.38 358 MET A CA 1
ATOM 2741 C C . MET A 1 358 ? -7.012 -0.919 16.227 1.00 86.38 358 MET A C 1
ATOM 2743 O O . MET A 1 358 ? -7.405 -0.141 15.366 1.00 86.38 358 MET A O 1
ATOM 2747 N N . GLU A 1 359 ? -5.820 -1.511 16.145 1.00 79.31 359 GLU A N 1
ATOM 2748 C CA . GLU A 1 359 ? -4.882 -1.299 15.045 1.00 79.31 359 GLU A CA 1
ATOM 2749 C C . GLU A 1 359 ? -5.401 -1.828 13.709 1.00 79.31 359 GLU A C 1
ATOM 2751 O O . GLU A 1 359 ? -5.285 -1.137 12.699 1.00 79.31 359 GLU A O 1
ATOM 2756 N N . GLN A 1 360 ? -5.975 -3.033 13.703 1.00 79.69 360 GLN A N 1
ATOM 2757 C CA . GLN A 1 360 ? -6.540 -3.637 12.496 1.00 79.69 360 GLN A CA 1
ATOM 2758 C C . GLN A 1 360 ? -7.755 -2.852 12.000 1.00 79.69 360 GLN A C 1
ATOM 2760 O O . GLN A 1 360 ? -7.853 -2.556 10.811 1.00 79.69 360 GLN A O 1
ATOM 2765 N N . ALA A 1 361 ? -8.629 -2.423 12.915 1.00 85.56 361 ALA A N 1
ATOM 2766 C CA . ALA A 1 361 ? -9.774 -1.578 12.592 1.00 85.56 361 ALA A CA 1
ATOM 2767 C C . ALA A 1 361 ? -9.356 -0.259 11.916 1.00 85.56 361 ALA A C 1
ATOM 2769 O O . ALA A 1 361 ? -9.958 0.151 10.927 1.00 85.56 361 ALA A O 1
ATOM 2770 N N . LEU A 1 362 ? -8.298 0.384 12.422 1.00 80.44 362 LEU A N 1
ATOM 2771 C CA . LEU A 1 362 ? -7.776 1.637 11.868 1.00 80.44 362 LEU A CA 1
ATOM 2772 C C . LEU A 1 362 ? -7.104 1.453 10.506 1.00 80.44 362 LEU A C 1
ATOM 2774 O O . LEU A 1 362 ? -7.260 2.303 9.636 1.00 80.44 362 LEU A O 1
ATOM 2778 N N . LEU A 1 363 ? -6.351 0.369 10.313 1.00 74.62 363 LEU A N 1
ATOM 2779 C CA . LEU A 1 363 ? -5.670 0.104 9.042 1.00 74.62 363 LEU A CA 1
ATOM 2780 C C . LEU A 1 363 ? -6.618 -0.353 7.937 1.00 74.62 363 LEU A C 1
ATOM 2782 O O . LEU A 1 363 ? -6.329 -0.139 6.763 1.00 74.62 363 LEU A O 1
ATOM 2786 N N . HIS A 1 364 ? -7.729 -0.985 8.306 1.00 75.25 364 HIS A N 1
ATOM 2787 C CA . HIS A 1 364 ? -8.739 -1.481 7.378 1.00 75.25 364 HIS A CA 1
ATOM 2788 C C . HIS A 1 364 ? -10.017 -0.638 7.411 1.00 75.25 364 HIS A C 1
ATOM 2790 O O . HIS A 1 364 ? -11.083 -1.141 7.067 1.00 75.25 364 HIS A O 1
ATOM 2796 N N . CYS A 1 365 ? -9.936 0.636 7.809 1.00 79.00 365 CYS A N 1
ATOM 2797 C CA . CYS A 1 365 ? -11.113 1.497 7.937 1.00 79.00 365 CYS A CA 1
ATOM 2798 C C . CYS A 1 365 ? -11.955 1.543 6.649 1.00 79.00 365 CYS A C 1
ATOM 2800 O O . CYS A 1 365 ? -13.173 1.368 6.718 1.00 79.00 365 CYS A O 1
ATOM 2802 N N . ASP A 1 366 ? -11.298 1.620 5.488 1.00 75.56 366 ASP A N 1
ATOM 2803 C CA . ASP A 1 366 ? -11.928 1.626 4.161 1.00 75.56 366 ASP A CA 1
ATOM 2804 C C . ASP A 1 366 ? -12.676 0.317 3.825 1.00 75.56 366 ASP A C 1
ATOM 2806 O O . ASP A 1 366 ? -13.538 0.290 2.949 1.00 75.56 366 ASP A O 1
ATOM 2810 N N . CYS A 1 367 ? -12.369 -0.793 4.509 1.00 81.50 367 CYS A N 1
ATOM 2811 C CA . CYS A 1 367 ? -13.108 -2.053 4.362 1.00 81.50 367 CYS A CA 1
ATOM 2812 C C . CYS A 1 367 ? -14.437 -2.052 5.129 1.00 81.50 367 CYS A C 1
ATOM 2814 O O . CYS A 1 367 ? -15.312 -2.862 4.821 1.00 81.50 367 CYS A O 1
ATOM 2816 N N . PHE A 1 368 ? -14.585 -1.178 6.127 1.00 86.62 368 PHE A N 1
ATOM 2817 C CA . PHE A 1 368 ? -15.782 -1.101 6.965 1.00 86.62 368 PHE A CA 1
ATOM 2818 C C . PHE A 1 368 ? -16.686 0.077 6.577 1.00 86.62 368 PHE A C 1
ATOM 2820 O O . PHE A 1 368 ? -17.911 -0.034 6.669 1.00 86.62 368 PHE A O 1
ATOM 2827 N N . ALA A 1 369 ? -16.111 1.191 6.112 1.00 85.94 369 ALA A N 1
ATOM 2828 C CA . ALA A 1 369 ? -16.858 2.362 5.667 1.00 85.94 369 ALA A CA 1
ATOM 2829 C C . ALA A 1 369 ? -16.096 3.167 4.601 1.00 85.94 369 ALA A C 1
ATOM 2831 O O . ALA A 1 369 ? -14.876 3.240 4.632 1.00 85.94 369 ALA A O 1
ATOM 2832 N N . GLU A 1 370 ? -16.822 3.843 3.703 1.00 78.81 370 GLU A N 1
ATOM 2833 C CA . GLU A 1 370 ? -16.234 4.758 2.702 1.00 78.81 370 GLU A CA 1
ATOM 2834 C C . GLU A 1 370 ? -15.619 6.027 3.326 1.00 78.81 370 GLU A C 1
ATOM 2836 O O . GLU A 1 370 ? -14.873 6.758 2.675 1.00 78.81 370 GLU A O 1
ATOM 2841 N N . GLY A 1 371 ? -15.954 6.313 4.585 1.00 82.12 371 GLY A N 1
ATOM 2842 C CA . GLY A 1 371 ? -15.436 7.433 5.353 1.00 82.12 371 GLY A CA 1
ATOM 2843 C C . GLY A 1 371 ? -15.828 7.318 6.822 1.00 82.12 371 GLY A C 1
ATOM 2844 O O . GLY A 1 371 ? -16.850 6.717 7.157 1.00 82.12 371 GLY A O 1
ATOM 2845 N N . VAL A 1 372 ? -14.998 7.892 7.691 1.00 87.12 372 VAL A N 1
ATOM 2846 C CA . VAL A 1 372 ? -15.196 7.897 9.144 1.00 87.12 372 VAL A CA 1
ATOM 2847 C C . VAL A 1 372 ? -15.143 9.337 9.630 1.00 87.12 372 VAL A C 1
ATOM 2849 O O . VAL A 1 372 ? -14.147 10.026 9.410 1.00 87.12 372 VAL A O 1
ATOM 2852 N N . ASP A 1 373 ? -16.218 9.787 10.270 1.00 88.19 373 ASP A N 1
ATOM 2853 C CA . ASP A 1 373 ? -16.350 11.153 10.780 1.00 88.19 373 ASP A CA 1
ATOM 2854 C C . ASP A 1 373 ? -15.783 11.261 12.202 1.00 88.19 373 ASP A C 1
ATOM 2856 O O . ASP A 1 373 ? -15.148 12.256 12.558 1.00 88.19 373 ASP A O 1
ATOM 2860 N N . HIS A 1 374 ? -15.947 10.200 13.000 1.00 89.75 374 HIS A N 1
ATOM 2861 C CA . HIS A 1 374 ? -15.509 10.153 14.392 1.00 89.75 374 HIS A CA 1
ATOM 2862 C C . HIS A 1 374 ? -14.839 8.822 14.732 1.00 89.75 374 HIS A C 1
ATOM 2864 O O . HIS A 1 374 ? -15.325 7.754 14.367 1.00 89.75 374 HIS A O 1
ATOM 2870 N N . ILE A 1 375 ? -13.750 8.877 15.499 1.00 90.69 375 ILE A N 1
ATOM 2871 C CA . ILE A 1 375 ? -13.115 7.695 16.088 1.00 90.69 375 ILE A CA 1
ATOM 2872 C C . ILE A 1 375 ? -13.030 7.915 17.595 1.00 90.69 375 ILE A C 1
ATOM 2874 O O . ILE A 1 375 ? -12.444 8.901 18.047 1.00 90.69 375 ILE A O 1
ATOM 2878 N N . VAL A 1 376 ? -13.604 7.001 18.371 1.00 91.81 376 VAL A N 1
ATOM 2879 C CA . VAL A 1 376 ? -13.625 7.059 19.837 1.00 91.81 376 VAL A CA 1
ATOM 2880 C C . VAL A 1 376 ? -12.980 5.812 20.438 1.00 91.81 376 VAL A C 1
ATOM 2882 O O . VAL A 1 376 ? -12.953 4.752 19.820 1.00 91.81 376 VAL A O 1
ATOM 2885 N N . CYS A 1 377 ? -12.409 5.950 21.636 1.00 91.44 377 CYS A N 1
ATOM 2886 C CA . CYS A 1 377 ? -11.860 4.842 22.420 1.00 91.44 377 CYS A CA 1
ATOM 2887 C C . CYS A 1 377 ? -11.834 5.236 23.903 1.00 91.44 377 CYS A C 1
ATOM 2889 O O . CYS A 1 377 ? -10.913 5.919 24.356 1.00 91.44 377 CYS A O 1
ATOM 2891 N N . PHE A 1 378 ? -12.863 4.853 24.661 1.00 85.81 378 PHE A N 1
ATOM 2892 C CA . PHE A 1 378 ? -13.063 5.370 26.022 1.00 85.81 378 PHE A CA 1
ATOM 2893 C C . PHE A 1 378 ? -12.403 4.549 27.129 1.00 85.81 378 PHE A C 1
ATOM 2895 O O . PHE A 1 378 ? -11.999 5.109 28.146 1.00 85.81 378 PHE A O 1
ATOM 2902 N N . THR A 1 379 ? -12.285 3.233 26.964 1.00 78.06 379 THR A N 1
ATOM 2903 C CA . THR A 1 379 ? -12.008 2.332 28.099 1.00 78.06 379 THR A CA 1
ATOM 2904 C C . THR A 1 379 ? -10.700 1.557 27.978 1.00 78.06 379 THR A C 1
ATOM 2906 O O . THR A 1 379 ? -10.226 0.994 28.964 1.00 78.06 379 THR A O 1
ATOM 2909 N N . ALA A 1 380 ? -10.079 1.541 26.798 1.00 84.94 380 ALA A N 1
ATOM 2910 C CA . ALA A 1 380 ? -9.001 0.599 26.502 1.00 84.94 380 ALA A CA 1
ATOM 2911 C C . ALA A 1 380 ? -7.846 1.185 25.676 1.00 84.94 380 ALA A C 1
ATOM 2913 O O . ALA A 1 380 ? -6.967 0.442 25.246 1.00 84.94 380 ALA A O 1
ATOM 2914 N N . ILE A 1 381 ? -7.757 2.514 25.535 1.00 81.56 381 ILE A N 1
ATOM 2915 C CA . ILE A 1 381 ? -6.668 3.163 24.781 1.00 81.56 381 ILE A CA 1
ATOM 2916 C C . ILE A 1 381 ? -5.268 2.820 25.319 1.00 81.56 381 ILE A C 1
ATOM 2918 O O . ILE A 1 381 ? -4.297 2.831 24.573 1.00 81.56 381 ILE A O 1
ATOM 2922 N N . HIS A 1 382 ? -5.154 2.451 26.598 1.00 78.44 382 HIS A N 1
ATOM 2923 C CA . HIS A 1 382 ? -3.903 2.015 27.223 1.00 78.44 382 HIS A CA 1
ATOM 2924 C C . HIS A 1 382 ? -3.411 0.636 26.741 1.00 78.44 382 HIS A C 1
ATOM 2926 O O . HIS A 1 382 ? -2.242 0.311 26.941 1.00 78.44 382 HIS A O 1
ATOM 2932 N N . PHE A 1 383 ? -4.272 -0.161 26.097 1.00 78.12 383 PHE A N 1
ATOM 2933 C CA . PHE A 1 383 ? -3.878 -1.383 25.389 1.00 78.12 383 PHE A CA 1
ATOM 2934 C C . PHE A 1 383 ? -3.453 -1.120 23.945 1.00 78.12 383 PHE A C 1
ATOM 2936 O O . PHE A 1 383 ? -2.828 -1.986 23.337 1.00 78.12 383 PHE A O 1
ATOM 2943 N N . CYS A 1 384 ? -3.752 0.064 23.402 1.00 70.06 384 CYS A N 1
ATOM 2944 C CA . CYS A 1 384 ? -3.208 0.482 22.121 1.00 70.06 384 CYS A CA 1
ATOM 2945 C C . CYS A 1 384 ? -1.717 0.731 22.332 1.00 70.06 384 CYS A C 1
ATOM 2947 O O . CYS A 1 384 ? -1.323 1.559 23.161 1.00 70.06 384 CYS A O 1
ATOM 2949 N N . ALA A 1 385 ? -0.861 -0.003 21.619 1.00 65.12 385 ALA A N 1
ATOM 2950 C CA . ALA A 1 385 ? 0.569 0.227 21.740 1.00 65.12 385 ALA A CA 1
ATOM 2951 C C . ALA A 1 385 ? 0.862 1.706 21.431 1.00 65.12 385 ALA A C 1
ATOM 2953 O O . ALA A 1 385 ? 0.351 2.257 20.457 1.00 65.12 385 ALA A O 1
ATOM 2954 N N . LEU A 1 386 ? 1.721 2.358 22.224 1.00 56.59 386 LEU A N 1
ATOM 2955 C CA . LEU A 1 386 ? 2.031 3.793 22.080 1.00 56.59 386 LEU A CA 1
ATOM 2956 C C . LEU A 1 386 ? 2.456 4.186 20.645 1.00 56.59 386 LEU A C 1
ATOM 2958 O O . LEU A 1 386 ? 2.333 5.333 20.232 1.00 56.59 386 LEU A O 1
ATOM 2962 N N . ARG A 1 387 ? 2.965 3.215 19.877 1.00 54.66 387 ARG A N 1
ATOM 2963 C CA . ARG A 1 387 ? 3.396 3.362 18.478 1.00 54.66 387 ARG A CA 1
ATOM 2964 C C . ARG A 1 387 ? 2.239 3.248 17.474 1.00 54.66 387 ARG A C 1
ATOM 2966 O O . ARG A 1 387 ? 2.315 3.846 16.409 1.00 54.66 387 ARG A O 1
ATOM 2973 N N . SER A 1 388 ? 1.165 2.552 17.838 1.00 56.28 388 SER A N 1
ATOM 2974 C CA . SER A 1 388 ? -0.095 2.459 17.092 1.00 56.28 388 SER A CA 1
ATOM 2975 C C . SER A 1 388 ? -0.970 3.701 17.271 1.00 56.28 388 SER A C 1
ATOM 2977 O O . SER A 1 388 ? -1.697 4.082 16.360 1.00 56.28 388 SER A O 1
ATOM 2979 N N . LEU A 1 389 ? -0.840 4.407 18.400 1.00 58.00 389 LEU A N 1
ATOM 2980 C CA . LEU A 1 389 ? -1.491 5.704 18.605 1.00 58.00 389 LEU A CA 1
ATOM 2981 C C . LEU A 1 389 ? -1.091 6.734 17.540 1.00 58.00 389 LEU A C 1
ATOM 2983 O O . LEU A 1 389 ? -1.913 7.545 17.142 1.00 58.00 389 LEU A O 1
ATOM 2987 N N . HIS A 1 390 ? 0.132 6.709 17.007 1.00 57.56 390 HIS A N 1
ATOM 2988 C CA . HIS A 1 390 ? 0.492 7.639 15.933 1.00 57.56 390 HIS A CA 1
ATOM 2989 C C . HIS A 1 390 ? -0.188 7.335 14.587 1.00 57.56 390 HIS A C 1
ATOM 2991 O O . HIS A 1 390 ? -0.384 8.268 13.804 1.00 57.56 390 HIS A O 1
ATOM 2997 N N . LEU A 1 391 ? -0.592 6.083 14.322 1.00 59.22 391 LEU A N 1
ATOM 2998 C CA . LEU A 1 391 ? -1.474 5.780 13.186 1.00 59.22 391 LEU A CA 1
ATOM 2999 C C . LEU A 1 391 ? -2.809 6.497 13.374 1.00 59.22 391 LEU A C 1
ATOM 3001 O O . LEU A 1 391 ? -3.243 7.197 12.469 1.00 59.22 391 LEU A O 1
ATOM 3005 N N . PHE A 1 392 ? -3.392 6.410 14.574 1.00 57.50 392 PHE A N 1
ATOM 3006 C CA . PHE A 1 392 ? -4.645 7.082 14.928 1.00 57.50 392 PHE A CA 1
ATOM 3007 C C . PHE A 1 392 ? -4.605 8.578 14.575 1.00 57.50 392 PHE A C 1
ATOM 3009 O O . PHE A 1 392 ? -5.478 9.070 13.871 1.00 57.50 392 PHE A O 1
ATOM 3016 N N . TRP A 1 393 ? -3.542 9.289 14.966 1.00 55.38 393 TRP A N 1
ATOM 3017 C CA . TRP A 1 393 ? -3.370 10.714 14.635 1.00 55.38 393 TRP A CA 1
ATOM 3018 C C . TRP A 1 393 ? -3.121 10.987 13.145 1.00 55.38 393 TRP A C 1
ATOM 3020 O O . TRP A 1 393 ? -3.513 12.041 12.639 1.00 55.38 393 TRP A O 1
ATOM 3030 N N . SER A 1 394 ? -2.475 10.051 12.443 1.00 55.78 394 SER A N 1
ATOM 3031 C CA . SER A 1 394 ? -2.218 10.175 11.003 1.00 55.78 394 SER A CA 1
ATOM 3032 C C . SER A 1 394 ? -3.512 10.037 10.191 1.00 55.78 394 SER A C 1
ATOM 3034 O O . SER A 1 394 ? -3.663 10.737 9.198 1.00 55.78 394 SER A O 1
ATOM 3036 N N . PHE A 1 395 ? -4.466 9.212 10.638 1.00 53.84 395 PHE A N 1
ATOM 3037 C CA . PHE A 1 395 ? -5.760 9.012 9.963 1.00 53.84 395 PHE A CA 1
ATOM 3038 C C . PHE A 1 395 ? -6.880 9.935 10.455 1.00 53.84 395 PHE A C 1
ATOM 3040 O O . PHE A 1 395 ? -7.787 10.236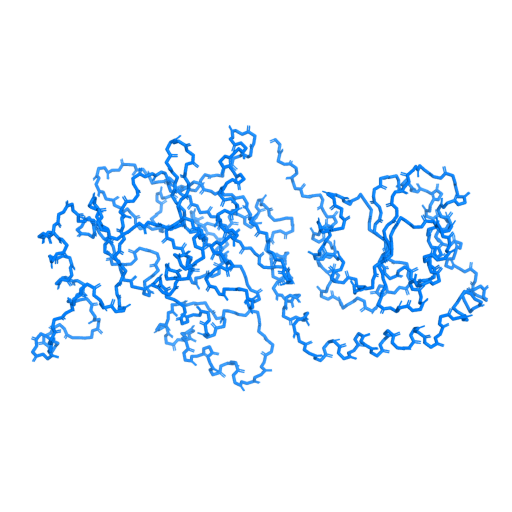 9.690 1.00 53.84 395 PHE A O 1
ATOM 3047 N N . ALA A 1 396 ? -6.809 10.427 11.697 1.00 46.06 396 ALA A N 1
ATOM 3048 C CA . ALA A 1 396 ? -7.764 11.403 12.231 1.00 46.06 396 ALA A CA 1
ATOM 3049 C C . ALA A 1 396 ? -7.565 12.819 11.657 1.00 46.06 396 ALA A C 1
ATOM 3051 O O . ALA A 1 396 ? -8.414 13.693 11.832 1.00 46.06 396 ALA A O 1
ATOM 3052 N N . SER A 1 397 ? -6.445 13.066 10.969 1.00 44.12 397 SER A N 1
ATOM 3053 C CA . SER A 1 397 ? -6.283 14.274 10.163 1.00 44.12 397 SER A CA 1
ATOM 3054 C C . SER A 1 397 ? -7.038 14.073 8.851 1.00 44.12 397 SER A C 1
ATOM 3056 O O . SER A 1 397 ? -6.785 13.065 8.187 1.00 44.12 397 SER A O 1
ATOM 3058 N N . PRO A 1 398 ? -7.933 14.993 8.436 1.00 42.44 398 PRO A N 1
ATOM 3059 C CA . PRO A 1 398 ? -8.615 14.852 7.162 1.00 42.44 398 PRO A CA 1
ATOM 3060 C C . PRO A 1 398 ? -7.559 14.648 6.082 1.00 42.44 398 PRO A C 1
ATOM 3062 O O . PRO A 1 398 ? -6.638 15.462 5.946 1.00 42.44 398 PRO A O 1
ATOM 3065 N N . TRP A 1 399 ? -7.690 13.555 5.320 1.00 44.72 399 TRP A N 1
ATOM 3066 C CA . TRP A 1 399 ? -6.991 13.452 4.048 1.00 44.72 399 TRP A CA 1
ATOM 3067 C C . TRP A 1 399 ? -7.203 14.779 3.335 1.00 44.72 399 TRP A C 1
ATOM 3069 O O . TRP A 1 399 ? -8.345 15.258 3.349 1.00 44.72 399 TRP A O 1
ATOM 3079 N N . PRO A 1 400 ? -6.159 15.419 2.777 1.00 39.28 400 PRO A N 1
ATOM 3080 C CA . PRO A 1 400 ? -6.375 16.587 1.954 1.00 39.28 400 PRO A CA 1
ATOM 3081 C C . PRO A 1 400 ? -7.317 16.143 0.838 1.00 39.28 400 PRO A C 1
ATOM 3083 O O . PRO A 1 400 ? -6.901 15.519 -0.138 1.00 39.28 400 PRO A O 1
ATOM 3086 N N . ARG A 1 401 ? -8.619 16.404 1.021 1.00 35.78 401 ARG A N 1
ATOM 3087 C CA . ARG A 1 401 ? -9.621 16.278 -0.023 1.00 35.78 401 ARG A CA 1
ATOM 3088 C C . ARG A 1 401 ? -9.075 17.202 -1.084 1.00 35.78 401 ARG A C 1
ATOM 3090 O O . ARG A 1 401 ? -8.971 18.402 -0.833 1.00 35.78 401 ARG A O 1
ATOM 3097 N N . SER A 1 402 ? -8.581 16.618 -2.174 1.00 33.75 402 SER A N 1
ATOM 3098 C CA . SER A 1 402 ? -7.874 17.383 -3.189 1.00 33.75 402 SER A CA 1
ATOM 3099 C C . SER A 1 402 ? -8.733 18.604 -3.540 1.00 33.75 402 SER A C 1
ATOM 3101 O O . SER A 1 402 ? -9.930 18.424 -3.813 1.00 33.75 402 SER A O 1
ATOM 3103 N N . PRO A 1 403 ? -8.189 19.830 -3.446 1.00 31.84 403 PRO A N 1
ATOM 3104 C CA . PRO A 1 403 ? -8.926 21.022 -3.829 1.00 31.84 403 PRO A CA 1
ATOM 3105 C C . PRO A 1 403 ? -9.286 21.008 -5.305 1.00 31.84 403 PRO A C 1
ATOM 3107 O O . PRO A 1 403 ? -8.765 20.167 -6.074 1.00 31.84 403 PRO A O 1
#

Secondary structure (DSSP, 8-state):
----TT-TTTSHHHHHHHHHTT----SPPHHHHT--HHHHHHHHHHHT-S----SSSSSEEEEESS--TTTT--GGGEESSHHHHHHHHHHHHTT-SS-HHHHTTS-----TT-TTEEEEE---SEEEEEEEEEETTEEEE---EEEE----TT----TT-TT-EEEEPPTTT-HHHHHHHHHHHHHHHHHTT-BTBSSEEEEEEEE-TTS-EEEEEEEEEES----SSTT--HHHHHHSTTHHHHHHHHHHHHHHHH-HHHHHHHHHHHHHHHHHGGGHHHHHHTT-HHHHHHHHHHHHS---EEEEEET-TTSHHHHHHHHTT-S-EEEEEEES-HHHHHHHHHTS--SEEEE--HHHHHHTHHHH-S--SEEE-SS-GGGS-TTTHHHHHHHHS------

Foldseek 3Di:
DFDFQPPPCDHLVNLVVVVVVVDQDLDQHSVLNVQWQVLLVVLCVVVVADAAFAFPAPQKFKDFGRDDQCVPGWLLRGRRDDVSVQVNQVVVQQPPDDDNPVSVVDDDGDDPPDRGMDMGHDDPFWKKKWKWWDFAQAIWIFFIWTWDAPDDPRTPDTPADQRTAIHTDFCVVPVLLRVVVGVRLRRSCVSSVCRVRLFMWMWMWGAHPVSDIHTHGIGSGTQDCPCDGNVHSCRQCQGFQVRPLLRVLSSSLNSLSPDVVNVVVLVVVLVVLLVCQVCVVVVVVVVVVLLVVLLVVLLVDAQPEEEEEAQCFLPSNLVSNVVVPHYPYAYEYEHLHPSRQVNNVVVVRHPYYYNDHSLVCLSCVVVVDVDHPYYDYRDCVVVQPPSSVVSVVSRNPPRPPRD

Organism: NCBI:txid91492

Radius of gyration: 25.98 Å; chains: 1; bounding box: 72×38×76 Å

Sequence (403 aa):
MWATLDDPVAGVLESRYFESLNLPSCGICSWERSMTKNNFYKNARRRAAPPVPGTDRFPLVVKPENGCASQLIDEQSVCHNQAELEGALRRAEAMGIGDIKTYAESYNPVGRNSDDIAIQEYIDGEKYTCTVVQMGDACIALTPFKAGTKERTGTEKLKFDGETRIEQLRKKENPFLFERLQNVAIDAFVVSGCRGSNMGRDISLRAWPNGDVFTIEVDPQPAAFMPKGPSQDQPLVHSLPGGYPAVINIFIANYLLRNVAQRDVSAKIAASYDGFASKYDTSLDHDNTIAAAIRNLTDVYDFGGTVFDLACGTGVFGCVLAESNAASSRLLGFDISSKMANICRSTGVYEAVHIESMEQALLHCDCFAEGVDHIVCFTAIHFCALRSLHLFWSFASPWPRSP

pLDDT: mean 79.28, std 16.08, range [31.84, 97.94]

InterPro domains:
  IPR029063 S-adenosyl-L-methionine-dependent methyltransferase superfamily [G3DSA:3.40.50.150] (260-396)
  IPR029063 S-adenosyl-L-methionine-dependent methyltransferase superfamily [SSF53335] (273-384)
  IPR041698 Methyltransferase domain 25 [PF13649] (307-386)